Protein AF-0000000079821034 (afdb_homodimer)

Sequence (720 aa):
MTSPITYSHHLVALTARAQAANARLAGADPDRRAARVAVARPRAAALSVWLDGSPLEESTAADVDAGRIPLLEQPPTPVTGGWARALQLDAMETQEVAAVEYANLRRVEDVEHELAAAALAHPLDTLGRLHGIISQGLVLPEVIGRYRVTEQAVHDGTQGMMIYSAAAPDAVPAAMEALGTWISRRAITVPPVILAGVVHERLLELQPFEAGNGRVARAFTRILLVASGIDTHGAAVLEQPLADDAGAYYAEVAATLRRQGDLTRWLERHTAAVALALETAADAVDPEPRPAPPERGRPTVEELPARGELTVRDYATRVGVDLRTAMADLHAFVRAGELVDLPGGGGLRFARPAEQPDRGMTSPITYSHHLVALTARAQAANARLAGADPDRRAARVAVARPRAAALSVWLDGSPLEESTAADVDAGRIPLLEQPPTPVTGGWARALQLDAMETQEVAAVEYANLRRVEDVEHELAAAALAHPLDTLGRLHGIISQGLVLPEVIGRYRVTEQAVHDGTQGMMIYSAAAPDAVPAAMEALGTWISRRAITVPPVILAGVVHERLLELQPFEAGNGRVARAFTRILLVASGIDTHGAAVLEQPLADDAGAYYAEVAATLRRQGDLTRWLERHTAAVALALETAADAVDPEPRPAPPERGRPTVEELPARGELTVRDYATRVGVDLRTAMADLHAFVRAGELVDLPGGGGLRFARPAEQPDRG

Structure (mmCIF, N/CA/C/O backbone):
data_AF-0000000079821034-model_v1
#
loop_
_entity.id
_entity.type
_entity.pdbx_description
1 polymer 'Filamentation induced by cAMP protein Fic'
#
loop_
_atom_site.group_PDB
_atom_site.id
_atom_site.type_symbol
_atom_site.label_atom_id
_atom_site.label_alt_id
_atom_site.label_comp_id
_atom_site.label_asym_id
_atom_site.label_entity_id
_atom_site.label_seq_id
_atom_site.pdbx_PDB_ins_code
_atom_site.Cartn_x
_atom_site.Cartn_y
_atom_site.Cartn_z
_atom_site.occupancy
_atom_site.B_iso_or_equiv
_atom_site.auth_seq_id
_atom_site.auth_comp_id
_atom_site.auth_asym_id
_atom_site.auth_atom_id
_atom_site.pdbx_PDB_model_num
ATOM 1 N N . MET A 1 1 ? -19.047 -9.586 -16.516 1 45.69 1 MET A N 1
ATOM 2 C CA . MET A 1 1 ? -17.75 -9.695 -15.859 1 45.69 1 MET A CA 1
ATOM 3 C C . MET A 1 1 ? -17.859 -9.414 -14.367 1 45.69 1 MET A C 1
ATOM 5 O O . MET A 1 1 ? -18.906 -8.969 -13.891 1 45.69 1 MET A O 1
ATOM 9 N N . THR A 1 2 ? -16.656 -9.148 -13.797 1 56.28 2 THR A N 1
ATOM 10 C CA . THR A 1 2 ? -16.172 -9.289 -12.422 1 56.28 2 THR A CA 1
ATOM 11 C C . THR A 1 2 ? -16.922 -8.336 -11.492 1 56.28 2 THR A C 1
ATOM 13 O O . THR A 1 2 ? -17.281 -7.227 -11.891 1 56.28 2 THR A O 1
ATOM 16 N N . SER A 1 3 ? -17.75 -8.93 -10.648 1 66.69 3 SER A N 1
ATOM 17 C CA . SER A 1 3 ? -18.172 -8.18 -9.477 1 66.69 3 SER A CA 1
ATOM 18 C C . SER A 1 3 ? -17.156 -7.121 -9.086 1 66.69 3 SER A C 1
ATOM 20 O O . SER A 1 3 ? -15.945 -7.316 -9.273 1 66.69 3 SER A O 1
ATOM 22 N N . PRO A 1 4 ? -17.672 -6 -8.852 1 84.12 4 PRO A N 1
ATOM 23 C CA . PRO A 1 4 ? -16.75 -4.922 -8.461 1 84.12 4 PRO A CA 1
ATOM 24 C C . PRO A 1 4 ? -15.797 -5.336 -7.348 1 84.12 4 PRO A C 1
ATOM 26 O O . PRO A 1 4 ? -16.156 -6.137 -6.48 1 84.12 4 PRO A O 1
ATOM 29 N N . ILE A 1 5 ? -14.609 -5.098 -7.5 1 92.12 5 ILE A N 1
ATOM 30 C CA . ILE A 1 5 ? -13.594 -5.348 -6.48 1 92.12 5 ILE A CA 1
ATOM 31 C C . ILE A 1 5 ? -13.883 -4.508 -5.242 1 92.12 5 ILE A C 1
ATOM 33 O O . ILE A 1 5 ? -13.977 -3.279 -5.32 1 92.12 5 ILE A O 1
ATOM 37 N N . THR A 1 6 ? -14.125 -5.125 -4.172 1 93.75 6 THR A N 1
ATOM 38 C CA . THR A 1 6 ? -14.328 -4.461 -2.887 1 93.75 6 THR A CA 1
ATOM 39 C C . THR A 1 6 ? -13.086 -4.59 -2.012 1 93.75 6 THR A C 1
ATOM 41 O O . THR A 1 6 ? -12.5 -5.672 -1.911 1 93.75 6 THR A O 1
ATOM 44 N N . TYR A 1 7 ? -12.734 -3.496 -1.394 1 96.19 7 TYR A N 1
ATOM 45 C CA . TYR A 1 7 ? -11.531 -3.49 -0.566 1 96.19 7 TYR A CA 1
ATOM 46 C C . TYR A 1 7 ? -11.891 -3.459 0.915 1 96.19 7 TYR A C 1
ATOM 48 O O . TYR A 1 7 ? -12.664 -2.602 1.354 1 96.19 7 TYR A O 1
ATOM 56 N N . SER A 1 8 ? -11.383 -4.418 1.654 1 96.19 8 SER A N 1
ATOM 57 C CA . SER A 1 8 ? -11.359 -4.301 3.107 1 96.19 8 SER A CA 1
ATOM 58 C C . SER A 1 8 ? -10.133 -3.521 3.578 1 96.19 8 SER A C 1
ATOM 60 O O . SER A 1 8 ? -9.172 -3.344 2.822 1 96.19 8 SER A O 1
ATOM 62 N N . HIS A 1 9 ? -10.133 -3.053 4.836 1 96.31 9 HIS A N 1
ATOM 63 C CA . HIS A 1 9 ? -8.938 -2.439 5.418 1 96.31 9 HIS A CA 1
ATOM 64 C C . HIS A 1 9 ? -7.742 -3.383 5.348 1 96.31 9 HIS A C 1
ATOM 66 O O . HIS A 1 9 ? -6.625 -2.951 5.055 1 96.31 9 HIS A O 1
ATOM 72 N N . HIS A 1 10 ? -8.016 -4.617 5.605 1 96.12 10 HIS A N 1
ATOM 73 C CA . HIS A 1 10 ? -6.957 -5.621 5.625 1 96.12 10 HIS A CA 1
ATOM 74 C C . HIS A 1 10 ? -6.348 -5.809 4.242 1 96.12 10 HIS A C 1
ATOM 76 O O . HIS A 1 10 ? -5.125 -5.891 4.102 1 96.12 10 HIS A O 1
ATOM 82 N N . LEU A 1 11 ? -7.207 -5.891 3.221 1 97.81 11 LEU A N 1
ATOM 83 C CA . LEU A 1 11 ? -6.719 -6.047 1.856 1 97.81 11 LEU A CA 1
ATOM 84 C C . LEU A 1 11 ? -5.859 -4.855 1.446 1 97.81 11 LEU A C 1
ATOM 86 O O . LEU A 1 11 ? -4.84 -5.02 0.777 1 97.81 11 LEU A O 1
ATOM 90 N N . VAL A 1 12 ? -6.258 -3.662 1.845 1 98.06 12 VAL A N 1
ATOM 91 C CA . VAL A 1 12 ? -5.484 -2.457 1.555 1 98.06 12 VAL A CA 1
ATOM 92 C C . VAL A 1 12 ? -4.129 -2.529 2.258 1 98.06 12 VAL A C 1
ATOM 94 O O . VAL A 1 12 ? -3.096 -2.225 1.659 1 98.06 12 VAL A O 1
ATOM 97 N N . ALA A 1 13 ? -4.133 -2.953 3.492 1 96.56 13 ALA A N 1
ATOM 98 C CA . ALA A 1 13 ? -2.889 -3.098 4.246 1 96.56 13 ALA A CA 1
ATOM 99 C C . ALA A 1 13 ? -1.967 -4.121 3.59 1 96.56 13 ALA A C 1
ATOM 101 O O . ALA A 1 13 ? -0.752 -3.922 3.525 1 96.56 13 ALA A O 1
ATOM 102 N N . LEU A 1 14 ? -2.525 -5.219 3.156 1 97.44 14 LEU A N 1
ATOM 103 C CA . LEU A 1 14 ? -1.744 -6.254 2.488 1 97.44 14 LEU A CA 1
ATOM 104 C C . LEU A 1 14 ? -1.126 -5.723 1.199 1 97.44 14 LEU A C 1
ATOM 106 O O . LEU A 1 14 ? 0.029 -6.023 0.89 1 97.44 14 LEU A O 1
ATOM 110 N N . THR A 1 15 ? -1.913 -4.969 0.406 1 98.38 15 THR A N 1
ATOM 111 C CA . THR A 1 15 ? -1.419 -4.367 -0.827 1 98.38 15 THR A CA 1
ATOM 112 C C . THR A 1 15 ? -0.241 -3.441 -0.542 1 98.38 15 THR A C 1
ATOM 114 O O . THR A 1 15 ? 0.76 -3.461 -1.26 1 98.38 15 THR A O 1
ATOM 117 N N . ALA A 1 16 ? -0.369 -2.705 0.526 1 97.69 16 ALA A N 1
ATOM 118 C CA . ALA A 1 16 ? 0.695 -1.795 0.938 1 97.69 16 ALA A CA 1
ATOM 119 C C . ALA A 1 16 ? 1.942 -2.564 1.363 1 97.69 16 ALA A C 1
ATOM 121 O O . ALA A 1 16 ? 3.064 -2.166 1.041 1 97.69 16 ALA A O 1
ATOM 122 N N . ARG A 1 17 ? 1.779 -3.646 2.086 1 96.5 17 ARG A N 1
ATOM 123 C CA . ARG A 1 17 ? 2.889 -4.488 2.518 1 96.5 17 ARG A CA 1
ATOM 124 C C . ARG A 1 17 ? 3.643 -5.059 1.318 1 96.5 17 ARG A C 1
ATOM 126 O O . ARG A 1 17 ? 4.875 -5.094 1.314 1 96.5 17 ARG A O 1
ATOM 133 N N . ALA A 1 18 ? 2.889 -5.504 0.344 1 98.25 18 ALA A N 1
ATOM 134 C CA . ALA A 1 18 ? 3.506 -6.047 -0.862 1 98.25 18 ALA A CA 1
ATOM 135 C C . ALA A 1 18 ? 4.371 -5 -1.556 1 98.25 18 ALA A C 1
ATOM 137 O O . ALA A 1 18 ? 5.508 -5.277 -1.94 1 98.25 18 ALA A O 1
ATOM 138 N N . GLN A 1 19 ? 3.852 -3.814 -1.673 1 97.56 19 GLN A N 1
ATOM 139 C CA . GLN A 1 19 ? 4.582 -2.75 -2.355 1 97.56 19 GLN A CA 1
ATOM 140 C C . GLN A 1 19 ? 5.809 -2.326 -1.558 1 97.56 19 GLN A C 1
ATOM 142 O O . GLN A 1 19 ? 6.844 -1.99 -2.137 1 97.56 19 GLN A O 1
ATOM 147 N N . ALA A 1 20 ? 5.68 -2.303 -0.225 1 96.88 20 ALA A N 1
ATOM 148 C CA . ALA A 1 20 ? 6.82 -1.984 0.629 1 96.88 20 ALA A CA 1
ATOM 149 C C . ALA A 1 20 ? 7.934 -3.012 0.462 1 96.88 20 ALA A C 1
ATOM 151 O O . ALA A 1 20 ? 9.109 -2.652 0.352 1 96.88 20 ALA A O 1
ATOM 152 N N . ALA A 1 21 ? 7.574 -4.254 0.465 1 97.06 21 ALA A N 1
ATOM 153 C CA . ALA A 1 21 ? 8.555 -5.316 0.284 1 97.06 21 ALA A CA 1
ATOM 154 C C . ALA A 1 21 ? 9.219 -5.227 -1.088 1 97.06 21 ALA A C 1
ATOM 156 O O . ALA A 1 21 ? 10.422 -5.441 -1.217 1 97.06 21 ALA A O 1
ATOM 157 N N . ASN A 1 22 ? 8.43 -4.906 -2.109 1 97.62 22 ASN A N 1
ATOM 158 C CA . ASN A 1 22 ? 8.969 -4.73 -3.455 1 97.62 22 ASN A CA 1
ATOM 159 C C . ASN A 1 22 ? 9.992 -3.602 -3.508 1 97.62 22 ASN A C 1
ATOM 161 O O . ASN A 1 22 ? 11.008 -3.709 -4.199 1 97.62 22 ASN A O 1
ATOM 165 N N . ALA A 1 23 ? 9.695 -2.525 -2.814 1 94.94 23 ALA A N 1
ATOM 166 C CA . ALA A 1 23 ? 10.617 -1.396 -2.775 1 94.94 23 ALA A CA 1
ATOM 167 C C . ALA A 1 23 ? 11.945 -1.795 -2.135 1 94.94 23 ALA A C 1
ATOM 169 O O . ALA A 1 23 ? 13.016 -1.399 -2.607 1 94.94 23 ALA A O 1
ATOM 170 N N . ARG A 1 24 ? 11.867 -2.58 -1.071 1 94.12 24 ARG A N 1
ATOM 171 C CA . ARG A 1 24 ? 13.078 -3.074 -0.427 1 94.12 24 ARG A CA 1
ATOM 172 C C . ARG A 1 24 ? 13.883 -3.957 -1.376 1 94.12 24 ARG A C 1
ATOM 174 O O . ARG A 1 24 ? 15.109 -3.834 -1.458 1 94.12 24 ARG A O 1
ATOM 181 N N . LEU A 1 25 ? 13.219 -4.785 -2.121 1 95.12 25 LEU A N 1
ATOM 182 C CA . LEU A 1 25 ? 13.883 -5.68 -3.066 1 95.12 25 LEU A CA 1
ATOM 183 C C . LEU A 1 25 ? 14.539 -4.895 -4.191 1 95.12 25 LEU A C 1
ATOM 185 O O . LEU A 1 25 ? 15.656 -5.215 -4.609 1 95.12 25 LEU A O 1
ATOM 189 N N . ALA A 1 26 ? 13.82 -3.91 -4.68 1 91.81 26 ALA A N 1
ATOM 190 C CA . ALA A 1 26 ? 14.328 -3.098 -5.785 1 91.81 26 ALA A CA 1
ATOM 191 C C . ALA A 1 26 ? 15.578 -2.33 -5.375 1 91.81 26 ALA A C 1
ATOM 193 O O . ALA A 1 26 ? 16.469 -2.098 -6.195 1 91.81 26 ALA A O 1
ATOM 194 N N . GLY A 1 27 ? 15.695 -1.993 -4.082 1 89.5 27 GLY A N 1
ATOM 195 C CA . GLY A 1 27 ? 16.828 -1.214 -3.598 1 89.5 27 GLY A CA 1
ATOM 196 C C . GLY A 1 27 ? 17.953 -2.07 -3.043 1 89.5 27 GLY A C 1
ATOM 197 O O . GLY A 1 27 ? 18.984 -1.549 -2.619 1 89.5 27 GLY A O 1
ATOM 198 N N . ALA A 1 28 ? 17.781 -3.357 -3.072 1 92.69 28 ALA A N 1
ATOM 199 C CA . ALA A 1 28 ? 18.75 -4.266 -2.475 1 92.69 28 ALA A CA 1
ATOM 200 C C . ALA A 1 28 ? 20.031 -4.324 -3.303 1 92.69 28 ALA A C 1
ATOM 202 O O . ALA A 1 28 ? 20.031 -3.986 -4.488 1 92.69 28 ALA A O 1
ATOM 203 N N . ASP A 1 29 ? 21.156 -4.762 -2.648 1 93.12 29 ASP A N 1
ATOM 204 C CA . ASP A 1 29 ? 22.406 -5.02 -3.34 1 93.12 29 ASP A CA 1
ATOM 205 C C . ASP A 1 29 ? 22.219 -5.984 -4.504 1 93.12 29 ASP A C 1
ATOM 207 O O . ASP A 1 29 ? 21.672 -7.074 -4.328 1 93.12 29 ASP A O 1
ATOM 211 N N . PRO A 1 30 ? 22.641 -5.57 -5.691 1 94.5 30 PRO A N 1
ATOM 212 C CA . PRO A 1 30 ? 22.375 -6.383 -6.879 1 94.5 30 PRO A CA 1
ATOM 213 C C . PRO A 1 30 ? 22.984 -7.781 -6.785 1 94.5 30 PRO A C 1
ATOM 215 O O . PRO A 1 30 ? 22.406 -8.742 -7.293 1 94.5 30 PRO A O 1
ATOM 218 N N . ASP A 1 31 ? 24.109 -7.918 -6.121 1 96.75 31 ASP A N 1
ATOM 219 C CA . ASP A 1 31 ? 24.75 -9.227 -5.996 1 96.75 31 ASP A CA 1
ATOM 220 C C . ASP A 1 31 ? 23.953 -10.141 -5.066 1 96.75 31 ASP A C 1
ATOM 222 O O . ASP A 1 31 ? 23.781 -11.328 -5.348 1 96.75 31 ASP A O 1
ATOM 226 N N . ARG A 1 32 ? 23.484 -9.539 -4.008 1 96.19 32 ARG A N 1
ATOM 227 C CA . ARG A 1 32 ? 22.656 -10.312 -3.08 1 96.19 32 ARG A CA 1
ATOM 228 C C . ARG A 1 32 ? 21.344 -10.711 -3.723 1 96.19 32 ARG A C 1
ATOM 230 O O . ARG A 1 32 ? 20.859 -11.836 -3.529 1 96.19 32 ARG A O 1
ATOM 237 N N . ARG A 1 33 ? 20.781 -9.828 -4.445 1 96.81 33 ARG A N 1
ATOM 238 C CA . ARG A 1 33 ? 19.547 -10.117 -5.152 1 96.81 33 ARG A CA 1
ATOM 239 C C . ARG A 1 33 ? 19.75 -11.234 -6.172 1 96.81 33 ARG A C 1
ATOM 241 O O . ARG A 1 33 ? 18.906 -12.141 -6.277 1 96.81 33 ARG A O 1
ATOM 248 N N . ALA A 1 34 ? 20.891 -11.156 -6.922 1 97.31 34 ALA A N 1
ATOM 249 C CA . ALA A 1 34 ? 21.172 -12.18 -7.918 1 97.31 34 ALA A CA 1
ATOM 250 C C . ALA A 1 34 ? 21.344 -13.547 -7.266 1 97.31 34 ALA A C 1
ATOM 252 O O . ALA A 1 34 ? 20.891 -14.562 -7.812 1 97.31 34 ALA A O 1
ATOM 253 N N . ALA A 1 35 ? 21.984 -13.539 -6.105 1 97.5 35 ALA A N 1
ATOM 254 C CA . ALA A 1 35 ? 22.141 -14.789 -5.367 1 97.5 35 ALA A CA 1
ATOM 255 C C . ALA A 1 35 ? 20.797 -15.344 -4.93 1 97.5 35 ALA A C 1
ATOM 257 O O . ALA A 1 35 ? 20.562 -16.562 -4.992 1 97.5 35 ALA A O 1
ATOM 258 N N . ARG A 1 36 ? 19.938 -14.469 -4.477 1 97.69 36 ARG A N 1
ATOM 259 C CA . ARG A 1 36 ? 18.594 -14.867 -4.078 1 97.69 36 ARG A CA 1
ATOM 260 C C . ARG A 1 36 ? 17.812 -15.422 -5.266 1 97.69 36 ARG A C 1
ATOM 262 O O . ARG A 1 36 ? 17.109 -16.422 -5.141 1 97.69 36 ARG A O 1
ATOM 269 N N . VAL A 1 37 ? 17.922 -14.797 -6.395 1 98 37 VAL A N 1
ATOM 270 C CA . VAL A 1 37 ? 17.219 -15.195 -7.605 1 98 37 VAL A CA 1
ATOM 271 C C . VAL A 1 37 ? 17.656 -16.594 -8.031 1 98 37 VAL A C 1
ATOM 273 O O . VAL A 1 37 ? 16.828 -17.422 -8.422 1 98 37 VAL A O 1
ATOM 276 N N . ALA A 1 38 ? 18.922 -16.906 -7.875 1 97.44 38 ALA A N 1
ATOM 277 C CA . ALA A 1 38 ? 19.484 -18.188 -8.289 1 97.44 38 ALA A CA 1
ATOM 278 C C . ALA A 1 38 ? 18.875 -19.344 -7.512 1 97.44 38 ALA A C 1
ATOM 280 O O . ALA A 1 38 ? 18.719 -20.453 -8.047 1 97.44 38 ALA A O 1
ATOM 281 N N . VAL A 1 39 ? 18.438 -19.016 -6.324 1 97.06 39 VAL A N 1
ATOM 282 C CA . VAL A 1 39 ? 17.875 -20.078 -5.5 1 97.06 39 VAL A CA 1
ATOM 283 C C . VAL A 1 39 ? 16.344 -20.062 -5.609 1 97.06 39 VAL A C 1
ATOM 285 O O . VAL A 1 39 ? 15.703 -21.109 -5.578 1 97.06 39 VAL A O 1
ATOM 288 N N . ALA A 1 40 ? 15.797 -18.906 -5.785 1 98.25 40 ALA A N 1
ATOM 289 C CA . ALA A 1 40 ? 14.352 -18.719 -5.754 1 98.25 40 ALA A CA 1
ATOM 290 C C . ALA A 1 40 ? 13.695 -19.297 -7.004 1 98.25 40 ALA A C 1
ATOM 292 O O . ALA A 1 40 ? 12.617 -19.891 -6.934 1 98.25 40 ALA A O 1
ATOM 293 N N . ARG A 1 41 ? 14.336 -19.172 -8.156 1 97.44 41 ARG A N 1
ATOM 294 C CA . ARG A 1 41 ? 13.719 -19.516 -9.43 1 97.44 41 ARG A CA 1
ATOM 295 C C . ARG A 1 41 ? 13.477 -21.016 -9.547 1 97.44 41 ARG A C 1
ATOM 297 O O . ARG A 1 41 ? 12.359 -21.453 -9.82 1 97.44 41 ARG A O 1
ATOM 304 N N . PRO A 1 42 ? 14.547 -21.828 -9.266 1 97.69 42 PRO A N 1
ATOM 305 C CA . PRO A 1 42 ? 14.289 -23.281 -9.312 1 97.69 42 PRO A CA 1
ATOM 306 C C . PRO A 1 42 ? 13.258 -23.719 -8.281 1 97.69 42 PRO A C 1
ATOM 308 O O . PRO A 1 42 ? 12.43 -24.594 -8.562 1 97.69 42 PRO A O 1
ATOM 311 N N . ARG A 1 43 ? 13.266 -23.125 -7.16 1 97.81 43 ARG A N 1
ATOM 312 C CA . ARG A 1 43 ? 12.312 -23.469 -6.109 1 97.81 43 ARG A CA 1
ATOM 313 C C . ARG A 1 43 ? 10.883 -23.141 -6.531 1 97.81 43 ARG A C 1
ATOM 315 O O . ARG A 1 43 ? 9.969 -23.938 -6.316 1 97.81 43 ARG A O 1
ATOM 322 N N . ALA A 1 44 ? 10.719 -21.953 -7.094 1 98.31 44 ALA A N 1
ATOM 323 C CA . ALA A 1 44 ? 9.398 -21.531 -7.566 1 98.31 44 ALA A CA 1
ATOM 324 C C . ALA A 1 44 ? 8.844 -22.516 -8.594 1 98.31 44 ALA A C 1
ATOM 326 O O . ALA A 1 44 ? 7.688 -22.938 -8.5 1 98.31 44 ALA A O 1
ATOM 327 N N . ALA A 1 45 ? 9.664 -22.891 -9.547 1 98.25 45 ALA A N 1
ATOM 328 C CA . ALA A 1 45 ? 9.25 -23.828 -10.586 1 98.25 45 ALA A CA 1
ATOM 329 C C . ALA A 1 45 ? 8.867 -25.188 -9.977 1 98.25 45 ALA A C 1
ATOM 331 O O . ALA A 1 45 ? 7.824 -25.75 -10.328 1 98.25 45 ALA A O 1
ATOM 332 N N . ALA A 1 46 ? 9.695 -25.656 -9.07 1 97.5 46 ALA A N 1
ATOM 333 C CA . ALA A 1 46 ? 9.445 -26.938 -8.438 1 97.5 46 ALA A CA 1
ATOM 334 C C . ALA A 1 46 ? 8.133 -26.922 -7.652 1 97.5 46 ALA A C 1
ATOM 336 O O . ALA A 1 46 ? 7.328 -27.859 -7.75 1 97.5 46 ALA A O 1
ATOM 337 N N . LEU A 1 47 ? 7.949 -25.906 -6.902 1 96.62 47 LEU A N 1
ATOM 338 C CA . LEU A 1 47 ? 6.75 -25.797 -6.078 1 96.62 47 LEU A CA 1
ATOM 339 C C . LEU A 1 47 ? 5.5 -25.688 -6.949 1 96.62 47 LEU A C 1
ATOM 341 O O . LEU A 1 47 ? 4.438 -26.203 -6.586 1 96.62 47 LEU A O 1
ATOM 345 N N . SER A 1 48 ? 5.629 -24.969 -8.062 1 96.94 48 SER A N 1
ATOM 346 C CA . SER A 1 48 ? 4.492 -24.875 -8.969 1 96.94 48 SER A CA 1
ATOM 347 C C . SER A 1 48 ? 4.094 -26.234 -9.508 1 96.94 48 SER A C 1
ATOM 349 O O . SER A 1 48 ? 2.904 -26.547 -9.633 1 96.94 48 SER A O 1
ATOM 351 N N . VAL A 1 49 ? 5.055 -27.047 -9.828 1 94.06 49 VAL A N 1
ATOM 352 C CA . VAL A 1 49 ? 4.816 -28.406 -10.289 1 94.06 49 VAL A CA 1
ATOM 353 C C . VAL A 1 49 ? 4.152 -29.219 -9.18 1 94.06 49 VAL A C 1
ATOM 355 O O . VAL A 1 49 ? 3.17 -29.922 -9.414 1 94.06 49 VAL A O 1
ATOM 358 N N . TRP A 1 50 ? 4.645 -29.047 -8 1 92 50 TRP A N 1
ATOM 359 C CA . TRP A 1 50 ? 4.129 -29.766 -6.84 1 92 50 TRP A CA 1
ATOM 360 C C . TRP A 1 50 ? 2.682 -29.375 -6.555 1 92 50 TRP A C 1
ATOM 362 O O . TRP A 1 50 ? 1.869 -30.219 -6.172 1 92 50 TRP A O 1
ATOM 372 N N . LEU A 1 51 ? 2.371 -28.141 -6.691 1 91.19 51 LEU A N 1
ATOM 373 C CA . LEU A 1 51 ? 1.035 -27.625 -6.402 1 91.19 51 LEU A CA 1
ATOM 374 C C . LEU A 1 51 ? 0.001 -28.25 -7.332 1 91.19 51 LEU A C 1
ATOM 376 O O . LEU A 1 51 ? -1.185 -28.312 -7 1 91.19 51 LEU A O 1
ATOM 380 N N . ASP A 1 52 ? 0.444 -28.75 -8.484 1 88.12 52 ASP A N 1
ATOM 381 C CA . ASP A 1 52 ? -0.464 -29.422 -9.406 1 88.12 52 ASP A CA 1
ATOM 382 C C . ASP A 1 52 ? -0.54 -30.922 -9.109 1 88.12 52 ASP A C 1
ATOM 384 O O . ASP A 1 52 ? -1.161 -31.672 -9.859 1 88.12 52 ASP A O 1
ATOM 388 N N . GLY A 1 53 ? 0.189 -31.344 -8.086 1 83.56 53 GLY A N 1
ATOM 389 C CA . GLY A 1 53 ? 0.108 -32.719 -7.668 1 83.56 53 GLY A CA 1
ATOM 390 C C . GLY A 1 53 ? 1.2 -33.594 -8.266 1 83.56 53 GLY A C 1
ATOM 391 O O . GLY A 1 53 ? 1.214 -34.812 -8.07 1 83.56 53 GLY A O 1
ATOM 392 N N . SER A 1 54 ? 2.113 -33.062 -8.992 1 84.94 54 SER A N 1
ATOM 393 C CA . SER A 1 54 ? 3.219 -33.781 -9.586 1 84.94 54 SER A CA 1
ATOM 394 C C . SER A 1 54 ? 4.293 -34.125 -8.555 1 84.94 54 SER A C 1
ATOM 396 O O . SER A 1 54 ? 4.77 -33.219 -7.848 1 84.94 54 SER A O 1
ATOM 398 N N . PRO A 1 55 ? 4.664 -35.344 -8.453 1 87.56 55 PRO A N 1
ATOM 399 C CA . PRO A 1 55 ? 5.633 -35.75 -7.438 1 87.56 55 PRO A CA 1
ATOM 400 C C . PRO A 1 55 ? 7.078 -35.531 -7.871 1 87.56 55 PRO A C 1
ATOM 402 O O . PRO A 1 55 ? 7.906 -36.438 -7.797 1 87.56 55 PRO A O 1
ATOM 405 N N . LEU A 1 56 ? 7.426 -34.406 -8.273 1 91.69 56 LEU A N 1
ATOM 406 C CA . LEU A 1 56 ? 8.766 -34.031 -8.711 1 91.69 56 LEU A CA 1
ATOM 407 C C . LEU A 1 56 ? 9.773 -34.219 -7.582 1 91.69 56 LEU A C 1
ATOM 409 O O . LEU A 1 56 ? 9.602 -33.656 -6.492 1 91.69 56 LEU A O 1
ATOM 413 N N . GLU A 1 57 ? 10.766 -34.969 -7.812 1 92.94 57 GLU A N 1
ATOM 414 C CA . GLU A 1 57 ? 11.867 -35.125 -6.867 1 92.94 57 GLU A CA 1
ATOM 415 C C . GLU A 1 57 ? 12.914 -34.031 -7.039 1 92.94 57 GLU A C 1
ATOM 417 O O . GLU A 1 57 ? 13.172 -33.594 -8.156 1 92.94 57 GLU A O 1
ATOM 422 N N . GLU A 1 58 ? 13.477 -33.688 -5.957 1 93.56 58 GLU A N 1
ATOM 423 C CA . GLU A 1 58 ? 14.516 -32.688 -5.984 1 93.56 58 GLU A CA 1
ATOM 424 C C . GLU A 1 58 ? 15.672 -33.094 -6.895 1 93.56 58 GLU A C 1
ATOM 426 O O . GLU A 1 58 ? 16.266 -32.25 -7.578 1 93.56 58 GLU A O 1
ATOM 431 N N . SER A 1 59 ? 16.016 -34.344 -6.859 1 93 59 SER A N 1
ATOM 432 C CA . SER A 1 59 ? 17.094 -34.844 -7.695 1 93 59 SER A CA 1
ATOM 433 C C . SER A 1 59 ? 16.766 -34.688 -9.18 1 93 59 SER A C 1
ATOM 435 O O . SER A 1 59 ? 17.641 -34.375 -9.984 1 93 59 SER A O 1
ATOM 437 N N . THR A 1 60 ? 15.508 -34.969 -9.492 1 93.19 60 THR A N 1
ATOM 438 C CA . THR A 1 60 ? 15.07 -34.812 -10.875 1 93.19 60 THR A CA 1
ATOM 439 C C . THR A 1 60 ? 15.188 -33.344 -11.328 1 93.19 60 THR A C 1
ATOM 441 O O . THR A 1 60 ? 15.68 -33.062 -12.422 1 93.19 60 THR A O 1
ATOM 444 N N . ALA A 1 61 ? 14.781 -32.406 -10.539 1 95.81 61 ALA A N 1
ATOM 445 C CA . ALA A 1 61 ? 14.898 -30.969 -10.852 1 95.81 61 ALA A CA 1
ATOM 446 C C . ALA A 1 61 ? 16.359 -30.578 -11.055 1 95.81 61 ALA A C 1
ATOM 448 O O . ALA A 1 61 ? 16.688 -29.859 -12 1 95.81 61 ALA A O 1
ATOM 449 N N . ALA A 1 62 ? 17.203 -31.062 -10.156 1 95.06 62 ALA A N 1
ATOM 450 C CA . ALA A 1 62 ? 18.625 -30.766 -10.258 1 95.06 62 ALA A CA 1
ATOM 451 C C . ALA A 1 62 ? 19.203 -31.297 -11.562 1 95.06 62 ALA A C 1
ATOM 453 O O . ALA A 1 62 ? 20.047 -30.641 -12.195 1 95.06 62 ALA A O 1
ATOM 454 N N . ASP A 1 63 ? 18.781 -32.469 -11.898 1 94.62 63 ASP A N 1
ATOM 455 C CA . ASP A 1 63 ? 19.281 -33.094 -13.125 1 94.62 63 ASP A CA 1
ATOM 456 C C . ASP A 1 63 ? 18.797 -32.344 -14.359 1 94.62 63 ASP A C 1
ATOM 458 O O . ASP A 1 63 ? 19.547 -32.219 -15.336 1 94.62 63 ASP A O 1
ATOM 462 N N . VAL A 1 64 ? 17.609 -31.875 -14.336 1 95.12 64 VAL A N 1
ATOM 463 C CA . VAL A 1 64 ? 17.094 -31.047 -15.43 1 95.12 64 VAL A CA 1
ATOM 464 C C . VAL A 1 64 ? 17.938 -29.781 -15.555 1 95.12 64 VAL A C 1
ATOM 466 O O . VAL A 1 64 ? 18.391 -29.422 -16.656 1 95.12 64 VAL A O 1
ATOM 469 N N . ASP A 1 65 ? 18.203 -29.109 -14.477 1 95.38 65 ASP A N 1
ATOM 470 C CA . ASP A 1 65 ? 18.953 -27.859 -14.477 1 95.38 65 ASP A CA 1
ATOM 471 C C . ASP A 1 65 ? 20.391 -28.062 -14.961 1 95.38 65 ASP A C 1
ATOM 473 O O . ASP A 1 65 ? 20.969 -27.188 -15.594 1 95.38 65 ASP A O 1
ATOM 477 N N . ALA A 1 66 ? 20.906 -29.297 -14.688 1 94.62 66 ALA A N 1
ATOM 478 C CA . ALA A 1 66 ? 22.266 -29.625 -15.078 1 94.62 66 ALA A CA 1
ATOM 479 C C . ALA A 1 66 ? 22.328 -30.172 -16.5 1 94.62 66 ALA A C 1
ATOM 481 O O . ALA A 1 66 ? 23.406 -30.406 -17.047 1 94.62 66 ALA A O 1
ATOM 482 N N . GLY A 1 67 ? 21.172 -30.391 -17.156 1 91.56 67 GLY A N 1
ATOM 483 C CA . GLY A 1 67 ? 21.109 -30.922 -18.5 1 91.56 67 GLY A CA 1
ATOM 484 C C . GLY A 1 67 ? 21.422 -32.406 -18.562 1 91.56 67 GLY A C 1
ATOM 485 O O . GLY A 1 67 ? 21.891 -32.906 -19.594 1 91.56 67 GLY A O 1
ATOM 486 N N . ARG A 1 68 ? 21.125 -33.125 -17.547 1 87.88 68 ARG A N 1
ATOM 487 C CA . ARG A 1 68 ? 21.531 -34.5 -17.438 1 87.88 68 ARG A CA 1
ATOM 488 C C . ARG A 1 68 ? 20.391 -35.438 -17.828 1 87.88 68 ARG A C 1
ATOM 490 O O . ARG A 1 68 ? 20.578 -36.656 -17.969 1 87.88 68 ARG A O 1
ATOM 497 N N . ILE A 1 69 ? 19.156 -34.938 -17.906 1 82.69 69 ILE A N 1
ATOM 498 C CA . ILE A 1 69 ? 18.016 -35.781 -18.219 1 82.69 69 ILE A CA 1
ATOM 499 C C . ILE A 1 69 ? 17.422 -35.375 -19.578 1 82.69 69 ILE A C 1
ATOM 501 O O . ILE A 1 69 ? 17.172 -34.188 -19.828 1 82.69 69 ILE A O 1
ATOM 505 N N . PRO A 1 70 ? 17.359 -36.406 -20.438 1 79.38 70 PRO A N 1
ATOM 506 C CA . PRO A 1 70 ? 16.625 -36.125 -21.672 1 79.38 70 PRO A CA 1
ATOM 507 C C . PRO A 1 70 ? 15.141 -35.844 -21.422 1 79.38 70 PRO A C 1
ATOM 509 O O . PRO A 1 70 ? 14.531 -36.469 -20.562 1 79.38 70 PRO A O 1
ATOM 512 N N . LEU A 1 71 ? 14.633 -34.844 -21.984 1 84.81 71 LEU A N 1
ATOM 513 C CA . LEU A 1 71 ? 13.234 -34.469 -21.797 1 84.81 71 LEU A CA 1
ATOM 514 C C . LEU A 1 71 ? 12.359 -35.062 -22.906 1 84.81 71 LEU A C 1
ATOM 516 O O . LEU A 1 71 ? 12.781 -35.156 -24.062 1 84.81 71 LEU A O 1
ATOM 520 N N . LEU A 1 72 ? 11.211 -35.5 -22.469 1 78.44 72 LEU A N 1
ATOM 521 C CA . LEU A 1 72 ? 10.25 -36.062 -23.422 1 78.44 72 LEU A CA 1
ATOM 522 C C . LEU A 1 72 ? 9.844 -35 -24.438 1 78.44 72 LEU A C 1
ATOM 524 O O . LEU A 1 72 ? 9.68 -33.812 -24.094 1 78.44 72 LEU A O 1
ATOM 528 N N . GLU A 1 73 ? 9.766 -35.438 -25.672 1 77.69 73 GLU A N 1
ATOM 529 C CA . GLU A 1 73 ? 9.328 -34.531 -26.734 1 77.69 73 GLU A CA 1
ATOM 530 C C . GLU A 1 73 ? 7.832 -34.688 -27 1 77.69 73 GLU A C 1
ATOM 532 O O . GLU A 1 73 ? 7.207 -33.781 -27.578 1 77.69 73 GLU A O 1
ATOM 537 N N . GLN A 1 74 ? 7.371 -35.906 -26.609 1 76.88 74 GLN A N 1
ATOM 538 C CA . GLN A 1 74 ? 5.957 -36.219 -26.766 1 76.88 74 GLN A CA 1
ATOM 539 C C . GLN A 1 74 ? 5.383 -36.812 -25.484 1 76.88 74 GLN A C 1
ATOM 541 O O . GLN A 1 74 ? 6.105 -37.438 -24.719 1 76.88 74 GLN A O 1
ATOM 546 N N . PRO A 1 75 ? 4.102 -36.562 -25.297 1 74.62 75 PRO A N 1
ATOM 547 C CA . PRO A 1 75 ? 3.514 -37.125 -24.094 1 74.62 75 PRO A CA 1
ATOM 548 C C . PRO A 1 75 ? 3.494 -38.656 -24.125 1 74.62 75 PRO A C 1
ATOM 550 O O . PRO A 1 75 ? 3.352 -39.25 -25.203 1 74.62 75 PRO A O 1
ATOM 553 N N . PRO A 1 76 ? 3.92 -39.281 -23.094 1 65.56 76 PRO A N 1
ATOM 554 C CA . PRO A 1 76 ? 3.93 -40.75 -23.109 1 65.56 76 PRO A CA 1
ATOM 555 C C . PRO A 1 76 ? 2.582 -41.344 -23.516 1 65.56 76 PRO A C 1
ATOM 557 O O . PRO A 1 76 ? 2.537 -42.375 -24.203 1 65.56 76 PRO A O 1
ATOM 560 N N . THR A 1 77 ? 1.518 -41.094 -22.828 1 59 77 THR A N 1
ATOM 561 C CA . THR A 1 77 ? 0.194 -41.562 -23.219 1 59 77 THR A CA 1
ATOM 562 C C . THR A 1 77 ? -0.708 -40.375 -23.578 1 59 77 THR A C 1
ATOM 564 O O . THR A 1 77 ? -0.682 -39.344 -22.906 1 59 77 THR A O 1
ATOM 567 N N . PRO A 1 78 ? -1.161 -40.5 -24.859 1 49.47 78 PRO A N 1
ATOM 568 C CA . PRO A 1 78 ? -2.086 -39.406 -25.172 1 49.47 78 PRO A CA 1
ATOM 569 C C . PRO A 1 78 ? -3.09 -39.156 -24.047 1 49.47 78 PRO A C 1
ATOM 571 O O . PRO A 1 78 ? -4.086 -39.875 -23.938 1 49.47 78 PRO A O 1
ATOM 574 N N . VAL A 1 79 ? -2.598 -39.25 -22.891 1 47.28 79 VAL A N 1
ATOM 575 C CA . VAL A 1 79 ? -3.615 -39.312 -21.844 1 47.28 79 VAL A CA 1
ATOM 576 C C . VAL A 1 79 ? -4.289 -37.938 -21.703 1 47.28 79 VAL A C 1
ATOM 578 O O . VAL A 1 79 ? -3.67 -36.906 -21.953 1 47.28 79 VAL A O 1
ATOM 581 N N . THR A 1 80 ? -5.582 -38.031 -21.812 1 46 80 THR A N 1
ATOM 582 C CA . THR A 1 80 ? -6.516 -36.969 -21.469 1 46 80 THR A CA 1
ATOM 583 C C . THR A 1 80 ? -6.113 -36.281 -20.156 1 46 80 THR A C 1
ATOM 585 O O . THR A 1 80 ? -5.422 -36.906 -19.328 1 46 80 THR A O 1
ATOM 588 N N . GLY A 1 81 ? -6.168 -35.188 -20.016 1 46.19 81 GLY A N 1
ATOM 589 C CA . GLY A 1 81 ? -5.918 -34.188 -19 1 46.19 81 GLY A CA 1
ATOM 590 C C . GLY A 1 81 ? -6.32 -34.625 -17.609 1 46.19 81 GLY A C 1
ATOM 591 O O . GLY A 1 81 ? -7.059 -35.594 -17.453 1 46.19 81 GLY A O 1
ATOM 592 N N . GLY A 1 82 ? -5.805 -34.375 -16.547 1 46.94 82 GLY A N 1
ATOM 593 C CA . GLY A 1 82 ? -6.254 -34.438 -15.164 1 46.94 82 GLY A CA 1
ATOM 594 C C . GLY A 1 82 ? -5.559 -35.5 -14.352 1 46.94 82 GLY A C 1
ATOM 595 O O . GLY A 1 82 ? -4.48 -35.969 -14.719 1 46.94 82 GLY A O 1
ATOM 596 N N . TRP A 1 83 ? -6.113 -35.75 -13.141 1 46.69 83 TRP A N 1
ATOM 597 C CA . TRP A 1 83 ? -5.75 -36.688 -12.086 1 46.69 83 TRP A CA 1
ATOM 598 C C . TRP A 1 83 ? -5.645 -38.094 -12.625 1 46.69 83 TRP A C 1
ATOM 600 O O . TRP A 1 83 ? -4.82 -38.875 -12.164 1 46.69 83 TRP A O 1
ATOM 610 N N . ALA A 1 84 ? -6.34 -38.406 -13.688 1 46.78 84 ALA A N 1
ATOM 611 C CA . ALA A 1 84 ? -6.414 -39.75 -14.195 1 46.78 84 ALA A CA 1
ATOM 612 C C . ALA A 1 84 ? -5.098 -40.188 -14.836 1 46.78 84 ALA A C 1
ATOM 614 O O . ALA A 1 84 ? -4.699 -41.344 -14.742 1 46.78 84 ALA A O 1
ATOM 615 N N . ARG A 1 85 ? -4.395 -39.25 -15.398 1 53.31 85 ARG A N 1
ATOM 616 C CA . ARG A 1 85 ? -3.094 -39.562 -15.992 1 53.31 85 ARG A CA 1
ATOM 617 C C . ARG A 1 85 ? -2.121 -40.062 -14.938 1 53.31 85 ARG A C 1
ATOM 619 O O . ARG A 1 85 ? -1.392 -41.031 -15.188 1 53.31 85 ARG A O 1
ATOM 626 N N . ALA A 1 86 ? -2.127 -39.375 -13.82 1 53.78 86 ALA A N 1
ATOM 627 C CA . ALA A 1 86 ? -1.17 -39.719 -12.766 1 53.78 86 ALA A CA 1
ATOM 628 C C . ALA A 1 86 ? -1.343 -41.156 -12.289 1 53.78 86 ALA A C 1
ATOM 630 O O . ALA A 1 86 ? -0.365 -41.812 -11.945 1 53.78 86 ALA A O 1
ATOM 631 N N . LEU A 1 87 ? -2.57 -41.562 -12.484 1 50.16 87 LEU A N 1
ATOM 632 C CA . LEU A 1 87 ? -2.865 -42.906 -11.977 1 50.16 87 LEU A CA 1
ATOM 633 C C . LEU A 1 87 ? -2.361 -43.969 -12.945 1 50.16 87 LEU A C 1
ATOM 635 O O . LEU A 1 87 ? -2.188 -45.125 -12.555 1 50.16 87 LEU A O 1
ATOM 639 N N . GLN A 1 88 ? -2.035 -43.5 -14.07 1 56.59 88 GLN A N 1
ATOM 640 C CA . GLN A 1 88 ? -1.713 -44.531 -15.047 1 56.59 88 GLN A CA 1
ATOM 641 C C . GLN A 1 88 ? -0.208 -44.625 -15.289 1 56.59 88 GLN A C 1
ATOM 643 O O . GLN A 1 88 ? 0.286 -45.594 -15.859 1 56.59 88 GLN A O 1
ATOM 648 N N . LEU A 1 89 ? 0.401 -43.688 -14.742 1 66.06 89 LEU A N 1
ATOM 649 C CA . LEU A 1 89 ? 1.836 -43.625 -15.008 1 66.06 89 LEU A CA 1
ATOM 650 C C . LEU A 1 89 ? 2.611 -44.375 -13.922 1 66.06 89 LEU A C 1
ATOM 652 O O . LEU A 1 89 ? 2.236 -44.344 -12.75 1 66.06 89 LEU A O 1
ATOM 656 N N . ASP A 1 90 ? 3.531 -45.156 -14.398 1 70.25 90 ASP A N 1
ATOM 657 C CA . ASP A 1 90 ? 4.438 -45.719 -13.391 1 70.25 90 ASP A CA 1
ATOM 658 C C . ASP A 1 90 ? 5.367 -44.625 -12.844 1 70.25 90 ASP A C 1
ATOM 660 O O . ASP A 1 90 ? 5.281 -43.469 -13.242 1 70.25 90 ASP A O 1
ATOM 664 N N . ALA A 1 91 ? 6.152 -45.062 -11.859 1 71.38 91 ALA A N 1
ATOM 665 C CA . ALA A 1 91 ? 6.98 -44.094 -11.125 1 71.38 91 ALA A CA 1
ATOM 666 C C . ALA A 1 91 ? 7.973 -43.406 -12.055 1 71.38 91 ALA A C 1
ATOM 668 O O . ALA A 1 91 ? 8.203 -42.188 -11.938 1 71.38 91 ALA A O 1
ATOM 669 N N . MET A 1 92 ? 8.602 -44.125 -12.891 1 70 92 MET A N 1
ATOM 670 C CA . MET A 1 92 ? 9.594 -43.562 -13.812 1 70 92 MET A CA 1
ATOM 671 C C . MET A 1 92 ? 8.938 -42.594 -14.781 1 70 92 MET A C 1
ATOM 673 O O . MET A 1 92 ? 9.453 -41.5 -15 1 70 92 MET A O 1
ATOM 677 N N . GLU A 1 93 ? 7.836 -43.031 -15.281 1 76.94 93 GLU A N 1
ATOM 678 C CA . GLU A 1 93 ? 7.105 -42.156 -16.203 1 76.94 93 GLU A CA 1
ATOM 679 C C . GLU A 1 93 ? 6.625 -40.875 -15.523 1 76.94 93 GLU A C 1
ATOM 681 O O . GLU A 1 93 ? 6.645 -39.812 -16.125 1 76.94 93 GLU A O 1
ATOM 686 N N . THR A 1 94 ? 6.301 -41.125 -14.32 1 82.38 94 THR A N 1
ATOM 687 C CA . THR A 1 94 ? 5.828 -39.969 -13.539 1 82.38 94 THR A CA 1
ATOM 688 C C . THR A 1 94 ? 6.934 -38.938 -13.375 1 82.38 94 THR A C 1
ATOM 690 O O . THR A 1 94 ? 6.691 -37.75 -13.516 1 82.38 94 THR A O 1
ATOM 693 N N . GLN A 1 95 ? 8.148 -39.375 -13.188 1 87.81 95 GLN A N 1
ATOM 694 C CA . GLN A 1 95 ? 9.258 -38.438 -13.023 1 87.81 95 GLN A CA 1
ATOM 695 C C . GLN A 1 95 ? 9.656 -37.812 -14.359 1 87.81 95 GLN A C 1
ATOM 697 O O . GLN A 1 95 ? 10.07 -36.656 -14.414 1 87.81 95 GLN A O 1
ATOM 702 N N . GLU A 1 96 ? 9.469 -38.594 -15.398 1 87.25 96 GLU A N 1
A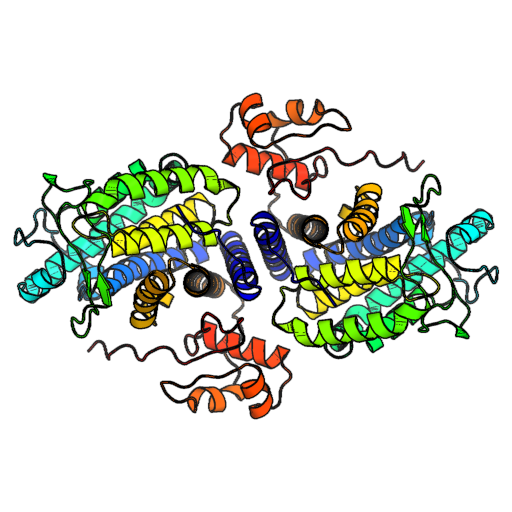TOM 703 C CA . GLU A 1 96 ? 9.75 -38.031 -16.719 1 87.25 96 GLU A CA 1
ATOM 704 C C . GLU A 1 96 ? 8.812 -36.906 -17.062 1 87.25 96 GLU A C 1
ATOM 706 O O . GLU A 1 96 ? 9.242 -35.875 -17.594 1 87.25 96 GLU A O 1
ATOM 711 N N . VAL A 1 97 ? 7.574 -37.094 -16.734 1 89.12 97 VAL A N 1
ATOM 712 C CA . VAL A 1 97 ? 6.582 -36.062 -16.969 1 89.12 97 VAL A CA 1
ATOM 713 C C . VAL A 1 97 ? 6.871 -34.844 -16.078 1 89.12 97 VAL A C 1
ATOM 715 O O . VAL A 1 97 ? 6.859 -33.719 -16.531 1 89.12 97 VAL A O 1
ATOM 718 N N . ALA A 1 98 ? 7.164 -35.125 -14.82 1 92.38 98 ALA A N 1
ATOM 719 C CA . ALA A 1 98 ? 7.477 -34.094 -13.859 1 92.38 98 ALA A CA 1
ATOM 720 C C . ALA A 1 98 ? 8.688 -33.281 -14.312 1 92.38 98 ALA A C 1
ATOM 722 O O . ALA A 1 98 ? 8.734 -32.062 -14.141 1 92.38 98 ALA A O 1
ATOM 723 N N . ALA A 1 99 ? 9.648 -33.969 -14.898 1 94.12 99 ALA A N 1
ATOM 724 C CA . ALA A 1 99 ? 10.852 -33.312 -15.406 1 94.12 99 ALA A CA 1
ATOM 725 C C . ALA A 1 99 ? 10.508 -32.344 -16.516 1 94.12 99 ALA A C 1
ATOM 727 O O . ALA A 1 99 ? 11.062 -31.234 -16.562 1 94.12 99 ALA A O 1
ATOM 728 N N . VAL A 1 100 ? 9.609 -32.75 -17.391 1 94.12 100 VAL A N 1
ATOM 729 C CA . VAL A 1 100 ? 9.203 -31.891 -18.5 1 94.12 100 VAL A CA 1
ATOM 730 C C . VAL A 1 100 ? 8.438 -30.688 -17.969 1 94.12 100 VAL A C 1
ATOM 732 O O . VAL A 1 100 ? 8.656 -29.547 -18.406 1 94.12 100 VAL A O 1
ATOM 735 N N . GLU A 1 101 ? 7.516 -30.906 -17 1 94.88 101 GLU A N 1
ATOM 736 C CA . GLU A 1 101 ? 6.77 -29.812 -16.391 1 94.88 101 GLU A CA 1
ATOM 737 C C . GLU A 1 101 ? 7.707 -28.781 -15.781 1 94.88 101 GLU A C 1
ATOM 739 O O . GLU A 1 101 ? 7.527 -27.578 -15.984 1 94.88 101 GLU A O 1
ATOM 744 N N . TYR A 1 102 ? 8.688 -29.266 -15.047 1 97.19 102 TYR A N 1
ATOM 745 C CA . TYR A 1 102 ? 9.672 -28.406 -14.398 1 97.19 102 TYR A CA 1
ATOM 746 C C . TYR A 1 102 ? 10.484 -27.641 -15.438 1 97.19 102 TYR A C 1
ATOM 748 O O . TYR A 1 102 ? 10.641 -26.422 -15.336 1 97.19 102 TYR A O 1
ATOM 756 N N . ALA A 1 103 ? 11 -28.312 -16.453 1 96.88 103 ALA A N 1
ATOM 757 C CA . ALA A 1 103 ? 11.82 -27.703 -17.5 1 96.88 103 ALA A CA 1
ATOM 758 C C . ALA A 1 103 ? 11.047 -26.609 -18.219 1 96.88 103 ALA A C 1
ATOM 760 O O . ALA A 1 103 ? 11.609 -25.562 -18.578 1 96.88 103 ALA A O 1
ATOM 761 N N . ASN A 1 104 ? 9.773 -26.906 -18.516 1 96.94 104 ASN A N 1
ATOM 762 C CA . ASN A 1 104 ? 8.945 -25.922 -19.219 1 96.94 104 ASN A CA 1
ATOM 763 C C . ASN A 1 104 ? 8.781 -24.641 -18.391 1 96.94 104 ASN A C 1
ATOM 765 O O . ASN A 1 104 ? 8.797 -23.547 -18.953 1 96.94 104 ASN A O 1
ATOM 769 N N . LEU A 1 105 ? 8.594 -24.766 -17.062 1 98.19 105 LEU A N 1
ATOM 770 C CA . LEU A 1 105 ? 8.469 -23.594 -16.203 1 98.19 105 LEU A CA 1
ATOM 771 C C . LEU A 1 105 ? 9.781 -22.812 -16.172 1 98.19 105 LEU A C 1
ATOM 773 O O . LEU A 1 105 ? 9.781 -21.578 -16.125 1 98.19 105 LEU A O 1
ATOM 777 N N . ARG A 1 106 ? 10.922 -23.5 -16.203 1 97.75 106 ARG A N 1
ATOM 778 C CA . ARG A 1 106 ? 12.227 -22.844 -16.281 1 97.75 106 ARG A CA 1
ATOM 779 C C . ARG A 1 106 ? 12.367 -22.078 -17.594 1 97.75 106 ARG A C 1
ATOM 781 O O . ARG A 1 106 ? 12.922 -20.984 -17.609 1 97.75 106 ARG A O 1
ATOM 788 N N . ARG A 1 107 ? 11.875 -22.656 -18.672 1 97.25 107 ARG A N 1
ATOM 789 C CA . ARG A 1 107 ? 11.914 -22 -19.969 1 97.25 107 ARG A CA 1
ATOM 790 C C . ARG A 1 107 ? 11.078 -20.719 -19.938 1 97.25 107 ARG A C 1
ATOM 792 O O . ARG A 1 107 ? 11.438 -19.734 -20.594 1 97.25 107 ARG A O 1
ATOM 799 N N . VAL A 1 108 ? 9.922 -20.75 -19.25 1 98.44 108 VAL A N 1
ATOM 800 C CA . VAL A 1 108 ? 9.109 -19.547 -19.109 1 98.44 108 VAL A CA 1
ATOM 801 C C . VAL A 1 108 ? 9.938 -18.422 -18.484 1 98.44 108 VAL A C 1
ATOM 803 O O . VAL A 1 108 ? 9.859 -17.266 -18.891 1 98.44 108 VAL A O 1
ATOM 806 N N . GLU A 1 109 ? 10.734 -18.797 -17.453 1 97.19 109 GLU A N 1
ATOM 807 C CA . GLU A 1 109 ? 11.586 -17.812 -16.766 1 97.19 109 GLU A CA 1
ATOM 808 C C . GLU A 1 109 ? 12.539 -17.141 -17.75 1 97.19 109 GLU A C 1
ATOM 810 O O . GLU A 1 109 ? 12.797 -15.938 -17.625 1 97.19 109 GLU A O 1
ATOM 815 N N . ASP A 1 110 ? 13.008 -17.844 -18.734 1 96.25 110 ASP A N 1
ATOM 816 C CA . ASP A 1 110 ? 13.984 -17.344 -19.703 1 96.25 110 ASP A CA 1
ATOM 817 C C . ASP A 1 110 ? 13.367 -16.25 -20.578 1 96.25 110 ASP A C 1
ATOM 819 O O . ASP A 1 110 ? 14.078 -15.391 -21.094 1 96.25 110 ASP A O 1
ATOM 823 N N . VAL A 1 111 ? 12.078 -16.312 -20.781 1 97.81 111 VAL A N 1
ATOM 824 C CA . VAL A 1 111 ? 11.438 -15.375 -21.688 1 97.81 111 VAL A CA 1
ATOM 825 C C . VAL A 1 111 ? 10.453 -14.5 -20.906 1 97.81 111 VAL A C 1
ATOM 827 O O . VAL A 1 111 ? 9.547 -13.906 -21.5 1 97.81 111 VAL A O 1
ATOM 830 N N . GLU A 1 112 ? 10.523 -14.477 -19.625 1 97.62 112 GLU A N 1
ATOM 831 C CA . GLU A 1 112 ? 9.57 -13.836 -18.719 1 97.62 112 GLU A CA 1
ATOM 832 C C . GLU A 1 112 ? 9.43 -12.352 -19.047 1 97.62 112 GLU A C 1
ATOM 834 O O . GLU A 1 112 ? 8.32 -11.812 -19.047 1 97.62 112 GLU A O 1
ATOM 839 N N . HIS A 1 113 ? 10.531 -11.625 -19.328 1 96.31 113 HIS A N 1
ATOM 840 C CA . HIS A 1 113 ? 10.484 -10.195 -19.609 1 96.31 113 HIS A CA 1
ATOM 841 C C . HIS A 1 113 ? 9.789 -9.906 -20.922 1 96.31 113 HIS A C 1
ATOM 843 O O . HIS A 1 113 ? 9.078 -8.906 -21.062 1 96.31 113 HIS A O 1
ATOM 849 N N . GLU A 1 114 ? 10.062 -10.773 -21.875 1 96.88 114 GLU A N 1
ATOM 850 C CA . GLU A 1 114 ? 9.375 -10.641 -23.156 1 96.88 114 GLU A CA 1
ATOM 851 C C . GLU A 1 114 ? 7.867 -10.836 -23 1 96.88 114 GLU A C 1
ATOM 853 O O . GLU A 1 114 ? 7.078 -10.055 -23.531 1 96.88 114 GLU A O 1
ATOM 858 N N . LEU A 1 115 ? 7.48 -11.859 -22.266 1 97.81 115 LEU A N 1
ATOM 859 C CA . LEU A 1 115 ? 6.066 -12.117 -22 1 97.81 115 LEU A CA 1
ATOM 860 C C . LEU A 1 115 ? 5.445 -10.969 -21.203 1 97.81 115 LEU A C 1
ATOM 862 O O . LEU A 1 115 ? 4.332 -10.531 -21.5 1 97.81 115 LEU A O 1
ATOM 866 N N . ALA A 1 116 ? 6.16 -10.453 -20.219 1 96.81 116 ALA A N 1
ATOM 867 C CA . ALA A 1 116 ? 5.68 -9.359 -19.391 1 96.81 116 ALA A CA 1
ATOM 868 C C . ALA A 1 116 ? 5.441 -8.102 -20.219 1 96.81 116 ALA A C 1
ATOM 870 O O . ALA A 1 116 ? 4.461 -7.383 -20.016 1 96.81 116 ALA A O 1
ATOM 871 N N . ALA A 1 117 ? 6.277 -7.84 -21.203 1 93.19 117 ALA A N 1
ATOM 872 C CA . ALA A 1 117 ? 6.18 -6.648 -22.031 1 93.19 117 ALA A CA 1
ATOM 873 C C . ALA A 1 117 ? 4.875 -6.645 -22.828 1 93.19 117 ALA A C 1
ATOM 875 O O . ALA A 1 117 ? 4.328 -5.578 -23.125 1 93.19 117 ALA A O 1
ATOM 876 N N . ALA A 1 118 ? 4.316 -7.805 -23.031 1 94.94 118 ALA A N 1
ATOM 877 C CA . ALA A 1 118 ? 3.137 -7.914 -23.891 1 94.94 118 ALA A CA 1
ATOM 878 C C . ALA A 1 118 ? 1.886 -8.188 -23.062 1 94.94 118 ALA A C 1
ATOM 880 O O . ALA A 1 118 ? 0.764 -7.992 -23.531 1 94.94 118 ALA A O 1
ATOM 881 N N . ALA A 1 119 ? 2.014 -8.578 -21.859 1 96.12 119 ALA A N 1
ATOM 882 C CA . ALA A 1 119 ? 0.964 -9.219 -21.078 1 96.12 119 ALA A CA 1
ATOM 883 C C . ALA A 1 119 ? -0.199 -8.266 -20.828 1 96.12 119 ALA A C 1
ATOM 885 O O . ALA A 1 119 ? -1.361 -8.68 -20.828 1 96.12 119 ALA A O 1
ATOM 886 N N . LEU A 1 120 ? 0.102 -7.008 -20.641 1 92.81 120 LEU A N 1
ATOM 887 C CA . LEU A 1 120 ? -0.957 -6.062 -20.297 1 92.81 120 LEU A CA 1
ATOM 888 C C . LEU A 1 120 ? -1.681 -5.582 -21.547 1 92.81 120 LEU A C 1
ATOM 890 O O . LEU A 1 120 ? -2.893 -5.359 -21.531 1 92.81 120 LEU A O 1
ATOM 894 N N . ALA A 1 121 ? -1.055 -5.449 -22.641 1 91.81 121 ALA A N 1
ATOM 895 C CA . ALA A 1 121 ? -1.642 -4.965 -23.891 1 91.81 121 ALA A CA 1
ATOM 896 C C . ALA A 1 121 ? -2.279 -6.105 -24.672 1 91.81 121 ALA A C 1
ATOM 898 O O . ALA A 1 121 ? -3.307 -5.918 -25.328 1 91.81 121 ALA A O 1
ATOM 899 N N . HIS A 1 122 ? -1.636 -7.258 -24.594 1 95.5 122 HIS A N 1
ATOM 900 C CA . HIS A 1 122 ? -2.092 -8.43 -25.344 1 95.5 122 HIS A CA 1
ATOM 901 C C . HIS A 1 122 ? -2.188 -9.648 -24.438 1 95.5 122 HIS A C 1
ATOM 903 O O . HIS A 1 122 ? -1.521 -10.664 -24.672 1 95.5 122 HIS A O 1
ATOM 909 N N . PRO A 1 123 ? -3.098 -9.562 -23.516 1 97.38 123 PRO A N 1
ATOM 910 C CA . PRO A 1 123 ? -3.131 -10.609 -22.484 1 97.38 123 PRO A CA 1
ATOM 911 C C . PRO A 1 123 ? -3.467 -11.984 -23.062 1 97.38 123 PRO A C 1
ATOM 913 O O . PRO A 1 123 ? -2.875 -12.992 -22.656 1 97.38 123 PRO A O 1
ATOM 916 N N . LEU A 1 124 ? -4.41 -12.117 -24.047 1 97.12 124 LEU A N 1
ATOM 917 C CA . LEU A 1 124 ? -4.824 -13.422 -24.547 1 97.12 124 LEU A CA 1
ATOM 918 C C . LEU A 1 124 ? -3.73 -14.047 -25.406 1 97.12 124 LEU A C 1
ATOM 920 O O . LEU A 1 124 ? -3.5 -15.258 -25.344 1 97.12 124 LEU A O 1
ATOM 924 N N . ASP A 1 125 ? -3.047 -13.172 -26.172 1 96.5 125 ASP A N 1
ATOM 925 C CA . ASP A 1 125 ? -1.906 -13.656 -26.938 1 96.5 125 ASP A CA 1
ATOM 926 C C . ASP A 1 125 ? -0.798 -14.156 -26.016 1 96.5 125 ASP A C 1
ATOM 928 O O . ASP A 1 125 ? -0.194 -15.203 -26.266 1 96.5 125 ASP A O 1
ATOM 932 N N . THR A 1 126 ? -0.52 -13.414 -25 1 97.5 126 THR A N 1
ATOM 933 C CA . THR A 1 126 ? 0.506 -13.781 -24.031 1 97.5 126 THR A CA 1
ATOM 934 C C . THR A 1 126 ? 0.141 -15.094 -23.344 1 97.5 126 THR A C 1
ATOM 936 O O . THR A 1 126 ? 0.996 -15.961 -23.141 1 97.5 126 THR A O 1
ATOM 939 N N . LEU A 1 127 ? -1.147 -15.25 -22.984 1 97.44 127 LEU A N 1
ATOM 940 C CA . LEU A 1 127 ? -1.619 -16.469 -22.328 1 97.44 127 LEU A CA 1
ATOM 941 C C . LEU A 1 127 ? -1.47 -17.672 -23.266 1 97.44 127 LEU A C 1
ATOM 943 O O . LEU A 1 127 ? -1.094 -18.766 -22.812 1 97.44 127 LEU A O 1
ATOM 947 N N . GLY A 1 128 ? -1.825 -17.469 -24.516 1 95.88 128 GLY A N 1
ATOM 948 C CA . GLY A 1 128 ? -1.639 -18.547 -25.484 1 95.88 128 GLY A CA 1
ATOM 949 C C . GLY A 1 128 ? -0.19 -18.969 -25.625 1 95.88 128 GLY A C 1
ATOM 950 O O . GLY A 1 128 ? 0.111 -20.172 -25.641 1 95.88 128 GLY A O 1
ATOM 951 N N . ARG A 1 129 ? 0.691 -18.016 -25.734 1 96.31 129 ARG A N 1
ATOM 952 C CA . ARG A 1 129 ? 2.119 -18.297 -25.828 1 96.31 129 ARG A CA 1
ATOM 953 C C . ARG A 1 129 ? 2.621 -19 -24.562 1 96.31 129 ARG A C 1
ATOM 955 O O . ARG A 1 129 ? 3.387 -19.969 -24.641 1 96.31 129 ARG A O 1
ATOM 962 N N . LEU A 1 130 ? 2.221 -18.484 -23.469 1 97.88 130 LEU A N 1
ATOM 963 C CA . LEU A 1 130 ? 2.596 -19.062 -22.172 1 97.88 130 LEU A CA 1
ATOM 964 C C . LEU A 1 130 ? 2.158 -20.516 -22.078 1 97.88 130 LEU A C 1
ATOM 966 O O . LEU A 1 130 ? 2.945 -21.375 -21.688 1 97.88 130 LEU A O 1
ATOM 970 N N . HIS A 1 131 ? 0.899 -20.812 -22.391 1 97.19 131 HIS A N 1
ATOM 971 C CA . HIS A 1 131 ? 0.415 -22.188 -22.375 1 97.19 131 HIS A CA 1
ATOM 972 C C . HIS A 1 131 ? 1.227 -23.062 -23.328 1 97.19 131 HIS A C 1
ATOM 974 O O . HIS A 1 131 ? 1.519 -24.219 -23.016 1 97.19 131 HIS A O 1
ATOM 980 N N . GLY A 1 132 ? 1.57 -22.5 -24.469 1 95.62 132 GLY A N 1
ATOM 981 C CA . GLY A 1 132 ? 2.396 -23.234 -25.406 1 95.62 132 GLY A CA 1
ATOM 982 C C . GLY A 1 132 ? 3.721 -23.688 -24.812 1 95.62 132 GLY A C 1
ATOM 983 O O . GLY A 1 132 ? 4.148 -24.812 -25.031 1 95.62 132 GLY A O 1
ATOM 984 N N . ILE A 1 133 ? 4.363 -22.844 -24.078 1 96.88 133 ILE A N 1
ATOM 985 C CA . ILE A 1 133 ? 5.645 -23.172 -23.453 1 96.88 133 ILE A CA 1
ATOM 986 C C . ILE A 1 133 ? 5.43 -24.188 -22.344 1 96.88 133 ILE A C 1
ATOM 988 O O . ILE A 1 133 ? 6.113 -25.203 -22.281 1 96.88 133 ILE A O 1
ATOM 992 N N . ILE A 1 134 ? 4.402 -24 -21.516 1 96.69 134 ILE A N 1
ATOM 993 C CA . ILE A 1 134 ? 4.168 -24.781 -20.312 1 96.69 134 ILE A CA 1
ATOM 994 C C . ILE A 1 134 ? 3.703 -26.188 -20.688 1 96.69 134 ILE A C 1
ATOM 996 O O . ILE A 1 134 ? 3.967 -27.156 -19.953 1 96.69 134 ILE A O 1
ATOM 1000 N N . SER A 1 135 ? 3.092 -26.344 -21.859 1 92.94 135 SER A N 1
ATOM 1001 C CA . SER A 1 135 ? 2.469 -27.609 -22.219 1 92.94 135 SER A CA 1
ATOM 1002 C C . SER A 1 135 ? 3.307 -28.375 -23.25 1 92.94 135 SER A C 1
ATOM 1004 O O . SER A 1 135 ? 2.941 -29.469 -23.672 1 92.94 135 SER A O 1
ATOM 1006 N N . GLN A 1 136 ? 4.391 -27.781 -23.641 1 90.88 136 GLN A N 1
ATOM 1007 C CA . GLN A 1 136 ? 5.23 -28.422 -24.641 1 90.88 136 GLN A CA 1
ATOM 1008 C C . GLN A 1 136 ? 5.633 -29.828 -24.203 1 90.88 136 GLN A C 1
ATOM 1010 O O . GLN A 1 136 ? 6.129 -30.016 -23.094 1 90.88 136 GLN A O 1
ATOM 1015 N N . GLY A 1 137 ? 5.375 -30.797 -25.062 1 88.25 137 GLY A N 1
ATOM 1016 C CA . GLY A 1 137 ? 5.75 -32.156 -24.781 1 88.25 137 GLY A CA 1
ATOM 1017 C C . GLY A 1 137 ? 4.781 -32.875 -23.844 1 88.25 137 GLY A C 1
ATOM 1018 O O . GLY A 1 137 ? 4.922 -34.062 -23.562 1 88.25 137 GLY A O 1
ATOM 1019 N N . LEU A 1 138 ? 3.797 -32.188 -23.359 1 89.19 138 LEU A N 1
ATOM 1020 C CA . LEU A 1 138 ? 2.887 -32.75 -22.359 1 89.19 138 LEU A CA 1
ATOM 1021 C C . LEU A 1 138 ? 1.505 -32.969 -22.953 1 89.19 138 LEU A C 1
ATOM 1023 O O . LEU A 1 138 ? 0.718 -33.75 -22.406 1 89.19 138 LEU A O 1
ATOM 1027 N N . VAL A 1 139 ? 1.191 -32.281 -23.984 1 86.38 139 VAL A N 1
ATOM 1028 C CA . VAL A 1 139 ? -0.068 -32.438 -24.703 1 86.38 139 VAL A CA 1
ATOM 1029 C C . VAL A 1 139 ? 0.203 -32.531 -26.203 1 86.38 139 VAL A C 1
ATOM 1031 O O . VAL A 1 139 ? 1.318 -32.281 -26.656 1 86.38 139 VAL A O 1
ATOM 1034 N N . LEU A 1 140 ? -0.837 -32.906 -26.891 1 85.19 140 LEU A N 1
ATOM 1035 C CA . LEU A 1 140 ? -0.714 -32.969 -28.344 1 85.19 140 LEU A CA 1
ATOM 1036 C C . LEU A 1 140 ? -0.558 -31.562 -28.906 1 85.19 140 LEU A C 1
ATOM 1038 O O . LEU A 1 140 ? -1.179 -30.609 -28.422 1 85.19 140 LEU A O 1
ATOM 1042 N N . PRO A 1 141 ? 0.265 -31.406 -29.906 1 83.94 141 PRO A N 1
ATOM 1043 C CA . PRO A 1 141 ? 0.535 -30.094 -30.484 1 83.94 141 PRO A CA 1
ATOM 1044 C C . PRO A 1 141 ? -0.736 -29.375 -30.938 1 83.94 141 PRO A C 1
ATOM 1046 O O . PRO A 1 141 ? -0.808 -28.141 -30.875 1 83.94 141 PRO A O 1
ATOM 1049 N N . GLU A 1 142 ? -1.747 -30.109 -31.312 1 84.69 142 GLU A N 1
ATOM 1050 C CA . GLU A 1 142 ? -2.965 -29.531 -31.875 1 84.69 142 GLU A CA 1
ATOM 1051 C C . GLU A 1 142 ? -3.785 -28.812 -30.797 1 84.69 142 GLU A C 1
ATOM 1053 O O . GLU A 1 142 ? -4.641 -27.984 -31.109 1 84.69 142 GLU A O 1
ATOM 1058 N N . VAL A 1 143 ? -3.533 -29.125 -29.578 1 85.19 143 VAL A N 1
ATOM 1059 C CA . VAL A 1 143 ? -4.375 -28.562 -28.531 1 85.19 143 VAL A CA 1
ATOM 1060 C C . VAL A 1 143 ? -3.648 -27.406 -27.859 1 85.19 143 VAL A C 1
ATOM 1062 O O . VAL A 1 143 ? -4.254 -26.641 -27.109 1 85.19 143 VAL A O 1
ATOM 1065 N N . ILE A 1 144 ? -2.383 -27.203 -28.172 1 85.25 144 ILE A N 1
ATOM 1066 C CA . ILE A 1 144 ? -1.594 -26.141 -27.562 1 85.25 144 ILE A CA 1
ATOM 1067 C C . ILE A 1 144 ? -2.219 -24.781 -27.891 1 85.25 144 ILE A C 1
ATOM 1069 O O . ILE A 1 144 ? -2.508 -24.5 -29.062 1 85.25 144 ILE A O 1
ATOM 1073 N N . GLY A 1 145 ? -2.461 -23.969 -26.922 1 84.44 145 GLY A N 1
ATOM 1074 C CA . GLY A 1 145 ? -2.971 -22.625 -27.078 1 84.44 145 GLY A CA 1
ATOM 1075 C C . GLY A 1 145 ? -4.457 -22.578 -27.375 1 84.44 145 GLY A C 1
ATOM 1076 O O . GLY A 1 145 ? -5.031 -21.5 -27.547 1 84.44 145 GLY A O 1
ATOM 1077 N N . ARG A 1 146 ? -5.082 -23.734 -27.406 1 90 146 ARG A N 1
ATOM 1078 C CA . ARG A 1 146 ? -6.512 -23.797 -27.688 1 90 146 ARG A CA 1
ATOM 1079 C C . ARG A 1 146 ? -7.32 -24.016 -26.422 1 90 146 ARG A C 1
ATOM 1081 O O . ARG A 1 146 ? -6.867 -24.703 -25.5 1 90 146 ARG A O 1
ATOM 1088 N N . TYR A 1 147 ? -8.492 -23.406 -26.453 1 95.44 147 TYR A N 1
ATOM 1089 C CA . TYR A 1 147 ? -9.383 -23.609 -25.312 1 95.44 147 TYR A CA 1
ATOM 1090 C C . TYR A 1 147 ? -9.938 -25.031 -25.297 1 95.44 147 TYR A C 1
ATOM 1092 O O . TYR A 1 147 ? -10.219 -25.609 -26.344 1 95.44 147 TYR A O 1
ATOM 1100 N N . ARG A 1 148 ? -10.078 -25.531 -24.156 1 93.5 148 ARG A N 1
ATOM 1101 C CA . ARG A 1 148 ? -10.555 -26.906 -23.969 1 93.5 148 ARG A CA 1
ATOM 1102 C C . ARG A 1 148 ? -11.992 -27.047 -24.453 1 93.5 148 ARG A C 1
ATOM 1104 O O . ARG A 1 148 ? -12.773 -26.094 -24.375 1 93.5 148 ARG A O 1
ATOM 1111 N N . VAL A 1 149 ? -12.328 -28.266 -24.797 1 91.88 149 VAL A N 1
ATOM 1112 C CA . VAL A 1 149 ? -13.695 -28.594 -25.203 1 91.88 149 VAL A CA 1
ATOM 1113 C C . VAL A 1 149 ? -14.273 -29.656 -24.266 1 91.88 149 VAL A C 1
ATOM 1115 O O . VAL A 1 149 ? -15.375 -30.156 -24.484 1 91.88 149 VAL A O 1
ATOM 1118 N N . THR A 1 150 ? -13.531 -30.031 -23.234 1 90.81 150 THR A N 1
ATOM 1119 C CA . THR A 1 150 ? -13.961 -31.047 -22.281 1 90.81 150 THR A CA 1
ATOM 1120 C C . THR A 1 150 ? -14.219 -30.422 -20.922 1 90.81 150 THR A C 1
ATOM 1122 O O . THR A 1 150 ? -13.711 -29.344 -20.609 1 90.81 150 THR A O 1
ATOM 1125 N N . GLU A 1 151 ? -15.07 -31.188 -20.141 1 92.69 151 GLU A N 1
ATOM 1126 C CA . GLU A 1 151 ? -15.266 -30.781 -18.75 1 92.69 151 GLU A CA 1
ATOM 1127 C C . GLU A 1 151 ? -14.008 -31.031 -17.922 1 92.69 151 GLU A C 1
ATOM 1129 O O . GLU A 1 151 ? -13.258 -31.969 -18.188 1 92.69 151 GLU A O 1
ATOM 1134 N N . GLN A 1 152 ? -13.766 -30.141 -17.016 1 89.06 152 GLN A N 1
ATOM 1135 C CA . GLN A 1 152 ? -12.625 -30.281 -16.125 1 89.06 152 GLN A CA 1
ATOM 1136 C C . GLN A 1 152 ? -13.023 -30.031 -14.672 1 89.06 152 GLN A C 1
ATOM 1138 O O . GLN A 1 152 ? -14.016 -29.328 -14.406 1 89.06 152 GLN A O 1
ATOM 1143 N N . ALA A 1 153 ? -12.305 -30.672 -13.766 1 87.81 153 ALA A N 1
ATOM 1144 C CA . ALA A 1 153 ? -12.492 -30.5 -12.328 1 87.81 153 ALA A CA 1
ATOM 1145 C C . ALA A 1 153 ? -11.148 -30.438 -11.609 1 87.81 153 ALA A C 1
ATOM 1147 O O . ALA A 1 153 ? -10.156 -31 -12.078 1 87.81 153 ALA A O 1
ATOM 1148 N N . VAL A 1 154 ? -11.148 -29.688 -10.578 1 84.88 154 VAL A N 1
ATOM 1149 C CA . VAL A 1 154 ? -9.969 -29.609 -9.727 1 84.88 154 VAL A CA 1
ATOM 1150 C C . VAL A 1 154 ? -10.125 -30.562 -8.539 1 84.88 154 VAL A C 1
ATOM 1152 O O . VAL A 1 154 ? -11.172 -30.578 -7.891 1 84.88 154 VAL A O 1
ATOM 1155 N N . HIS A 1 155 ? -9.109 -31.344 -8.336 1 77.94 155 HIS A N 1
ATOM 1156 C CA . HIS A 1 155 ? -9.141 -32.344 -7.281 1 77.94 155 HIS A CA 1
ATOM 1157 C C . HIS A 1 155 ? -8.031 -32.094 -6.258 1 77.94 155 HIS A C 1
ATOM 1159 O O . HIS A 1 155 ? -7.039 -31.438 -6.559 1 77.94 155 HIS A O 1
ATOM 1165 N N . ASP A 1 156 ? -8.336 -32.531 -5.043 1 66.56 156 ASP A N 1
ATOM 1166 C CA . ASP A 1 156 ? -7.32 -32.469 -3.994 1 66.56 156 ASP A CA 1
ATOM 1167 C C . ASP A 1 156 ? -6.219 -33.5 -4.223 1 66.56 156 ASP A C 1
ATOM 1169 O O . ASP A 1 156 ? -6.484 -34.594 -4.711 1 66.56 156 ASP A O 1
ATOM 1173 N N . GLY A 1 157 ? -4.949 -33.094 -4.465 1 56.69 157 GLY A N 1
ATOM 1174 C CA . GLY A 1 157 ? -3.818 -33.969 -4.758 1 56.69 157 GLY A CA 1
ATOM 1175 C C . GLY A 1 157 ? -3.715 -35.156 -3.814 1 56.69 157 GLY A C 1
ATOM 1176 O O . GLY A 1 157 ? -3.09 -36.156 -4.145 1 56.69 157 GLY A O 1
ATOM 1177 N N . THR A 1 158 ? -4.289 -35 -2.592 1 53.22 158 THR A N 1
ATOM 1178 C CA . THR A 1 158 ? -4.012 -36.031 -1.589 1 53.22 158 THR A CA 1
ATOM 1179 C C . THR A 1 158 ? -5.027 -37.156 -1.678 1 53.22 158 THR A C 1
ATOM 1181 O O . THR A 1 158 ? -4.66 -38.344 -1.649 1 53.22 158 THR A O 1
ATOM 1184 N N . GLN A 1 159 ? -6.246 -36.781 -1.839 1 55.69 159 GLN A N 1
ATOM 1185 C CA . GLN A 1 159 ? -7.27 -37.812 -1.719 1 55.69 159 GLN A CA 1
ATOM 1186 C C . GLN A 1 159 ? -8.102 -37.906 -2.996 1 55.69 159 GLN A C 1
ATOM 1188 O O . GLN A 1 159 ? -9.008 -38.75 -3.088 1 55.69 159 GLN A O 1
ATOM 1193 N N . GLY A 1 160 ? -7.703 -37.125 -3.9 1 62.28 160 GLY A N 1
ATOM 1194 C CA . GLY A 1 160 ? -8.406 -37.219 -5.172 1 62.28 160 GLY A CA 1
ATOM 1195 C C . GLY A 1 160 ? -9.812 -36.656 -5.113 1 62.28 160 GLY A C 1
ATOM 1196 O O . GLY A 1 160 ? -10.609 -36.875 -6.031 1 62.28 160 GLY A O 1
ATOM 1197 N N . MET A 1 161 ? -10.125 -36.094 -4.008 1 71.62 161 MET A N 1
ATOM 1198 C CA . MET A 1 161 ? -11.461 -35.531 -3.875 1 71.62 161 MET A CA 1
ATOM 1199 C C . MET A 1 161 ? -11.594 -34.25 -4.707 1 71.62 161 MET A C 1
ATOM 1201 O O . MET A 1 161 ? -10.68 -33.438 -4.754 1 71.62 161 MET A O 1
ATOM 1205 N N . MET A 1 162 ? -12.773 -34.312 -5.383 1 81.62 162 MET A N 1
ATOM 1206 C CA . MET A 1 162 ? -13.055 -33.125 -6.199 1 81.62 162 MET A CA 1
ATOM 1207 C C . MET A 1 162 ? -13.281 -31.891 -5.328 1 81.62 162 MET A C 1
ATOM 1209 O O . MET A 1 162 ? -14.078 -31.938 -4.387 1 81.62 162 MET A O 1
ATOM 1213 N N . ILE A 1 163 ? -12.648 -30.875 -5.586 1 85 163 ILE A N 1
ATOM 1214 C CA . ILE A 1 163 ? -12.789 -29.625 -4.852 1 85 163 ILE A CA 1
ATOM 1215 C C . ILE A 1 163 ? -13.844 -28.75 -5.52 1 85 163 ILE A C 1
ATOM 1217 O O . ILE A 1 163 ? -14.797 -28.312 -4.867 1 85 163 ILE A O 1
ATOM 1221 N N . TYR A 1 164 ? -13.75 -28.562 -6.812 1 89.06 164 TYR A N 1
ATOM 1222 C CA . TYR A 1 164 ? -14.75 -27.828 -7.574 1 89.06 164 TYR A CA 1
ATOM 1223 C C . TYR A 1 164 ? -14.68 -28.188 -9.055 1 89.06 164 TYR A C 1
ATOM 1225 O O . TYR A 1 164 ? -13.672 -28.719 -9.523 1 89.06 164 TYR A O 1
ATOM 1233 N N . SER A 1 165 ? -15.773 -27.906 -9.766 1 91.12 165 SER A N 1
ATOM 1234 C CA . SER A 1 165 ? -15.805 -28.031 -11.219 1 91.12 165 SER A CA 1
ATOM 1235 C C . SER A 1 165 ? -15.477 -26.719 -11.898 1 91.12 165 SER A C 1
ATOM 1237 O O . SER A 1 165 ? -15.93 -25.656 -11.469 1 91.12 165 SER A O 1
ATOM 1239 N N . ALA A 1 166 ? -14.68 -26.859 -12.984 1 92.62 166 ALA A N 1
ATOM 1240 C CA . ALA A 1 166 ? -14.375 -25.656 -13.766 1 92.62 166 ALA A CA 1
ATOM 1241 C C . ALA A 1 166 ? -15.594 -25.188 -14.555 1 92.62 166 ALA A C 1
ATOM 1243 O O . ALA A 1 166 ? -16.609 -25.875 -14.586 1 92.62 166 ALA A O 1
ATOM 1244 N N . ALA A 1 167 ? -15.539 -24.047 -15.133 1 93.88 167 ALA A N 1
ATOM 1245 C CA . ALA A 1 167 ? -16.609 -23.5 -15.969 1 93.88 167 ALA A CA 1
ATOM 1246 C C . ALA A 1 167 ? -16.906 -24.438 -17.141 1 93.88 167 ALA A C 1
ATOM 1248 O O . ALA A 1 167 ? -16.031 -25.156 -17.625 1 93.88 167 ALA A O 1
ATOM 1249 N N . ALA A 1 168 ? -18.125 -24.391 -17.609 1 95.88 168 ALA A N 1
ATOM 1250 C CA . ALA A 1 168 ? -18.5 -25.156 -18.781 1 95.88 168 ALA A CA 1
ATOM 1251 C C . ALA A 1 168 ? -17.641 -24.766 -19.984 1 95.88 168 ALA A C 1
ATOM 1253 O O . ALA A 1 168 ? -17.375 -23.594 -20.203 1 95.88 168 ALA A O 1
ATOM 1254 N N . PRO A 1 169 ? -17.203 -25.781 -20.766 1 96.06 169 PRO A N 1
ATOM 1255 C CA . PRO A 1 169 ? -16.297 -25.516 -21.875 1 96.06 169 PRO A CA 1
ATOM 1256 C C . PRO A 1 169 ? -16.875 -24.5 -22.859 1 96.06 169 PRO A C 1
ATOM 1258 O O . PRO A 1 169 ? -16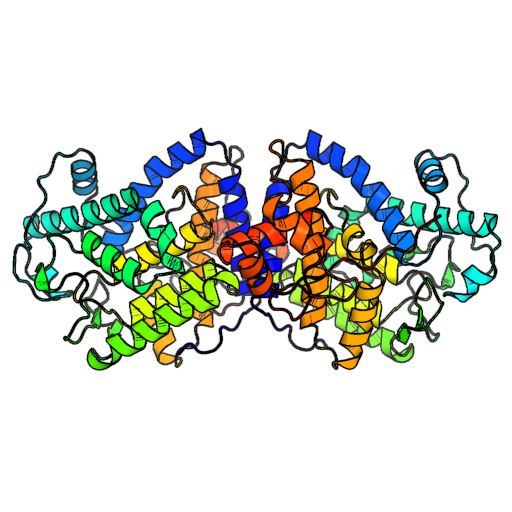.125 -23.672 -23.391 1 96.06 169 PRO A O 1
ATOM 1261 N N . ASP A 1 170 ? -18.141 -24.453 -23.078 1 96.44 170 ASP A N 1
ATOM 1262 C CA . ASP A 1 170 ? -18.75 -23.562 -24.062 1 96.44 170 ASP A CA 1
ATOM 1263 C C . ASP A 1 170 ? -18.688 -22.109 -23.594 1 96.44 170 ASP A C 1
ATOM 1265 O O . ASP A 1 170 ? -18.812 -21.188 -24.406 1 96.44 170 ASP A O 1
ATOM 1269 N N . ALA A 1 171 ? -18.547 -21.922 -22.328 1 96.56 171 ALA A N 1
ATOM 1270 C CA . ALA A 1 171 ? -18.516 -20.562 -21.766 1 96.56 171 ALA A CA 1
ATOM 1271 C C . ALA A 1 171 ? -17.109 -20 -21.781 1 96.56 171 ALA A C 1
ATOM 1273 O O . ALA A 1 171 ? -16.906 -18.797 -21.625 1 96.56 171 ALA A O 1
ATOM 1274 N N . VAL A 1 172 ? -16.109 -20.797 -22 1 97.38 172 VAL A N 1
ATOM 1275 C CA . VAL A 1 172 ? -14.711 -20.469 -21.781 1 97.38 172 VAL A CA 1
ATOM 1276 C C . VAL A 1 172 ? -14.273 -19.375 -22.781 1 97.38 172 VAL A C 1
ATOM 1278 O O . VAL A 1 172 ? -13.711 -18.359 -22.375 1 97.38 172 VAL A O 1
ATOM 1281 N N . PRO A 1 173 ? -14.648 -19.484 -24.109 1 97.12 173 PRO A N 1
ATOM 1282 C CA . PRO A 1 173 ? -14.156 -18.469 -25.047 1 97.12 173 PRO A CA 1
ATOM 1283 C C . PRO A 1 173 ? -14.648 -17.062 -24.719 1 97.12 173 PRO A C 1
ATOM 1285 O O . PRO A 1 173 ? -13.852 -16.125 -24.656 1 97.12 173 PRO A O 1
ATOM 1288 N N . ALA A 1 174 ? -15.883 -16.938 -24.438 1 97.44 174 ALA A N 1
ATOM 1289 C CA . ALA A 1 174 ? -16.453 -15.633 -24.125 1 97.44 174 ALA A CA 1
ATOM 1290 C C . ALA A 1 174 ? -15.883 -15.086 -22.812 1 97.44 174 ALA A C 1
ATOM 1292 O O . ALA A 1 174 ? -15.617 -13.883 -22.703 1 97.44 174 ALA A O 1
ATOM 1293 N N . ALA A 1 175 ? -15.727 -15.906 -21.844 1 97.25 175 ALA A N 1
ATOM 1294 C CA . ALA A 1 175 ? -15.188 -15.5 -20.547 1 97.25 175 ALA A CA 1
ATOM 1295 C C . ALA A 1 175 ? -13.734 -15.039 -20.672 1 97.25 175 ALA A C 1
ATOM 1297 O O . ALA A 1 175 ? -13.328 -14.07 -20.031 1 97.25 175 ALA A O 1
ATOM 1298 N N . MET A 1 176 ? -13 -15.75 -21.5 1 97.75 176 MET A N 1
ATOM 1299 C CA . MET A 1 176 ? -11.602 -15.383 -21.719 1 97.75 176 MET A CA 1
ATOM 1300 C C . MET A 1 176 ? -11.492 -14.055 -22.453 1 97.75 176 MET A C 1
ATOM 1302 O O . MET A 1 176 ? -10.633 -13.234 -22.141 1 97.75 176 MET A O 1
ATOM 1306 N N . GLU A 1 177 ? -12.32 -13.836 -23.406 1 97.44 177 GLU A N 1
ATOM 1307 C CA . GLU A 1 177 ? -12.344 -12.547 -24.094 1 97.44 177 GLU A CA 1
ATOM 1308 C C . GLU A 1 177 ? -12.648 -11.406 -23.141 1 97.44 177 GLU A C 1
ATOM 1310 O O . GLU A 1 177 ? -12.016 -10.352 -23.188 1 97.44 177 GLU A O 1
ATOM 1315 N N . ALA A 1 178 ? -13.625 -11.648 -22.297 1 97.19 178 ALA A N 1
ATOM 1316 C CA . ALA A 1 178 ? -13.969 -10.656 -21.281 1 97.19 178 ALA A CA 1
ATOM 1317 C C . ALA A 1 178 ? -12.805 -10.406 -20.344 1 97.19 178 ALA A C 1
ATOM 1319 O O . ALA A 1 178 ? -12.547 -9.258 -19.953 1 97.19 178 ALA A O 1
ATOM 1320 N N . LEU A 1 179 ? -12.117 -11.461 -19.969 1 97.25 179 LEU A N 1
ATOM 1321 C CA . LEU A 1 179 ? -10.961 -11.336 -19.078 1 97.25 179 LEU A CA 1
ATOM 1322 C C . LEU A 1 179 ? -9.852 -10.531 -19.734 1 97.25 179 LEU A C 1
ATOM 1324 O O . LEU A 1 179 ? -9.266 -9.648 -19.109 1 97.25 179 LEU A O 1
ATOM 1328 N N . GLY A 1 180 ? -9.531 -10.867 -20.984 1 97.19 180 GLY A N 1
ATOM 1329 C CA . GLY A 1 180 ? -8.516 -10.117 -21.719 1 97.19 180 GLY A CA 1
ATOM 1330 C C . GLY A 1 180 ? -8.82 -8.633 -21.797 1 97.19 180 GLY A C 1
ATOM 1331 O O . GLY A 1 180 ? -7.941 -7.805 -21.547 1 97.19 180 GLY A O 1
ATOM 1332 N N . THR A 1 181 ? -10.047 -8.312 -22.109 1 96.06 181 THR A N 1
ATOM 1333 C CA . THR A 1 181 ? -10.484 -6.922 -22.188 1 96.06 181 THR A CA 1
ATOM 1334 C C . THR A 1 181 ? -10.352 -6.238 -20.828 1 96.06 181 THR A C 1
ATOM 1336 O O . THR A 1 181 ? -9.891 -5.098 -20.75 1 96.06 181 THR A O 1
ATOM 1339 N N . TRP A 1 182 ? -10.734 -6.922 -19.844 1 95.69 182 TRP A N 1
ATOM 1340 C CA . TRP A 1 182 ? -10.656 -6.383 -18.484 1 95.69 182 TRP A CA 1
ATOM 1341 C C . TRP A 1 182 ? -9.211 -6.078 -18.109 1 95.69 182 TRP A C 1
ATOM 1343 O O . TRP A 1 182 ? -8.914 -5.016 -17.547 1 95.69 182 TRP A O 1
ATOM 1353 N N . ILE A 1 183 ? -8.297 -6.996 -18.391 1 96.5 183 ILE A N 1
ATOM 1354 C CA . ILE A 1 183 ? -6.887 -6.809 -18.062 1 96.5 183 ILE A CA 1
ATOM 1355 C C . ILE A 1 183 ? -6.363 -5.551 -18.75 1 96.5 183 ILE A C 1
ATOM 1357 O O . ILE A 1 183 ? -5.762 -4.688 -18.109 1 96.5 183 ILE A O 1
ATOM 1361 N N . SER A 1 184 ? -6.633 -5.418 -20 1 92.31 184 SER A N 1
ATOM 1362 C CA . SER A 1 184 ? -6.121 -4.297 -20.781 1 92.31 184 SER A CA 1
ATOM 1363 C C . SER A 1 184 ? -6.695 -2.973 -20.281 1 92.31 184 SER A C 1
ATOM 1365 O O . SER A 1 184 ? -5.992 -1.963 -20.234 1 92.31 184 SER A O 1
ATOM 1367 N N . ARG A 1 185 ? -7.941 -3.008 -19.891 1 89.12 185 ARG A N 1
ATOM 1368 C CA . ARG A 1 185 ? -8.625 -1.787 -19.484 1 89.12 185 ARG A CA 1
ATOM 1369 C C . ARG A 1 185 ? -8.234 -1.391 -18.062 1 89.12 185 ARG A C 1
ATOM 1371 O O . ARG A 1 185 ? -8.211 -0.205 -17.734 1 89.12 185 ARG A O 1
ATOM 1378 N N . ARG A 1 186 ? -7.891 -2.342 -17.234 1 91.5 186 ARG A N 1
ATOM 1379 C CA . ARG A 1 186 ? -7.754 -2.082 -15.812 1 91.5 186 ARG A CA 1
ATOM 1380 C C . ARG A 1 186 ? -6.285 -2.072 -15.398 1 91.5 186 ARG A C 1
ATOM 1382 O O . ARG A 1 186 ? -5.961 -1.755 -14.25 1 91.5 186 ARG A O 1
ATOM 1389 N N . ALA A 1 187 ? -5.422 -2.277 -16.312 1 88.88 187 ALA A N 1
ATOM 1390 C CA . ALA A 1 187 ? -3.994 -2.447 -16.047 1 88.88 187 ALA A CA 1
ATOM 1391 C C . ALA A 1 187 ? -3.406 -1.196 -15.398 1 88.88 187 ALA A C 1
ATOM 1393 O O . ALA A 1 187 ? -2.465 -1.283 -14.602 1 88.88 187 ALA A O 1
ATOM 1394 N N . ILE A 1 188 ? -3.969 -0.044 -15.656 1 87.75 188 ILE A N 1
ATOM 1395 C CA . ILE A 1 188 ? -3.318 1.165 -15.164 1 87.75 188 ILE A CA 1
ATOM 1396 C C . ILE A 1 188 ? -4.086 1.711 -13.961 1 87.75 188 ILE A C 1
ATOM 1398 O O . ILE A 1 188 ? -3.611 2.619 -13.273 1 87.75 188 ILE A O 1
ATOM 1402 N N . THR A 1 189 ? -5.258 1.133 -13.656 1 91.5 189 THR A N 1
ATOM 1403 C CA . THR A 1 189 ? -6.066 1.713 -12.594 1 91.5 189 THR A CA 1
ATOM 1404 C C . THR A 1 189 ? -6.109 0.787 -11.375 1 91.5 189 THR A C 1
ATOM 1406 O O . THR A 1 189 ? -6.285 1.244 -10.25 1 91.5 189 THR A O 1
ATOM 1409 N N . VAL A 1 190 ? -6.078 -0.488 -11.648 1 95.69 190 VAL A N 1
ATOM 1410 C CA . VAL A 1 190 ? -6.141 -1.461 -10.562 1 95.69 190 VAL A CA 1
ATOM 1411 C C . VAL A 1 190 ? -4.73 -1.772 -10.062 1 95.69 190 VAL A C 1
ATOM 1413 O O . VAL A 1 190 ? -3.826 -2.027 -10.867 1 95.69 190 VAL A O 1
ATOM 1416 N N . PRO A 1 191 ? -4.5 -1.688 -8.688 1 97.06 191 PRO A N 1
ATOM 1417 C CA . PRO A 1 191 ? -3.176 -2.055 -8.18 1 97.06 191 PRO A CA 1
ATOM 1418 C C . PRO A 1 191 ? -2.707 -3.416 -8.688 1 97.06 191 PRO A C 1
ATOM 1420 O O . PRO A 1 191 ? -3.504 -4.352 -8.781 1 97.06 191 PRO A O 1
ATOM 1423 N N . PRO A 1 192 ? -1.455 -3.547 -9 1 96.75 192 PRO A N 1
ATOM 1424 C CA . PRO A 1 192 ? -0.927 -4.727 -9.688 1 96.75 192 PRO A CA 1
ATOM 1425 C C . PRO A 1 192 ? -1.227 -6.027 -8.938 1 96.75 192 PRO A C 1
ATOM 1427 O O . PRO A 1 192 ? -1.62 -7.02 -9.555 1 96.75 192 PRO A O 1
ATOM 1430 N N . VAL A 1 193 ? -1.052 -6.043 -7.613 1 98.44 193 VAL A N 1
ATOM 1431 C CA . VAL A 1 193 ? -1.232 -7.285 -6.863 1 98.44 193 VAL A CA 1
ATOM 1432 C C . VAL A 1 193 ? -2.707 -7.684 -6.879 1 98.44 193 VAL A C 1
ATOM 1434 O O . VAL A 1 193 ? -3.033 -8.875 -6.875 1 98.44 193 VAL A O 1
ATOM 1437 N N . ILE A 1 194 ? -3.568 -6.695 -6.902 1 98.44 194 ILE A N 1
ATOM 1438 C CA . ILE A 1 194 ? -5.004 -6.957 -6.973 1 98.44 194 ILE A CA 1
ATOM 1439 C C . ILE A 1 194 ? -5.367 -7.48 -8.359 1 98.44 194 ILE A C 1
ATOM 1441 O O . ILE A 1 194 ? -6.098 -8.469 -8.484 1 98.44 194 ILE A O 1
ATOM 1445 N N . LEU A 1 195 ? -4.832 -6.805 -9.391 1 97.81 195 LEU A N 1
ATOM 1446 C CA . LEU A 1 195 ? -5.07 -7.246 -10.758 1 97.81 195 LEU A CA 1
ATOM 1447 C C . LEU A 1 195 ? -4.621 -8.695 -10.953 1 97.81 195 LEU A C 1
ATOM 1449 O O . LEU A 1 195 ? -5.367 -9.516 -11.484 1 97.81 195 LEU A O 1
ATOM 1453 N N . ALA A 1 196 ? -3.436 -8.984 -10.492 1 98.38 196 ALA A N 1
ATOM 1454 C CA . ALA A 1 196 ? -2.887 -10.336 -10.617 1 98.38 196 ALA A CA 1
ATOM 1455 C C . ALA A 1 196 ? -3.748 -11.352 -9.867 1 98.38 196 ALA A C 1
ATOM 1457 O O . ALA A 1 196 ? -3.953 -12.469 -10.344 1 98.38 196 ALA A O 1
ATOM 1458 N N . GLY A 1 197 ? -4.234 -10.938 -8.703 1 98.38 197 GLY A N 1
ATOM 1459 C CA . GLY A 1 197 ? -5.082 -11.82 -7.918 1 98.38 197 GLY A CA 1
ATOM 1460 C C . GLY A 1 197 ? -6.402 -12.141 -8.602 1 98.38 197 GLY A C 1
ATOM 1461 O O . GLY A 1 197 ? -6.859 -13.281 -8.578 1 98.38 197 GLY A O 1
ATOM 1462 N N . VAL A 1 198 ? -7.016 -11.141 -9.18 1 97.88 198 VAL A N 1
ATOM 1463 C CA . VAL A 1 198 ? -8.273 -11.336 -9.898 1 97.88 198 VAL A CA 1
ATOM 1464 C C . VAL A 1 198 ? -8.047 -12.297 -11.07 1 97.88 198 VAL A C 1
ATOM 1466 O O . VAL A 1 198 ? -8.82 -13.242 -11.258 1 97.88 198 VAL A O 1
ATOM 1469 N N . VAL A 1 199 ? -6.992 -12.062 -11.781 1 98.25 199 VAL A N 1
ATOM 1470 C CA . VAL A 1 199 ? -6.703 -12.859 -12.969 1 98.25 199 VAL A CA 1
ATOM 1471 C C . VAL A 1 199 ? -6.395 -14.297 -12.555 1 98.25 199 VAL A C 1
ATOM 1473 O O . VAL A 1 199 ? -6.855 -15.25 -13.195 1 98.25 199 VAL A O 1
ATOM 1476 N N . HIS A 1 200 ? -5.633 -14.438 -11.516 1 98.5 200 HIS A N 1
ATOM 1477 C CA . HIS A 1 200 ? -5.305 -15.758 -10.984 1 98.5 200 HIS A CA 1
ATOM 1478 C C . HIS A 1 200 ? -6.566 -16.547 -10.664 1 98.5 200 HIS A C 1
ATOM 1480 O O . HIS A 1 200 ? -6.691 -17.703 -11.07 1 98.5 200 HIS A O 1
ATOM 1486 N N . GLU A 1 201 ? -7.469 -15.969 -9.945 1 97.12 201 GLU A N 1
ATOM 1487 C CA . GLU A 1 201 ? -8.719 -16.625 -9.586 1 97.12 201 GLU A CA 1
ATOM 1488 C C . GLU A 1 201 ? -9.523 -17 -10.828 1 97.12 201 GLU A C 1
ATOM 1490 O O . GLU A 1 201 ? -10.047 -18.109 -10.93 1 97.12 201 GLU A O 1
ATOM 1495 N N . ARG A 1 202 ? -9.602 -16.109 -11.781 1 96.88 202 ARG A N 1
ATOM 1496 C CA . ARG A 1 202 ? -10.391 -16.344 -12.984 1 96.88 202 ARG A CA 1
ATOM 1497 C C . ARG A 1 202 ? -9.828 -17.5 -13.797 1 96.88 202 ARG A C 1
ATOM 1499 O O . ARG A 1 202 ? -10.578 -18.312 -14.344 1 96.88 202 ARG A O 1
ATOM 1506 N N . LEU A 1 203 ? -8.539 -17.547 -13.914 1 97.81 203 LEU A N 1
ATOM 1507 C CA . LEU A 1 203 ? -7.918 -18.625 -14.656 1 97.81 203 LEU A CA 1
ATOM 1508 C C . LEU A 1 203 ? -8.148 -19.969 -13.969 1 97.81 203 LEU A C 1
ATOM 1510 O O . LEU A 1 203 ? -8.352 -20.984 -14.633 1 97.81 203 LEU A O 1
ATOM 1514 N N . LEU A 1 204 ? -8.094 -19.953 -12.648 1 96.38 204 LEU A N 1
ATOM 1515 C CA . LEU A 1 204 ? -8.359 -21.188 -11.914 1 96.38 204 LEU A CA 1
ATOM 1516 C C . LEU A 1 204 ? -9.82 -21.594 -12.047 1 96.38 204 LEU A C 1
ATOM 1518 O O . LEU A 1 204 ? -10.125 -22.781 -12.117 1 96.38 204 LEU A O 1
ATOM 1522 N N . GLU A 1 205 ? -10.695 -20.656 -12.055 1 95.31 205 GLU A N 1
ATOM 1523 C CA . GLU A 1 205 ? -12.125 -20.922 -12.219 1 95.31 205 GLU A CA 1
ATOM 1524 C C . GLU A 1 205 ? -12.43 -21.453 -13.617 1 95.31 205 GLU A C 1
ATOM 1526 O O . GLU A 1 205 ? -13.18 -22.422 -13.773 1 95.31 205 GLU A O 1
ATOM 1531 N N . LEU A 1 206 ? -11.859 -20.844 -14.594 1 96.38 206 LEU A N 1
ATOM 1532 C CA . LEU A 1 206 ? -12.203 -21.125 -15.984 1 96.38 206 LEU A CA 1
ATOM 1533 C C . LEU A 1 206 ? -11.477 -22.375 -16.484 1 96.38 206 LEU A C 1
ATOM 1535 O O . LEU A 1 206 ? -12.016 -23.141 -17.281 1 96.38 206 LEU A O 1
ATOM 1539 N N . GLN A 1 207 ? -10.211 -22.484 -16.062 1 95.88 207 GLN A N 1
ATOM 1540 C CA . GLN A 1 207 ? -9.359 -23.547 -16.594 1 95.88 207 GLN A CA 1
ATOM 1541 C C . GLN A 1 207 ? -9.484 -23.641 -18.109 1 95.88 207 GLN A C 1
ATOM 1543 O O . GLN A 1 207 ? -9.953 -24.656 -18.641 1 95.88 207 GLN A O 1
ATOM 1548 N N . PRO A 1 208 ? -9.008 -22.703 -18.766 1 97.25 208 PRO A N 1
ATOM 1549 C CA . PRO A 1 208 ? -9.359 -22.531 -20.172 1 97.25 208 PRO A CA 1
ATOM 1550 C C . PRO A 1 208 ? -8.688 -23.578 -21.078 1 97.25 208 PRO A C 1
ATOM 1552 O O . PRO A 1 208 ? -9.109 -23.781 -22.219 1 97.25 208 PRO A O 1
ATOM 1555 N N . PHE A 1 209 ? -7.637 -24.25 -20.609 1 95.38 209 PHE A N 1
ATOM 1556 C CA . PHE A 1 209 ? -6.875 -25.141 -21.484 1 95.38 209 PHE A CA 1
ATOM 1557 C C . PHE A 1 209 ? -7.074 -26.594 -21.062 1 95.38 209 PHE A C 1
ATOM 1559 O O . PHE A 1 209 ? -7.637 -26.875 -20 1 95.38 209 PHE A O 1
ATOM 1566 N N . GLU A 1 210 ? -6.621 -27.516 -21.891 1 90.31 210 GLU A N 1
ATOM 1567 C CA . GLU A 1 210 ? -6.797 -28.938 -21.641 1 90.31 210 GLU A CA 1
ATOM 1568 C C . GLU A 1 210 ? -5.914 -29.406 -20.484 1 90.31 210 GLU A C 1
ATOM 1570 O O . GLU A 1 210 ? -6.266 -30.344 -19.766 1 90.31 210 GLU A O 1
ATOM 1575 N N . ALA A 1 211 ? -4.816 -28.781 -20.359 1 88.69 211 ALA A N 1
ATOM 1576 C CA . ALA A 1 211 ? -3.887 -29.156 -19.297 1 88.69 211 ALA A CA 1
ATOM 1577 C C . ALA A 1 211 ? -3.029 -27.953 -18.875 1 88.69 211 ALA A C 1
ATOM 1579 O O . ALA A 1 211 ? -2.885 -27 -19.625 1 88.69 211 ALA A O 1
ATOM 1580 N N . GLY A 1 212 ? -2.551 -28.016 -17.641 1 92.81 212 GLY A N 1
ATOM 1581 C CA . GLY A 1 212 ? -1.538 -27.078 -17.188 1 92.81 212 GLY A CA 1
ATOM 1582 C C . GLY A 1 212 ? -2.121 -25.781 -16.672 1 92.81 212 GLY A C 1
ATOM 1583 O O . GLY A 1 212 ? -1.397 -24.797 -16.5 1 92.81 212 GLY A O 1
ATOM 1584 N N . ASN A 1 213 ? -3.432 -25.719 -16.375 1 95.25 213 ASN A N 1
ATOM 1585 C CA . ASN A 1 213 ? -4.109 -24.484 -16.031 1 95.25 213 ASN A CA 1
ATOM 1586 C C . ASN A 1 213 ? -3.564 -23.891 -14.727 1 95.25 213 ASN A C 1
ATOM 1588 O O . ASN A 1 213 ? -3.432 -22.672 -14.609 1 95.25 213 ASN A O 1
ATOM 1592 N N . GLY A 1 214 ? -3.264 -24.734 -13.711 1 95.38 214 GLY A N 1
ATOM 1593 C CA . GLY A 1 214 ? -2.664 -24.234 -12.492 1 95.38 214 GLY A CA 1
ATOM 1594 C C . GLY A 1 214 ? -1.324 -23.562 -12.711 1 95.38 214 GLY A C 1
ATOM 1595 O O . GLY A 1 214 ? -1.104 -22.438 -12.25 1 95.38 214 GLY A O 1
ATOM 1596 N N . ARG A 1 215 ? -0.433 -24.219 -13.477 1 96.94 215 ARG A N 1
ATOM 1597 C CA . ARG A 1 215 ? 0.884 -23.688 -13.797 1 96.94 215 ARG A CA 1
ATOM 1598 C C . ARG A 1 215 ? 0.766 -22.422 -14.633 1 96.94 215 ARG A C 1
ATOM 1600 O O . ARG A 1 215 ? 1.518 -21.453 -14.43 1 96.94 215 ARG A O 1
ATOM 1607 N N . VAL A 1 216 ? -0.185 -22.391 -15.523 1 97.94 216 VAL A N 1
ATOM 1608 C CA . VAL A 1 216 ? -0.413 -21.203 -16.344 1 97.94 216 VAL A CA 1
ATOM 1609 C C . VAL A 1 216 ? -0.868 -20.047 -15.461 1 97.94 216 VAL A C 1
ATOM 1611 O O . VAL A 1 216 ? -0.37 -18.922 -15.594 1 97.94 216 VAL A O 1
ATOM 1614 N N . ALA A 1 217 ? -1.812 -20.312 -14.562 1 98.38 217 ALA A N 1
ATOM 1615 C CA . ALA A 1 217 ? -2.332 -19.266 -13.688 1 98.38 217 ALA A CA 1
ATOM 1616 C C . ALA A 1 217 ? -1.219 -18.656 -12.836 1 98.38 217 ALA A C 1
ATOM 1618 O O . ALA A 1 217 ? -1.098 -17.438 -12.734 1 98.38 217 ALA A O 1
ATOM 1619 N N . ARG A 1 218 ? -0.392 -19.5 -12.25 1 98.44 218 ARG A N 1
ATOM 1620 C CA . ARG A 1 218 ? 0.681 -19.047 -11.383 1 98.44 218 ARG A CA 1
ATOM 1621 C C . ARG A 1 218 ? 1.769 -18.328 -12.18 1 98.44 218 ARG A C 1
ATOM 1623 O O . ARG A 1 218 ? 2.262 -17.281 -11.766 1 98.44 218 ARG A O 1
ATOM 1630 N N . ALA A 1 219 ? 2.139 -18.828 -13.336 1 98.75 219 ALA A N 1
ATOM 1631 C CA . ALA A 1 219 ? 3.145 -18.188 -14.18 1 98.75 219 ALA A CA 1
ATOM 1632 C C . ALA A 1 219 ? 2.652 -16.828 -14.688 1 98.75 219 ALA A C 1
ATOM 1634 O O . ALA A 1 219 ? 3.414 -15.859 -14.734 1 98.75 219 ALA A O 1
ATOM 1635 N N . PHE A 1 220 ? 1.418 -16.781 -15.133 1 98.81 220 PHE A N 1
ATOM 1636 C CA . PHE A 1 220 ? 0.877 -15.531 -15.656 1 98.81 220 PHE A CA 1
ATOM 1637 C C . PHE A 1 220 ? 0.778 -14.484 -14.547 1 98.81 220 PHE A C 1
ATOM 1639 O O . PHE A 1 220 ? 0.975 -13.297 -14.797 1 98.81 220 PHE A O 1
ATOM 1646 N N . THR A 1 221 ? 0.435 -14.938 -13.328 1 98.5 221 THR A N 1
ATOM 1647 C CA . THR A 1 221 ? 0.472 -14.047 -12.172 1 98.5 221 THR A CA 1
ATOM 1648 C C . THR A 1 221 ? 1.833 -13.367 -12.062 1 98.5 221 THR A C 1
ATOM 1650 O O . THR A 1 221 ? 1.912 -12.141 -11.938 1 98.5 221 THR A O 1
ATOM 1653 N N . ARG A 1 222 ? 2.865 -14.133 -12.109 1 98.44 222 ARG A N 1
ATOM 1654 C CA . ARG A 1 222 ? 4.215 -13.586 -12.039 1 98.44 222 ARG A CA 1
ATOM 1655 C C . ARG A 1 222 ? 4.48 -12.625 -13.188 1 98.44 222 ARG A C 1
ATOM 1657 O O . ARG A 1 222 ? 5.043 -11.547 -12.984 1 98.44 222 ARG A O 1
ATOM 1664 N N . ILE A 1 223 ? 4.094 -13.016 -14.352 1 98.44 223 ILE A N 1
ATOM 1665 C CA . ILE A 1 223 ? 4.32 -12.203 -15.547 1 98.44 223 ILE A CA 1
ATOM 1666 C C . ILE A 1 223 ? 3.621 -10.859 -15.391 1 98.44 223 ILE A C 1
ATOM 1668 O O . ILE A 1 223 ? 4.191 -9.812 -15.727 1 98.44 223 ILE A O 1
ATOM 1672 N N . LEU A 1 224 ? 2.389 -10.859 -14.883 1 98.06 224 LEU A N 1
ATOM 1673 C CA . LEU A 1 224 ? 1.646 -9.625 -14.664 1 98.06 224 LEU A CA 1
ATOM 1674 C C . LEU A 1 224 ? 2.342 -8.742 -13.633 1 98.06 224 LEU A C 1
ATOM 1676 O O . LEU A 1 224 ? 2.408 -7.523 -13.789 1 98.06 224 LEU A O 1
ATOM 1680 N N . LEU A 1 225 ? 2.797 -9.336 -12.555 1 98.19 225 LEU A N 1
ATOM 1681 C CA . LEU A 1 225 ? 3.512 -8.586 -11.523 1 98.19 225 LEU A CA 1
ATOM 1682 C C . LEU A 1 225 ? 4.785 -7.969 -12.094 1 98.19 225 LEU A C 1
ATOM 1684 O O . LEU A 1 225 ? 5.043 -6.781 -11.891 1 98.19 225 LEU A O 1
ATOM 1688 N N . VAL A 1 226 ? 5.539 -8.734 -12.859 1 97.44 226 VAL A N 1
ATOM 1689 C CA . VAL A 1 226 ? 6.762 -8.242 -13.484 1 97.44 226 VAL A CA 1
ATOM 1690 C C . VAL A 1 226 ? 6.43 -7.102 -14.445 1 97.44 226 VAL A C 1
ATOM 1692 O O . VAL A 1 226 ? 7.109 -6.07 -14.461 1 97.44 226 VAL A O 1
ATOM 1695 N N . ALA A 1 227 ? 5.383 -7.301 -15.234 1 95.5 227 ALA A N 1
ATOM 1696 C CA . ALA A 1 227 ? 4.953 -6.277 -16.188 1 95.5 227 ALA A CA 1
ATOM 1697 C C . ALA A 1 227 ? 4.637 -4.965 -15.477 1 95.5 227 ALA A C 1
ATOM 1699 O O . ALA A 1 227 ? 4.754 -3.887 -16.062 1 95.5 227 ALA A O 1
ATOM 1700 N N . SER A 1 228 ? 4.316 -5.094 -14.203 1 94.44 228 SER A N 1
ATOM 1701 C CA . SER A 1 228 ? 3.912 -3.926 -13.422 1 94.44 228 SER A CA 1
ATOM 1702 C C . SER A 1 228 ? 5.031 -3.463 -12.492 1 94.44 228 SER A C 1
ATOM 1704 O O . SER A 1 228 ? 4.805 -2.652 -11.594 1 94.44 228 SER A O 1
ATOM 1706 N N . GLY A 1 229 ? 6.195 -4.047 -12.594 1 93.62 229 GLY A N 1
ATOM 1707 C CA . GLY A 1 229 ? 7.371 -3.586 -11.867 1 93.62 229 GLY A CA 1
ATOM 1708 C C . GLY A 1 229 ? 7.543 -4.258 -10.523 1 93.62 229 GLY A C 1
ATOM 1709 O O . GLY A 1 229 ? 8.344 -3.807 -9.695 1 93.62 229 GLY A O 1
ATOM 1710 N N . ILE A 1 230 ? 6.793 -5.266 -10.234 1 97.25 230 ILE A N 1
ATOM 1711 C CA . ILE A 1 230 ? 6.902 -5.984 -8.969 1 97.25 230 ILE A CA 1
ATOM 1712 C C . ILE A 1 230 ? 7.801 -7.207 -9.148 1 97.25 230 ILE A C 1
ATOM 1714 O O . ILE A 1 230 ? 7.551 -8.047 -10.016 1 97.25 230 ILE A O 1
ATOM 1718 N N . ASP A 1 231 ? 8.836 -7.336 -8.359 1 97.56 231 ASP A N 1
ATOM 1719 C CA . ASP A 1 231 ? 9.789 -8.445 -8.344 1 97.56 231 ASP A CA 1
ATOM 1720 C C . ASP A 1 231 ? 10.32 -8.727 -9.742 1 97.56 231 ASP A C 1
ATOM 1722 O O . ASP A 1 231 ? 10.266 -9.859 -10.219 1 97.56 231 ASP A O 1
ATOM 1726 N N . THR A 1 232 ? 10.797 -7.734 -10.398 1 95.81 232 THR A N 1
ATOM 1727 C CA . THR A 1 232 ? 11.18 -7.789 -11.805 1 95.81 232 THR A CA 1
ATOM 1728 C C . THR A 1 232 ? 12.328 -8.773 -12.016 1 95.81 232 THR A C 1
ATOM 1730 O O . THR A 1 232 ? 12.516 -9.281 -13.125 1 95.81 232 THR A O 1
ATOM 1733 N N . HIS A 1 233 ? 13.039 -9.141 -10.938 1 95.06 233 HIS A N 1
ATOM 1734 C CA . HIS A 1 233 ? 14.195 -10.023 -11.102 1 95.06 233 HIS A CA 1
ATOM 1735 C C . HIS A 1 233 ? 13.859 -11.453 -10.695 1 95.06 233 HIS A C 1
ATOM 1737 O O . HIS A 1 233 ? 14.633 -12.375 -10.961 1 95.06 233 HIS A O 1
ATOM 1743 N N . GLY A 1 234 ? 12.703 -11.594 -10.031 1 97.12 234 GLY A N 1
ATOM 1744 C CA . GLY A 1 234 ? 12.25 -12.938 -9.703 1 97.12 234 GLY A CA 1
ATOM 1745 C C . GLY A 1 234 ? 12.859 -13.469 -8.414 1 97.12 234 GLY A C 1
ATOM 1746 O O . GLY A 1 234 ? 13.211 -14.648 -8.336 1 97.12 234 GLY A O 1
ATOM 1747 N N . ALA A 1 235 ? 13.008 -12.594 -7.445 1 98.12 235 ALA A N 1
ATOM 1748 C CA . ALA A 1 235 ? 13.641 -12.984 -6.184 1 98.12 235 ALA A CA 1
ATOM 1749 C C . ALA A 1 235 ? 12.633 -13.641 -5.246 1 98.12 235 ALA A C 1
ATOM 1751 O O . ALA A 1 235 ? 13.016 -14.328 -4.297 1 98.12 235 ALA A O 1
ATOM 1752 N N . ALA A 1 236 ? 11.398 -13.445 -5.418 1 98.5 236 ALA A N 1
ATOM 1753 C CA . ALA A 1 236 ? 10.359 -13.992 -4.547 1 98.5 236 ALA A CA 1
ATOM 1754 C C . ALA A 1 236 ? 9.875 -15.352 -5.051 1 98.5 236 ALA A C 1
ATOM 1756 O O . ALA A 1 236 ? 9.766 -15.562 -6.258 1 98.5 236 ALA A O 1
ATOM 1757 N N . VAL A 1 237 ? 9.656 -16.25 -4.113 1 98.44 237 VAL A N 1
ATOM 1758 C CA . VAL A 1 237 ? 9.023 -17.516 -4.426 1 98.44 237 VAL A CA 1
ATOM 1759 C C . VAL A 1 237 ? 7.523 -17.438 -4.137 1 98.44 237 VAL A C 1
ATOM 1761 O O . VAL A 1 237 ? 7.07 -17.875 -3.072 1 98.44 237 VAL A O 1
ATOM 1764 N N . LEU A 1 238 ? 6.809 -16.953 -5.113 1 98.31 238 LEU A N 1
ATOM 1765 C CA . LEU A 1 238 ? 5.387 -16.688 -4.941 1 98.31 238 LEU A CA 1
ATOM 1766 C C . LEU A 1 238 ? 4.625 -17.969 -4.629 1 98.31 238 LEU A C 1
ATOM 1768 O O . LEU A 1 238 ? 3.586 -17.938 -3.965 1 98.31 238 LEU A O 1
ATOM 1772 N N . GLU A 1 239 ? 5.152 -19.125 -5.016 1 97.25 239 GLU A N 1
ATOM 1773 C CA . GLU A 1 239 ? 4.508 -20.422 -4.859 1 97.25 239 GLU A CA 1
ATOM 1774 C C . GLU A 1 239 ? 4.641 -20.938 -3.43 1 97.25 239 GLU A C 1
ATOM 1776 O O . GLU A 1 239 ? 3.873 -21.797 -2.998 1 97.25 239 GLU A O 1
ATOM 1781 N N . GLN A 1 240 ? 5.594 -20.406 -2.697 1 95.5 240 GLN A N 1
ATOM 1782 C CA . GLN A 1 240 ? 5.918 -20.969 -1.392 1 95.5 240 GLN A CA 1
ATOM 1783 C C . GLN A 1 240 ? 4.754 -20.812 -0.42 1 95.5 240 GLN A C 1
ATOM 1785 O O . GLN A 1 240 ? 4.289 -21.797 0.167 1 95.5 240 GLN A O 1
ATOM 1790 N N . PRO A 1 241 ? 4.195 -19.578 -0.241 1 93.94 241 PRO A N 1
ATOM 1791 C CA . PRO A 1 241 ? 3.064 -19.469 0.684 1 93.94 241 PRO A CA 1
ATOM 1792 C C . PRO A 1 241 ? 1.853 -20.281 0.231 1 93.94 241 PRO A C 1
ATOM 1794 O O . PRO A 1 241 ? 1.09 -20.781 1.064 1 93.94 241 PRO A O 1
ATOM 1797 N N . LEU A 1 242 ? 1.648 -20.422 -1.071 1 93.5 242 LEU A N 1
ATOM 1798 C CA . LEU A 1 242 ? 0.556 -21.25 -1.588 1 93.5 242 LEU A CA 1
ATOM 1799 C C . LEU A 1 242 ? 0.765 -22.719 -1.243 1 93.5 242 LEU A C 1
ATOM 1801 O O . LEU A 1 242 ? -0.179 -23.406 -0.85 1 93.5 242 LEU A O 1
ATOM 1805 N N . ALA A 1 243 ? 1.998 -23.141 -1.431 1 91.12 243 ALA A N 1
ATOM 1806 C CA . ALA A 1 243 ? 2.346 -24.531 -1.166 1 91.12 243 ALA A CA 1
ATOM 1807 C C . ALA A 1 243 ? 2.248 -24.844 0.324 1 91.12 243 ALA A C 1
ATOM 1809 O O . ALA A 1 243 ? 1.881 -25.969 0.706 1 91.12 243 ALA A O 1
ATOM 1810 N N . ASP A 1 244 ? 2.574 -23.859 1.177 1 87.81 244 ASP A N 1
ATOM 1811 C CA . ASP A 1 244 ? 2.529 -24.031 2.625 1 87.81 244 ASP A CA 1
ATOM 1812 C C . ASP A 1 244 ? 1.106 -24.328 3.098 1 87.81 244 ASP A C 1
ATOM 1814 O O . ASP A 1 244 ? 0.909 -24.953 4.137 1 87.81 244 ASP A O 1
ATOM 1818 N N . ASP A 1 245 ? 0.154 -23.922 2.303 1 84.12 245 ASP A N 1
ATOM 1819 C CA . ASP A 1 245 ? -1.247 -24.219 2.594 1 84.12 245 ASP A CA 1
ATOM 1820 C C . ASP A 1 245 ? -2.041 -24.438 1.31 1 84.12 245 ASP A C 1
ATOM 1822 O O . ASP A 1 245 ? -3.041 -23.75 1.066 1 84.12 245 ASP A O 1
ATOM 1826 N N . ALA A 1 246 ? -1.671 -25.469 0.58 1 87.19 246 ALA A N 1
ATOM 1827 C CA . ALA A 1 246 ? -2.229 -25.75 -0.739 1 87.19 246 ALA A CA 1
ATOM 1828 C C . ALA A 1 246 ? -3.723 -26.047 -0.651 1 87.19 246 ALA A C 1
ATOM 1830 O O . ALA A 1 246 ? -4.5 -25.609 -1.506 1 87.19 246 ALA A O 1
ATOM 1831 N N . GLY A 1 247 ? -4.105 -26.797 0.387 1 84.75 247 GLY A N 1
ATOM 1832 C CA . GLY A 1 247 ? -5.516 -27.109 0.58 1 84.75 247 GLY A CA 1
ATOM 1833 C C . GLY A 1 247 ? -6.379 -25.859 0.688 1 84.75 247 GLY A C 1
ATOM 1834 O O . GLY A 1 247 ? -7.422 -25.766 0.035 1 84.75 247 GLY A O 1
ATOM 1835 N N . ALA A 1 248 ? -5.977 -24.953 1.515 1 87.62 248 ALA A N 1
ATOM 1836 C CA . ALA A 1 248 ? -6.73 -23.703 1.715 1 87.62 248 ALA A CA 1
ATOM 1837 C C . ALA A 1 248 ? -6.73 -22.859 0.448 1 87.62 248 ALA A C 1
ATOM 1839 O O . ALA A 1 248 ? -7.715 -22.172 0.155 1 87.62 248 ALA A O 1
ATOM 1840 N N . TYR A 1 249 ? -5.664 -22.906 -0.233 1 90.06 249 TYR A N 1
ATOM 1841 C CA . TYR A 1 249 ? -5.52 -22.188 -1.491 1 90.06 249 TYR A CA 1
ATOM 1842 C C . TYR A 1 249 ? -6.594 -22.594 -2.486 1 90.06 249 TYR A C 1
ATOM 1844 O O . TYR A 1 249 ? -7.359 -21.766 -2.967 1 90.06 249 TYR A O 1
ATOM 1852 N N . TYR A 1 250 ? -6.789 -23.812 -2.758 1 88.75 250 TYR A N 1
ATOM 1853 C CA . TYR A 1 250 ? -7.777 -24.297 -3.715 1 88.75 250 TYR A CA 1
ATOM 1854 C C . TYR A 1 250 ? -9.18 -24.234 -3.123 1 88.75 250 TYR A C 1
ATOM 1856 O O . TYR A 1 250 ? -10.156 -24 -3.842 1 88.75 250 TYR A O 1
ATOM 1864 N N . ALA A 1 251 ? -9.234 -24.5 -1.844 1 89.88 251 ALA A N 1
ATOM 1865 C CA . ALA A 1 251 ? -10.539 -24.422 -1.186 1 89.88 251 ALA A CA 1
ATOM 1866 C C . ALA A 1 251 ? -11.125 -23.016 -1.313 1 89.88 251 ALA A C 1
ATOM 1868 O O . ALA A 1 251 ? -12.344 -22.844 -1.426 1 89.88 251 ALA A O 1
ATOM 1869 N N . GLU A 1 252 ? -10.266 -22.031 -1.29 1 92.38 252 GLU A N 1
ATOM 1870 C CA . GLU A 1 252 ? -10.75 -20.672 -1.382 1 92.38 252 GLU A CA 1
ATOM 1871 C C . GLU A 1 252 ? -11.312 -20.375 -2.77 1 92.38 252 GLU A C 1
ATOM 1873 O O . GLU A 1 252 ? -12.227 -19.562 -2.914 1 92.38 252 GLU A O 1
ATOM 1878 N N . VAL A 1 253 ? -10.797 -20.969 -3.799 1 91.19 253 VAL A N 1
ATOM 1879 C CA . VAL A 1 253 ? -11.367 -20.812 -5.133 1 91.19 253 VAL A CA 1
ATOM 1880 C C . VAL A 1 253 ? -12.805 -21.328 -5.137 1 91.19 253 VAL A C 1
ATOM 1882 O O . VAL A 1 253 ? -13.719 -20.656 -5.609 1 91.19 253 VAL A O 1
ATOM 1885 N N . ALA A 1 254 ? -12.953 -22.547 -4.602 1 92.31 254 ALA A N 1
ATOM 1886 C CA . ALA A 1 254 ? -14.281 -23.156 -4.508 1 92.31 254 ALA A CA 1
ATOM 1887 C C . ALA A 1 254 ? -15.227 -22.266 -3.713 1 92.31 254 ALA A C 1
ATOM 1889 O O . ALA A 1 254 ? -16.391 -22.062 -4.102 1 92.31 254 ALA A O 1
ATOM 1890 N N . ALA A 1 255 ? -14.727 -21.781 -2.629 1 93.12 255 ALA A N 1
ATOM 1891 C CA . ALA A 1 255 ? -15.539 -20.922 -1.773 1 93.12 255 ALA A CA 1
ATOM 1892 C C . ALA A 1 255 ? -15.945 -19.641 -2.506 1 93.12 255 ALA A C 1
ATOM 1894 O O . ALA A 1 255 ? -17.062 -19.156 -2.338 1 93.12 255 ALA A O 1
ATOM 1895 N N . THR A 1 256 ? -15.094 -19.078 -3.258 1 93.5 256 THR A N 1
ATOM 1896 C CA . THR A 1 256 ? -15.367 -17.875 -4.039 1 93.5 256 THR A CA 1
ATOM 1897 C C . THR A 1 256 ? -16.484 -18.125 -5.051 1 93.5 256 THR A C 1
ATOM 1899 O O . THR A 1 256 ? -17.375 -17.297 -5.227 1 93.5 256 THR A O 1
ATOM 1902 N N . LEU A 1 257 ? -16.438 -19.281 -5.688 1 90.12 257 LEU A N 1
ATOM 1903 C CA . LEU A 1 257 ? -17.484 -19.656 -6.625 1 90.12 257 LEU A CA 1
ATOM 1904 C C . LEU A 1 257 ? -18.844 -19.719 -5.926 1 90.12 257 LEU A C 1
ATOM 1906 O O . LEU A 1 257 ? -19.844 -19.266 -6.465 1 90.12 257 LEU A O 1
ATOM 1910 N N . ARG A 1 258 ? -18.797 -20.266 -4.77 1 90.62 258 ARG A N 1
ATOM 1911 C CA . ARG A 1 258 ? -20.031 -20.406 -4 1 90.62 258 ARG A CA 1
ATOM 1912 C C . ARG A 1 258 ? -20.562 -19.047 -3.561 1 90.62 258 ARG A C 1
ATOM 1914 O O . ARG A 1 258 ? -21.766 -18.875 -3.4 1 90.62 258 ARG A O 1
ATOM 1921 N N . ARG A 1 259 ? -19.688 -18.109 -3.367 1 90.38 259 ARG A N 1
ATOM 1922 C CA . ARG A 1 259 ? -20.078 -16.766 -2.953 1 90.38 259 ARG A CA 1
ATOM 1923 C C . ARG A 1 259 ? -20.406 -15.891 -4.16 1 90.38 259 ARG A C 1
ATOM 1925 O O . ARG A 1 259 ? -20.219 -14.672 -4.121 1 90.38 259 ARG A O 1
ATOM 1932 N N . GLN A 1 260 ? -20.719 -16.484 -5.199 1 87.81 260 GLN A N 1
ATOM 1933 C CA . GLN A 1 260 ? -21.156 -15.82 -6.422 1 87.81 260 GLN A CA 1
ATOM 1934 C C . GLN A 1 260 ? -20.125 -14.828 -6.918 1 87.81 260 GLN A C 1
ATOM 1936 O O . GLN A 1 260 ? -20.469 -13.711 -7.328 1 87.81 260 GLN A O 1
ATOM 1941 N N . GLY A 1 261 ? -18.922 -15.094 -6.605 1 87.62 261 GLY A N 1
ATOM 1942 C CA . GLY A 1 261 ? -17.844 -14.352 -7.242 1 87.62 261 GLY A CA 1
ATOM 1943 C C . GLY A 1 261 ? -17.328 -13.203 -6.391 1 87.62 261 GLY A C 1
ATOM 1944 O O . GLY A 1 261 ? -16.578 -12.359 -6.875 1 87.62 261 GLY A O 1
ATOM 1945 N N . ASP A 1 262 ? -17.797 -13.07 -5.148 1 92.88 262 ASP A N 1
ATOM 1946 C CA . ASP A 1 262 ? -17.172 -12.109 -4.246 1 92.88 262 ASP A CA 1
ATOM 1947 C C . ASP A 1 262 ? -15.703 -12.438 -4.008 1 92.88 262 ASP A C 1
ATOM 1949 O O . ASP A 1 262 ? -15.383 -13.398 -3.303 1 92.88 262 ASP A O 1
ATOM 1953 N N . LEU A 1 263 ? -14.836 -11.633 -4.492 1 96.12 263 LEU A N 1
ATOM 1954 C CA . LEU A 1 263 ? -13.414 -11.945 -4.559 1 96.12 263 LEU A CA 1
ATOM 1955 C C . LEU A 1 263 ? -12.695 -11.5 -3.293 1 96.12 263 LEU A C 1
ATOM 1957 O O . LEU A 1 263 ? -11.492 -11.727 -3.141 1 96.12 263 LEU A O 1
ATOM 1961 N N . THR A 1 264 ? -13.359 -10.906 -2.35 1 94.88 264 THR A N 1
ATOM 1962 C CA . THR A 1 264 ? -12.711 -10.219 -1.243 1 94.88 264 THR A CA 1
ATOM 1963 C C . THR A 1 264 ? -11.82 -11.18 -0.456 1 94.88 264 THR A C 1
ATOM 1965 O O . THR A 1 264 ? -10.633 -10.922 -0.263 1 94.88 264 THR A O 1
ATOM 1968 N N . ARG A 1 265 ? -12.344 -12.32 -0.057 1 95.5 265 ARG A N 1
ATOM 1969 C CA . ARG A 1 265 ? -11.57 -13.266 0.744 1 95.5 265 ARG A CA 1
ATOM 1970 C C . ARG A 1 265 ? -10.453 -13.891 -0.075 1 95.5 265 ARG A C 1
ATOM 1972 O O . ARG A 1 265 ? -9.344 -14.109 0.435 1 95.5 265 ARG A O 1
ATOM 1979 N N . TRP A 1 266 ? -10.727 -14.203 -1.342 1 96.75 266 TRP A N 1
ATOM 1980 C CA . TRP A 1 266 ? -9.68 -14.703 -2.229 1 96.75 266 TRP A CA 1
ATOM 1981 C C . TRP A 1 266 ? -8.539 -13.695 -2.35 1 96.75 266 TRP A C 1
ATOM 1983 O O . TRP A 1 266 ? -7.367 -14.055 -2.24 1 96.75 266 TRP A O 1
ATOM 1993 N N . LEU A 1 267 ? -8.93 -12.453 -2.568 1 97.88 267 LEU A N 1
ATOM 1994 C CA . LEU A 1 267 ? -7.91 -11.422 -2.758 1 97.88 267 LEU A CA 1
ATOM 1995 C C . LEU A 1 267 ? -7.105 -11.211 -1.479 1 97.88 267 LEU A C 1
ATOM 1997 O O . LEU A 1 267 ? -5.906 -10.938 -1.534 1 97.88 267 LEU A O 1
ATOM 2001 N N . GLU A 1 268 ? -7.727 -11.328 -0.346 1 97.38 268 GLU A N 1
ATOM 2002 C CA . GLU A 1 268 ? -6.977 -11.258 0.905 1 97.38 268 GLU A CA 1
ATOM 2003 C C . GLU A 1 268 ? -5.969 -12.398 1.009 1 97.38 268 GLU A C 1
ATOM 2005 O O . GLU A 1 268 ? -4.805 -12.172 1.347 1 97.38 268 GLU A O 1
ATOM 2010 N N . ARG A 1 269 ? -6.391 -13.586 0.675 1 95.94 269 ARG A N 1
ATOM 2011 C CA . ARG A 1 269 ? -5.496 -14.742 0.742 1 95.94 269 ARG A CA 1
ATOM 2012 C C . ARG A 1 269 ? -4.355 -14.602 -0.26 1 95.94 269 ARG A C 1
ATOM 2014 O O . ARG A 1 269 ? -3.186 -14.781 0.095 1 95.94 269 ARG A O 1
ATOM 2021 N N . HIS A 1 270 ? -4.711 -14.32 -1.487 1 97.56 270 HIS A N 1
ATOM 2022 C CA . HIS A 1 270 ? -3.727 -14.242 -2.559 1 97.56 270 HIS A CA 1
ATOM 2023 C C . HIS A 1 270 ? -2.736 -13.109 -2.316 1 97.56 270 HIS A C 1
ATOM 2025 O O . HIS A 1 270 ? -1.527 -13.289 -2.467 1 97.56 270 HIS A O 1
ATOM 2031 N N . THR A 1 271 ? -3.242 -11.93 -1.931 1 98.12 271 THR A N 1
ATOM 2032 C CA . THR A 1 271 ? -2.379 -10.781 -1.691 1 98.12 271 THR A CA 1
ATOM 2033 C C . THR A 1 271 ? -1.482 -11.016 -0.48 1 98.12 271 THR A C 1
ATOM 2035 O O . THR A 1 271 ? -0.323 -10.594 -0.467 1 98.12 271 THR A O 1
ATOM 2038 N N . ALA A 1 272 ? -2.021 -11.688 0.532 1 96.62 272 ALA A N 1
ATOM 2039 C CA . ALA A 1 272 ? -1.2 -12.055 1.682 1 96.62 272 ALA A CA 1
ATOM 2040 C C . ALA A 1 272 ? -0.051 -12.969 1.263 1 96.62 272 ALA A C 1
ATOM 2042 O O . ALA A 1 272 ? 1.078 -12.812 1.736 1 96.62 272 ALA A O 1
ATOM 2043 N N . ALA A 1 273 ? -0.334 -13.898 0.425 1 96.62 273 ALA A N 1
ATOM 2044 C CA . ALA A 1 273 ? 0.688 -14.82 -0.065 1 96.62 273 ALA A CA 1
ATOM 2045 C C . ALA A 1 273 ? 1.77 -14.078 -0.843 1 96.62 273 ALA A C 1
ATOM 2047 O O . ALA A 1 273 ? 2.963 -14.312 -0.64 1 96.62 273 ALA A O 1
ATOM 2048 N N . VAL A 1 274 ? 1.359 -13.18 -1.73 1 98.31 274 VAL A N 1
ATOM 2049 C CA . VAL A 1 274 ? 2.307 -12.406 -2.52 1 98.31 274 VAL A CA 1
ATOM 2050 C C . VAL A 1 274 ? 3.156 -11.531 -1.595 1 98.31 274 VAL A C 1
ATOM 2052 O O . VAL A 1 274 ? 4.383 -11.484 -1.728 1 98.31 274 VAL A O 1
ATOM 2055 N N . ALA A 1 275 ? 2.492 -10.852 -0.652 1 97.5 275 ALA A N 1
ATOM 2056 C CA . ALA A 1 275 ? 3.207 -9.992 0.286 1 97.5 275 ALA A CA 1
ATOM 2057 C C . ALA A 1 275 ? 4.242 -10.781 1.077 1 97.5 275 ALA A C 1
ATOM 2059 O O . ALA A 1 275 ? 5.395 -10.352 1.211 1 97.5 275 ALA A O 1
ATOM 2060 N N . LEU A 1 276 ? 3.859 -11.898 1.573 1 96.38 276 LEU A N 1
ATOM 2061 C CA . LEU A 1 276 ? 4.762 -12.727 2.367 1 96.38 276 LEU A CA 1
ATOM 2062 C C . LEU A 1 276 ? 5.953 -13.188 1.536 1 96.38 276 LEU A C 1
ATOM 2064 O O . LEU A 1 276 ? 7.09 -13.18 2.018 1 96.38 276 LEU A O 1
ATOM 2068 N N . ALA A 1 277 ? 5.711 -13.617 0.304 1 97.75 277 ALA A N 1
ATOM 2069 C CA . ALA A 1 277 ? 6.793 -14.047 -0.577 1 97.75 277 ALA A CA 1
ATOM 2070 C C . ALA A 1 277 ? 7.781 -12.914 -0.83 1 97.75 277 ALA A C 1
ATOM 2072 O O . ALA A 1 277 ? 8.992 -13.117 -0.779 1 97.75 277 ALA A O 1
ATOM 2073 N N . LEU A 1 278 ? 7.262 -11.75 -1.106 1 97.94 278 LEU A N 1
ATOM 2074 C CA . LEU A 1 278 ? 8.109 -10.586 -1.348 1 97.94 278 LEU A CA 1
ATOM 2075 C C . LEU A 1 278 ? 8.883 -10.203 -0.09 1 97.94 278 LEU A C 1
ATOM 2077 O O . LEU A 1 278 ? 10.07 -9.883 -0.161 1 97.94 278 LEU A O 1
ATOM 2081 N N . GLU A 1 279 ? 8.203 -10.211 1.048 1 95.88 279 GLU A N 1
ATOM 2082 C CA . GLU A 1 279 ? 8.852 -9.891 2.316 1 95.88 279 GLU A CA 1
ATOM 2083 C C . GLU A 1 279 ? 9.977 -10.883 2.625 1 95.88 279 GLU A C 1
ATOM 2085 O O . GLU A 1 279 ? 11.062 -10.484 3.053 1 95.88 279 GLU A O 1
ATOM 2090 N N . THR A 1 280 ? 9.719 -12.164 2.41 1 95.06 280 THR A N 1
ATOM 2091 C CA . THR A 1 280 ? 10.727 -13.195 2.633 1 95.06 280 THR A CA 1
ATOM 2092 C C . THR A 1 280 ? 11.945 -12.961 1.75 1 95.06 280 THR A C 1
ATOM 2094 O O . THR A 1 280 ? 13.086 -13.07 2.211 1 95.06 280 THR A O 1
ATOM 2097 N N . ALA A 1 281 ? 11.711 -12.641 0.496 1 97.31 281 ALA A N 1
ATOM 2098 C CA . ALA A 1 281 ? 12.805 -12.352 -0.426 1 97.31 281 ALA A CA 1
ATOM 2099 C C . ALA A 1 281 ? 13.586 -11.117 0.018 1 97.31 281 ALA A C 1
ATOM 2101 O O . ALA A 1 281 ? 14.812 -11.117 0.008 1 97.31 281 ALA A O 1
ATOM 2102 N N . ALA A 1 282 ? 12.859 -10.094 0.397 1 96.12 282 ALA A N 1
ATOM 2103 C CA . ALA A 1 282 ? 13.492 -8.852 0.847 1 96.12 282 ALA A CA 1
ATOM 2104 C C . ALA A 1 282 ? 14.336 -9.094 2.094 1 96.12 282 ALA A C 1
ATOM 2106 O O . ALA A 1 282 ? 15.445 -8.57 2.207 1 96.12 282 ALA A O 1
ATOM 2107 N N . ASP A 1 283 ? 13.82 -9.875 3.02 1 94.25 283 ASP A N 1
ATOM 2108 C CA . ASP A 1 283 ? 14.547 -10.203 4.242 1 94.25 283 ASP A CA 1
ATOM 2109 C C . ASP A 1 283 ? 15.828 -10.961 3.93 1 94.25 283 ASP A C 1
ATOM 2111 O O . ASP A 1 283 ? 16.859 -10.75 4.574 1 94.25 283 ASP A O 1
ATOM 2115 N N . ALA A 1 284 ? 15.781 -11.797 2.967 1 94.69 284 ALA A N 1
ATOM 2116 C CA . ALA A 1 284 ? 16.906 -12.648 2.619 1 94.69 284 ALA A CA 1
ATOM 2117 C C . ALA A 1 284 ? 18.047 -11.828 2.027 1 94.69 284 ALA A C 1
ATOM 2119 O O . ALA A 1 284 ? 19.219 -12.203 2.135 1 94.69 284 ALA A O 1
ATOM 2120 N N . VAL A 1 285 ? 17.734 -10.703 1.396 1 95.25 285 VAL A N 1
ATOM 2121 C CA . VAL A 1 285 ? 18.781 -9.93 0.731 1 95.25 285 VAL A CA 1
ATOM 2122 C C . VAL A 1 285 ? 19.188 -8.75 1.606 1 95.25 285 VAL A C 1
ATOM 2124 O O . VAL A 1 285 ? 20.094 -7.992 1.256 1 95.25 285 VAL A O 1
ATOM 2127 N N . ASP A 1 286 ? 18.453 -8.586 2.666 1 89.5 286 ASP A N 1
ATOM 2128 C CA . ASP A 1 286 ? 18.75 -7.504 3.602 1 89.5 286 ASP A CA 1
ATOM 2129 C C . ASP A 1 286 ? 19.938 -7.871 4.5 1 89.5 286 ASP A C 1
ATOM 2131 O O . ASP A 1 286 ? 19.938 -8.938 5.113 1 89.5 286 ASP A O 1
ATOM 2135 N N . PRO A 1 287 ? 20.875 -7.023 4.578 1 80.25 287 PRO A N 1
ATOM 2136 C CA . PRO A 1 287 ? 22.016 -7.328 5.438 1 80.25 287 PRO 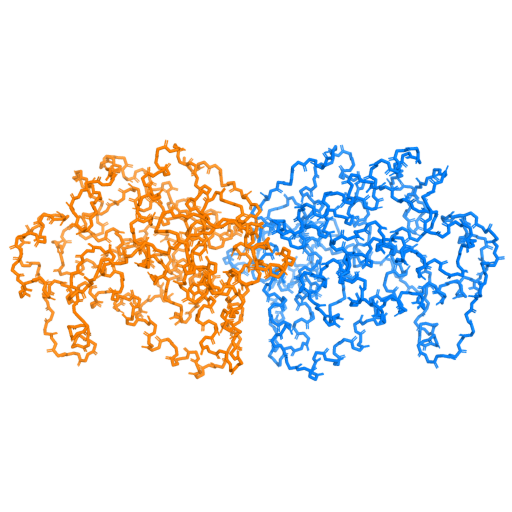A CA 1
ATOM 2137 C C . PRO A 1 287 ? 21.656 -7.359 6.922 1 80.25 287 PRO A C 1
ATOM 2139 O O . PRO A 1 287 ? 22.328 -8.016 7.71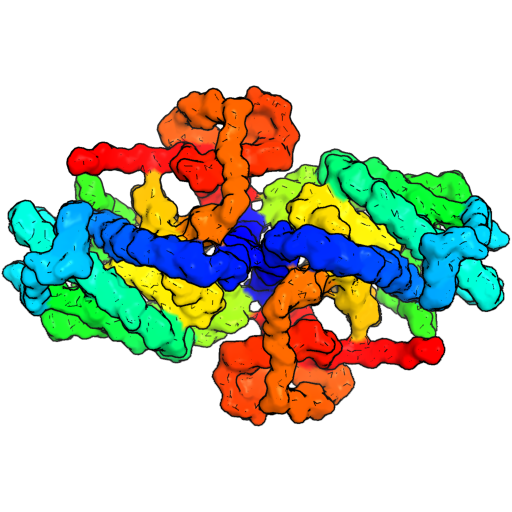5 1 80.25 287 PRO A O 1
ATOM 2142 N N . GLU A 1 288 ? 20.625 -6.633 7.316 1 79.62 288 GLU A N 1
ATOM 2143 C CA . GLU A 1 288 ? 20.156 -6.609 8.703 1 79.62 288 GLU A CA 1
ATOM 2144 C C . GLU A 1 288 ? 18.984 -7.559 8.914 1 79.62 288 GLU A C 1
ATOM 2146 O O . GLU A 1 288 ? 17.891 -7.316 8.414 1 79.62 288 GLU A O 1
ATOM 2151 N N . PRO A 1 289 ? 19.25 -8.523 9.664 1 75.5 289 PRO A N 1
ATOM 2152 C CA . PRO A 1 289 ? 18.172 -9.516 9.852 1 75.5 289 PRO A CA 1
ATOM 2153 C C . PRO A 1 289 ? 16.969 -8.945 10.578 1 75.5 289 PRO A C 1
ATOM 2155 O O . PRO A 1 289 ? 17.109 -8.055 11.43 1 75.5 289 PRO A O 1
ATOM 2158 N N . ARG A 1 290 ? 15.828 -9.391 10.18 1 78 290 ARG A N 1
ATOM 2159 C CA . ARG A 1 290 ? 14.602 -9.039 10.883 1 78 290 ARG A CA 1
ATOM 2160 C C . ARG A 1 290 ? 14.477 -9.812 12.188 1 78 290 ARG A C 1
ATOM 2162 O O . ARG A 1 290 ? 15.039 -10.898 12.328 1 78 290 ARG A O 1
ATOM 2169 N N . PRO A 1 291 ? 13.719 -9.219 13.016 1 77.62 291 PRO A N 1
ATOM 2170 C CA . PRO A 1 291 ? 13.578 -9.906 14.305 1 77.62 291 PRO A CA 1
ATOM 2171 C C . PRO A 1 291 ? 12.844 -11.234 14.188 1 77.62 291 PRO A C 1
ATOM 2173 O O . PRO A 1 291 ? 11.867 -11.344 13.438 1 77.62 291 PRO A O 1
ATOM 2176 N N . ALA A 1 292 ? 13.383 -12.195 14.836 1 87.06 292 ALA A N 1
ATOM 2177 C CA . ALA A 1 292 ? 12.719 -13.492 14.977 1 87.06 292 ALA A CA 1
ATOM 2178 C C . ALA A 1 292 ? 11.469 -13.383 15.836 1 87.06 292 ALA A C 1
ATOM 2180 O O . ALA A 1 292 ? 11.297 -12.406 16.578 1 87.06 292 ALA A O 1
ATOM 2181 N N . PRO A 1 293 ? 10.555 -14.383 15.656 1 92.81 293 PRO A N 1
ATOM 2182 C CA . PRO A 1 293 ? 9.414 -14.367 16.578 1 92.81 293 PRO A CA 1
ATOM 2183 C C . PRO A 1 293 ? 9.836 -14.32 18.047 1 92.81 293 PRO A C 1
ATOM 2185 O O . PRO A 1 293 ? 10.766 -15.016 18.438 1 92.81 293 PRO A O 1
ATOM 2188 N N . PRO A 1 294 ? 9.188 -13.5 18.734 1 94.12 294 PRO A N 1
ATOM 2189 C CA . PRO A 1 294 ? 9.594 -13.352 20.141 1 94.12 294 PRO A CA 1
ATOM 2190 C C . PRO A 1 294 ? 9.297 -14.594 20.969 1 94.12 294 PRO A C 1
ATOM 2192 O O . PRO A 1 294 ? 8.25 -15.227 20.797 1 94.12 294 PRO A O 1
ATOM 2195 N N . GLU A 1 295 ? 10.172 -14.844 21.922 1 95.5 295 GLU A N 1
ATOM 2196 C CA . GLU A 1 295 ? 10.039 -16 22.797 1 95.5 295 GLU A CA 1
ATOM 2197 C C . GLU A 1 295 ? 8.789 -15.906 23.656 1 95.5 295 GLU A C 1
ATOM 2199 O O . GLU A 1 295 ? 8.172 -16.922 23.984 1 95.5 295 GLU A O 1
ATOM 2204 N N . ARG A 1 296 ? 8.391 -14.75 24 1 95.62 296 ARG A N 1
ATOM 2205 C CA . ARG A 1 296 ? 7.258 -14.523 24.891 1 95.62 296 ARG A CA 1
ATOM 2206 C C . ARG A 1 296 ? 5.977 -15.117 24.312 1 95.62 296 ARG A C 1
ATOM 2208 O O . ARG A 1 296 ? 5.074 -15.508 25.062 1 95.62 296 ARG A O 1
ATOM 2215 N N . GLY A 1 297 ? 5.918 -15.125 23.031 1 96.25 297 GLY A N 1
ATOM 2216 C CA . GLY A 1 297 ? 4.695 -15.57 22.391 1 96.25 297 GLY A CA 1
ATOM 2217 C C . GLY A 1 297 ? 4.719 -17.031 22 1 96.25 297 GLY A C 1
ATOM 2218 O O . GLY A 1 297 ? 3.689 -17.609 21.641 1 96.25 297 GLY A O 1
ATOM 2219 N N . ARG A 1 298 ? 5.805 -17.734 22.109 1 96 298 ARG A N 1
ATOM 2220 C CA . ARG A 1 298 ? 6.027 -19.094 21.594 1 96 298 ARG A CA 1
ATOM 2221 C C . ARG A 1 298 ? 5.07 -20.078 22.234 1 96 298 ARG A C 1
ATOM 2223 O O . ARG A 1 298 ? 4.441 -20.891 21.547 1 96 298 ARG A O 1
ATOM 2230 N N . PRO A 1 299 ? 4.879 -20.062 23.578 1 96.19 299 PRO A N 1
ATOM 2231 C CA . PRO A 1 299 ? 3.947 -21 24.188 1 96.19 299 PRO A CA 1
ATOM 2232 C C . PRO A 1 299 ? 2.525 -20.859 23.656 1 96.19 299 PRO A C 1
ATOM 2234 O O . PRO A 1 299 ? 1.851 -21.875 23.422 1 96.19 299 PRO A O 1
ATOM 2237 N N . THR A 1 300 ? 2.078 -19.625 23.469 1 96.19 300 THR A N 1
ATOM 2238 C CA . THR A 1 300 ? 0.728 -19.359 22.984 1 96.19 300 THR A CA 1
ATOM 2239 C C . THR A 1 300 ? 0.531 -19.938 21.594 1 96.19 300 THR A C 1
ATOM 2241 O O . THR A 1 300 ? -0.519 -20.516 21.297 1 96.19 300 THR A O 1
ATOM 2244 N N . VAL A 1 301 ? 1.529 -19.797 20.766 1 95.31 301 VAL A N 1
ATOM 2245 C CA . VAL A 1 301 ? 1.459 -20.25 19.375 1 95.31 301 VAL A CA 1
ATOM 2246 C C . VAL A 1 301 ? 1.569 -21.766 19.328 1 95.31 301 VAL A C 1
ATOM 2248 O O . VAL A 1 301 ? 0.838 -22.422 18.578 1 95.31 301 VAL A O 1
ATOM 2251 N N . GLU A 1 302 ? 2.414 -22.344 20.156 1 93.69 302 GLU A N 1
ATOM 2252 C CA . GLU A 1 302 ? 2.635 -23.781 20.188 1 93.69 302 GLU A CA 1
ATOM 2253 C C . GLU A 1 302 ? 1.419 -24.516 20.75 1 93.69 302 GLU A C 1
ATOM 2255 O O . GLU A 1 302 ? 1.147 -25.656 20.359 1 93.69 302 GLU A O 1
ATOM 2260 N N . GLU A 1 303 ? 0.707 -23.891 21.578 1 93.94 303 GLU A N 1
ATOM 2261 C CA . GLU A 1 303 ? -0.45 -24.5 22.219 1 93.94 303 GLU A CA 1
ATOM 2262 C C . GLU A 1 303 ? -1.688 -24.406 21.328 1 93.94 303 GLU A C 1
ATOM 2264 O O . GLU A 1 303 ? -2.717 -25.016 21.625 1 93.94 303 GLU A O 1
ATOM 2269 N N . LEU A 1 304 ? -1.572 -23.656 20.328 1 93.25 304 LEU A N 1
ATOM 2270 C CA . LEU A 1 304 ? -2.719 -23.516 19.422 1 93.25 304 LEU A CA 1
ATOM 2271 C C . LEU A 1 304 ? -3.09 -24.859 18.797 1 93.25 304 LEU A C 1
ATOM 2273 O O . LEU A 1 304 ? -2.238 -25.516 18.219 1 93.25 304 LEU A O 1
ATOM 2277 N N . PRO A 1 305 ? -4.34 -25.281 18.953 1 89.44 305 PRO A N 1
ATOM 2278 C CA . PRO A 1 305 ? -4.75 -26.547 18.328 1 89.44 305 PRO A CA 1
ATOM 2279 C C . PRO A 1 305 ? -4.707 -26.484 16.797 1 89.44 305 PRO A C 1
ATOM 2281 O O . PRO A 1 305 ? -4.703 -25.406 16.219 1 89.44 305 PRO A O 1
ATOM 2284 N N . ALA A 1 306 ? -4.645 -27.625 16.078 1 80 306 ALA A N 1
ATOM 2285 C CA . ALA A 1 306 ? -4.516 -27.734 14.633 1 80 306 ALA A CA 1
ATOM 2286 C C . ALA A 1 306 ? -5.621 -26.969 13.922 1 80 306 ALA A C 1
ATOM 2288 O O . ALA A 1 306 ? -5.383 -26.344 12.883 1 80 306 ALA A O 1
ATOM 2289 N N . ARG A 1 307 ? -6.797 -26.828 14.508 1 80.25 307 ARG A N 1
ATOM 2290 C CA . ARG A 1 307 ? -7.895 -26.109 13.875 1 80.25 307 ARG A CA 1
ATOM 2291 C C . ARG A 1 307 ? -8.297 -24.891 14.695 1 80.25 307 ARG A C 1
ATOM 2293 O O . ARG A 1 307 ? -9.375 -24.328 14.508 1 80.25 307 ARG A O 1
ATOM 2300 N N . GLY A 1 308 ? -7.34 -24.562 15.398 1 90.19 308 GLY A N 1
ATOM 2301 C CA . GLY A 1 308 ? -7.652 -23.422 16.25 1 90.19 308 GLY A CA 1
ATOM 2302 C C . GLY A 1 308 ? -7.262 -22.094 15.633 1 90.19 308 GLY A C 1
ATOM 2303 O O . GLY A 1 308 ? -6.484 -22.047 14.672 1 90.19 308 GLY A O 1
ATOM 2304 N N . GLU A 1 309 ? -7.949 -21.078 16.109 1 93.94 309 GLU A N 1
ATOM 2305 C CA . GLU A 1 309 ? -7.641 -19.719 15.688 1 93.94 309 GLU A CA 1
ATOM 2306 C C . GLU A 1 309 ? -7.125 -18.891 16.859 1 93.94 309 GLU A C 1
ATOM 2308 O O . GLU A 1 309 ? -7.438 -19.172 18.016 1 93.94 309 GLU A O 1
ATOM 2313 N N . LEU A 1 310 ? -6.285 -18 16.578 1 95.81 310 LEU A N 1
ATOM 2314 C CA . LEU A 1 310 ? -5.707 -17.062 17.531 1 95.81 310 LEU A CA 1
ATOM 2315 C C . LEU A 1 310 ? -5.961 -15.625 17.094 1 95.81 310 LEU A C 1
ATOM 2317 O O . LEU A 1 310 ? -5.578 -15.227 15.992 1 95.81 310 LEU A O 1
ATOM 2321 N N . THR A 1 311 ? -6.66 -14.922 17.906 1 95.56 311 THR A N 1
ATOM 2322 C CA . THR A 1 311 ? -6.883 -13.516 17.578 1 95.56 311 THR A CA 1
ATOM 2323 C C . THR A 1 311 ? -5.809 -12.641 18.219 1 95.56 311 THR A C 1
ATOM 2325 O O . THR A 1 311 ? -5.137 -13.062 19.172 1 95.56 311 THR A O 1
ATOM 2328 N N . VAL A 1 312 ? -5.688 -11.43 17.719 1 94.5 312 VAL A N 1
ATOM 2329 C CA . VAL A 1 312 ? -4.738 -10.461 18.25 1 94.5 312 VAL A CA 1
ATOM 2330 C C . VAL A 1 312 ? -5.07 -10.172 19.719 1 94.5 312 VAL A C 1
ATOM 2332 O O . VAL A 1 312 ? -4.176 -10.086 20.562 1 94.5 312 VAL A O 1
ATOM 2335 N N . ARG A 1 313 ? -6.328 -10.086 20.047 1 92.44 313 ARG A N 1
ATOM 2336 C CA . ARG A 1 313 ? 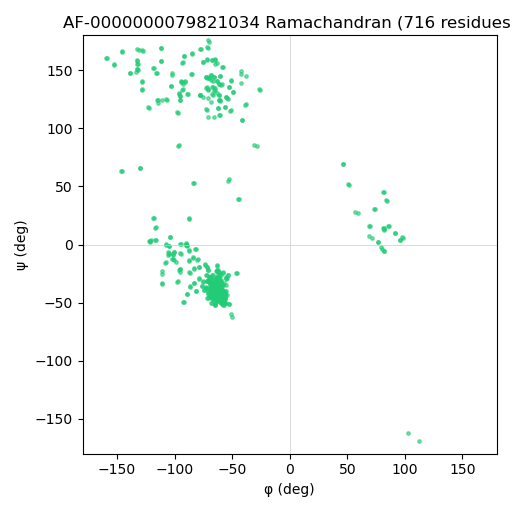-6.773 -9.797 21.406 1 92.44 313 ARG A CA 1
ATOM 2337 C C . ARG A 1 313 ? -6.438 -10.945 22.344 1 92.44 313 ARG A C 1
ATOM 2339 O O . ARG A 1 313 ? -5.965 -10.727 23.469 1 92.44 313 ARG A O 1
ATOM 2346 N N . ASP A 1 314 ? -6.699 -12.156 21.844 1 95.19 314 ASP A N 1
ATOM 2347 C CA . ASP A 1 314 ? -6.379 -13.328 22.656 1 95.19 314 ASP A CA 1
ATOM 2348 C C . ASP A 1 314 ? -4.879 -13.414 22.938 1 95.19 314 ASP A C 1
ATOM 2350 O O . ASP A 1 314 ? -4.469 -13.672 24.078 1 95.19 314 ASP A O 1
ATOM 2354 N N . TYR A 1 315 ? -4.137 -13.219 21.938 1 96.75 315 TYR A N 1
ATOM 2355 C CA . TYR A 1 315 ? -2.688 -13.227 22.094 1 96.75 315 TYR A CA 1
ATOM 2356 C C . TYR A 1 315 ? -2.236 -12.148 23.078 1 96.75 315 TYR A C 1
ATOM 2358 O O . TYR A 1 315 ? -1.426 -12.414 23.969 1 96.75 315 TYR A O 1
ATOM 2366 N N . ALA A 1 316 ? -2.719 -10.953 22.875 1 94.88 316 ALA A N 1
ATOM 2367 C CA . ALA A 1 316 ? -2.354 -9.828 23.734 1 94.88 316 ALA A CA 1
ATOM 2368 C C . ALA A 1 316 ? -2.66 -10.141 25.203 1 94.88 316 ALA A C 1
ATOM 2370 O O . ALA A 1 316 ? -1.85 -9.852 26.078 1 94.88 316 ALA A O 1
ATOM 2371 N N . THR A 1 317 ? -3.752 -10.727 25.438 1 95.38 317 THR A N 1
ATOM 2372 C CA . THR A 1 317 ? -4.191 -11.062 26.781 1 95.38 317 THR A CA 1
ATOM 2373 C C . THR A 1 317 ? -3.322 -12.172 27.375 1 95.38 317 THR A C 1
ATOM 2375 O O . THR A 1 317 ? -2.846 -12.055 28.5 1 95.38 317 THR A O 1
ATOM 2378 N N . ARG A 1 318 ? -3.064 -13.156 26.656 1 96.38 318 ARG A N 1
ATOM 2379 C CA . ARG A 1 318 ? -2.33 -14.32 27.125 1 96.38 318 ARG A CA 1
ATOM 2380 C C . ARG A 1 318 ? -0.869 -13.977 27.406 1 96.38 318 ARG A C 1
ATOM 2382 O O . ARG A 1 318 ? -0.28 -14.469 28.359 1 96.38 318 ARG A O 1
ATOM 2389 N N . VAL A 1 319 ? -0.321 -13.234 26.531 1 96.69 319 VAL A N 1
ATOM 2390 C CA . VAL A 1 319 ? 1.102 -12.914 26.609 1 96.69 319 VAL A CA 1
ATOM 2391 C C . VAL A 1 319 ? 1.31 -11.695 27.5 1 96.69 319 VAL A C 1
ATOM 2393 O O . VAL A 1 319 ? 2.4 -11.484 28.031 1 96.69 319 VAL A O 1
ATOM 2396 N N . GLY A 1 320 ? 0.358 -10.844 27.672 1 95.06 320 GLY A N 1
ATOM 2397 C CA . GLY A 1 320 ? 0.45 -9.656 28.5 1 95.06 320 GLY A CA 1
ATOM 2398 C C . GLY A 1 320 ? 1.127 -8.492 27.812 1 95.06 320 GLY A C 1
ATOM 2399 O O . GLY A 1 320 ? 2.041 -7.875 28.359 1 95.06 320 GLY A O 1
ATOM 2400 N N . VAL A 1 321 ? 0.77 -8.219 26.547 1 93.81 321 VAL A N 1
ATOM 2401 C CA . VAL A 1 321 ? 1.304 -7.105 25.766 1 93.81 321 VAL A CA 1
ATOM 2402 C C . VAL A 1 321 ? 0.156 -6.281 25.188 1 93.81 321 VAL A C 1
ATOM 2404 O O . VAL A 1 321 ? -1.005 -6.691 25.25 1 93.81 321 VAL A O 1
ATOM 2407 N N . ASP A 1 322 ? 0.478 -5.117 24.703 1 87.5 322 ASP A N 1
ATOM 2408 C CA . ASP A 1 322 ? -0.555 -4.312 24.047 1 87.5 322 ASP A CA 1
ATOM 2409 C C . ASP A 1 322 ? -0.854 -4.824 22.641 1 87.5 322 ASP A C 1
ATOM 2411 O O . ASP A 1 322 ? -0.154 -5.703 22.141 1 87.5 322 ASP A O 1
ATOM 2415 N N . LEU A 1 323 ? -1.886 -4.348 22.094 1 88 323 LEU A N 1
ATOM 2416 C CA . LEU A 1 323 ? -2.379 -4.848 20.812 1 88 323 LEU A CA 1
ATOM 2417 C C . LEU A 1 323 ? -1.351 -4.625 19.703 1 88 323 LEU A C 1
ATOM 2419 O O . LEU A 1 323 ? -1.216 -5.453 18.797 1 88 323 LEU A O 1
ATOM 2423 N N . ARG A 1 324 ? -0.674 -3.566 19.766 1 85.88 324 ARG A N 1
ATOM 2424 C CA . ARG A 1 324 ? 0.333 -3.279 18.75 1 85.88 324 ARG A CA 1
ATOM 2425 C C . ARG A 1 324 ? 1.484 -4.277 18.828 1 85.88 324 ARG A C 1
ATOM 2427 O O . ARG A 1 324 ? 1.951 -4.77 17.797 1 85.88 324 ARG A O 1
ATOM 2434 N N . THR A 1 325 ? 1.939 -4.465 20.016 1 89.12 325 THR A N 1
ATOM 2435 C CA . THR A 1 325 ? 2.986 -5.461 20.219 1 89.12 325 THR A CA 1
ATOM 2436 C C . THR A 1 325 ? 2.504 -6.848 19.812 1 89.12 325 THR A C 1
ATOM 2438 O O . THR A 1 325 ? 3.248 -7.617 19.203 1 89.12 325 THR A O 1
ATOM 2441 N N . ALA A 1 326 ? 1.271 -7.121 20.188 1 94.19 326 ALA A N 1
ATOM 2442 C CA . ALA A 1 326 ? 0.683 -8.398 19.797 1 94.19 326 ALA A CA 1
ATOM 2443 C C . ALA A 1 326 ? 0.687 -8.562 18.281 1 94.19 326 ALA A C 1
ATOM 2445 O O . ALA A 1 326 ? 1.064 -9.617 17.766 1 94.19 326 ALA A O 1
ATOM 2446 N N . MET A 1 327 ? 0.306 -7.574 17.609 1 91.94 327 MET A N 1
ATOM 2447 C CA . MET A 1 327 ? 0.27 -7.602 16.141 1 91.94 327 MET A CA 1
ATOM 2448 C C . MET A 1 327 ? 1.663 -7.828 15.57 1 91.94 327 MET A C 1
ATOM 2450 O O . MET A 1 327 ? 1.841 -8.648 14.664 1 91.94 327 MET A O 1
ATOM 2454 N N . ALA A 1 328 ? 2.625 -7.125 16.047 1 90.12 328 ALA A N 1
ATOM 2455 C CA . ALA A 1 328 ? 4.004 -7.277 15.594 1 90.12 328 ALA A CA 1
ATOM 2456 C C . ALA A 1 328 ? 4.512 -8.695 15.844 1 90.12 328 ALA A C 1
ATOM 2458 O O . ALA A 1 328 ? 5.168 -9.281 14.984 1 90.12 328 ALA A O 1
ATOM 2459 N N . ASP A 1 329 ? 4.223 -9.195 17.047 1 94.62 329 ASP A N 1
ATOM 2460 C CA . ASP A 1 329 ? 4.613 -10.562 17.391 1 94.62 329 ASP A CA 1
ATOM 2461 C C . ASP A 1 329 ? 4 -11.57 16.406 1 94.62 329 ASP A C 1
ATOM 2463 O O . ASP A 1 329 ? 4.707 -12.422 15.875 1 94.62 329 ASP A O 1
ATOM 2467 N N . LEU A 1 330 ? 2.736 -11.445 16.219 1 94.62 330 LEU A N 1
ATOM 2468 C CA . LEU A 1 330 ? 2.014 -12.391 15.391 1 94.62 330 LEU A CA 1
ATOM 2469 C C . LEU A 1 330 ? 2.506 -12.336 13.945 1 94.62 330 LEU A C 1
ATOM 2471 O O . LEU A 1 330 ? 2.625 -13.367 13.281 1 94.62 330 LEU A O 1
ATOM 2475 N N . HIS A 1 331 ? 2.834 -11.188 13.477 1 91.75 331 HIS A N 1
ATOM 2476 C CA . HIS A 1 331 ? 3.367 -11.055 12.125 1 91.75 331 HIS A CA 1
ATOM 2477 C C . HIS A 1 331 ? 4.754 -11.688 12.016 1 91.75 331 HIS A C 1
ATOM 2479 O O . HIS A 1 331 ? 5.113 -12.227 10.969 1 91.75 331 HIS A O 1
ATOM 2485 N N . ALA A 1 332 ? 5.508 -11.594 13.094 1 93 332 ALA A N 1
ATOM 2486 C CA . ALA A 1 332 ? 6.797 -12.281 13.109 1 93 332 ALA A CA 1
ATOM 2487 C C . ALA A 1 332 ? 6.621 -13.789 12.969 1 93 332 ALA A C 1
ATOM 2489 O O . ALA A 1 332 ? 7.398 -14.453 12.281 1 93 332 ALA A O 1
ATOM 2490 N N . PHE A 1 333 ? 5.586 -14.289 13.594 1 93.88 333 PHE A N 1
ATOM 2491 C CA . PHE A 1 333 ? 5.301 -15.719 13.484 1 93.88 333 PHE A CA 1
ATOM 2492 C C . PHE A 1 333 ? 4.832 -16.062 12.07 1 93.88 333 PHE A C 1
ATOM 2494 O O . PHE A 1 333 ? 5.125 -17.156 11.57 1 93.88 333 PHE A O 1
ATOM 2501 N N . VAL A 1 334 ? 4.129 -15.18 11.438 1 91.38 334 VAL A N 1
ATOM 2502 C CA . VAL A 1 334 ? 3.688 -15.391 10.062 1 91.38 334 VAL A CA 1
ATOM 2503 C C . VAL A 1 334 ? 4.895 -15.398 9.125 1 91.38 334 VAL A C 1
ATOM 2505 O O . VAL A 1 334 ? 5.023 -16.297 8.281 1 91.38 334 VAL A O 1
ATOM 2508 N N . ARG A 1 335 ? 5.746 -14.508 9.328 1 88.56 335 ARG A N 1
ATOM 2509 C CA . ARG A 1 335 ? 6.945 -14.414 8.5 1 88.56 335 ARG A CA 1
ATOM 2510 C C . ARG A 1 335 ? 7.809 -15.664 8.641 1 88.56 335 ARG A C 1
ATOM 2512 O O . ARG A 1 335 ? 8.469 -16.078 7.688 1 88.56 335 ARG A O 1
ATOM 2519 N N . ALA A 1 336 ? 7.754 -16.203 9.82 1 88.81 336 ALA A N 1
ATOM 2520 C CA . ALA A 1 336 ? 8.539 -17.406 10.094 1 88.81 336 ALA A CA 1
ATOM 2521 C C . ALA A 1 336 ? 7.832 -18.656 9.586 1 88.81 336 ALA A C 1
ATOM 2523 O O . ALA A 1 336 ? 8.359 -19.766 9.688 1 88.81 336 ALA A O 1
ATOM 2524 N N . GLY A 1 337 ? 6.602 -18.531 9.055 1 85 337 GLY A N 1
ATOM 2525 C CA . GLY A 1 337 ? 5.852 -19.656 8.508 1 85 337 GLY A CA 1
ATOM 2526 C C . GLY A 1 337 ? 5.133 -20.453 9.578 1 85 337 GLY A C 1
ATOM 2527 O O . GLY A 1 337 ? 4.66 -21.562 9.312 1 85 337 GLY A O 1
ATOM 2528 N N . GLU A 1 338 ? 5.047 -19.859 10.766 1 90.25 338 GLU A N 1
ATOM 2529 C CA . GLU A 1 338 ? 4.465 -20.609 11.883 1 90.25 338 GLU A CA 1
ATOM 2530 C C . GLU A 1 338 ? 2.982 -20.297 12.047 1 90.25 338 GLU A C 1
ATOM 2532 O O . GLU A 1 338 ? 2.252 -21.031 12.703 1 90.25 338 GLU A O 1
ATOM 2537 N N . LEU A 1 339 ? 2.592 -19.188 11.531 1 92.38 339 LEU A N 1
ATOM 2538 C CA . LEU A 1 339 ? 1.189 -18.781 11.508 1 92.38 339 LEU A CA 1
ATOM 2539 C C . LEU A 1 339 ? 0.797 -18.281 10.117 1 92.38 339 LEU A C 1
ATOM 2541 O O . LEU A 1 339 ? 1.664 -17.984 9.297 1 92.38 339 LEU A O 1
ATOM 2545 N N . VAL A 1 340 ? -0.472 -18.328 9.891 1 89.25 340 VAL A N 1
ATOM 2546 C CA . VAL A 1 340 ? -1.013 -17.734 8.672 1 89.25 340 VAL A CA 1
ATOM 2547 C C . VAL A 1 340 ? -2.156 -16.781 9.031 1 89.25 340 VAL A C 1
ATOM 2549 O O . VAL A 1 340 ? -2.902 -17.031 9.977 1 89.25 340 VAL A O 1
ATOM 2552 N N . ASP A 1 341 ? -2.16 -15.688 8.32 1 89.75 341 ASP A N 1
ATOM 2553 C CA . ASP A 1 341 ? -3.279 -14.758 8.414 1 89.75 341 ASP A CA 1
ATOM 2554 C C . ASP A 1 341 ? -4.531 -15.336 7.762 1 89.75 341 ASP A C 1
ATOM 2556 O O . ASP A 1 341 ? -4.484 -15.82 6.629 1 89.75 341 ASP A O 1
ATOM 2560 N N . LEU A 1 342 ? -5.695 -15.234 8.461 1 90.5 342 LEU A N 1
ATOM 2561 C CA . LEU A 1 342 ? -6.926 -15.82 7.945 1 90.5 342 LEU A CA 1
ATOM 2562 C C . LEU A 1 342 ? -7.746 -14.781 7.191 1 90.5 342 LEU A C 1
ATOM 2564 O O . LEU A 1 342 ? -8.07 -13.727 7.734 1 90.5 342 LEU A O 1
ATOM 2568 N N . PRO A 1 343 ? -8.133 -15.109 5.965 1 89.38 343 PRO A N 1
ATOM 2569 C CA . PRO A 1 343 ? -9.016 -14.195 5.242 1 89.38 343 PRO A CA 1
ATOM 2570 C C . PRO A 1 343 ? -10.344 -13.969 5.961 1 89.38 343 PRO A C 1
ATOM 2572 O O . PRO A 1 343 ? -10.898 -14.898 6.555 1 89.38 343 PRO A O 1
ATOM 2575 N N . GLY A 1 344 ? -10.859 -12.758 5.855 1 87.5 344 GLY A N 1
ATOM 2576 C CA . GLY A 1 344 ? -12.117 -12.414 6.508 1 87.5 344 GLY A CA 1
ATOM 2577 C C . GLY A 1 344 ? -11.945 -12.055 7.973 1 87.5 344 GLY A C 1
ATOM 2578 O O . GLY A 1 344 ? -12.898 -11.633 8.625 1 87.5 344 GLY A O 1
ATOM 2579 N N . GLY A 1 345 ? -10.766 -12.211 8.445 1 85.38 345 GLY A N 1
ATOM 2580 C CA . GLY A 1 345 ? -10.5 -11.922 9.852 1 85.38 345 GLY A CA 1
ATOM 2581 C C . GLY A 1 345 ? -10.094 -10.484 10.094 1 85.38 345 GLY A C 1
ATOM 2582 O O . GLY A 1 345 ? -9.836 -10.094 11.234 1 85.38 345 GLY A O 1
ATOM 2583 N N . GLY A 1 346 ? -10.023 -9.695 9.031 1 89.31 346 GLY A N 1
ATOM 2584 C CA . GLY A 1 346 ? -9.648 -8.297 9.172 1 89.31 346 GLY A CA 1
ATOM 2585 C C . GLY A 1 346 ? -8.195 -8.102 9.555 1 89.31 346 GLY A C 1
ATOM 2586 O O . GLY A 1 346 ? -7.832 -7.066 10.109 1 89.31 346 GLY A O 1
ATOM 2587 N N . GLY A 1 347 ? -7.441 -9.156 9.383 1 89.75 347 GLY A N 1
ATOM 2588 C CA . GLY A 1 347 ? -6.047 -9.117 9.789 1 89.75 347 GLY A CA 1
ATOM 2589 C C . GLY A 1 347 ? -5.848 -9.367 11.273 1 89.75 347 GLY A C 1
ATOM 2590 O O . GLY A 1 347 ? -4.773 -9.109 11.812 1 89.75 347 GLY A O 1
ATOM 2591 N N . LEU A 1 348 ? -6.887 -9.828 11.93 1 93.25 348 LEU A N 1
ATOM 2592 C CA . LEU A 1 348 ? -6.852 -9.953 13.383 1 93.25 348 LEU A CA 1
ATOM 2593 C C . LEU A 1 348 ? -6.969 -11.414 13.805 1 93.25 348 LEU A C 1
ATOM 2595 O O . LEU A 1 348 ? -7.047 -11.719 14.992 1 93.25 348 LEU A O 1
ATOM 2599 N N . ARG A 1 349 ? -7.008 -12.32 12.836 1 94.5 349 ARG A N 1
ATOM 2600 C CA . ARG A 1 349 ? -7.164 -13.75 13.117 1 94.5 349 ARG A CA 1
ATOM 2601 C C . ARG A 1 349 ? -6.082 -14.562 12.422 1 94.5 349 ARG A C 1
ATOM 2603 O O . ARG A 1 349 ? -5.805 -14.359 11.234 1 94.5 349 ARG A O 1
ATOM 2610 N N . PHE A 1 350 ? -5.512 -15.461 13.164 1 94.94 350 PHE A N 1
ATOM 2611 C CA . PHE A 1 350 ? -4.395 -16.266 12.703 1 94.94 350 PHE A CA 1
ATOM 2612 C C . PHE A 1 350 ? -4.625 -17.75 13.023 1 94.94 350 PHE A C 1
ATOM 2614 O O . PHE A 1 350 ? -5.434 -18.078 13.891 1 94.94 350 PHE A O 1
ATOM 2621 N N . ALA A 1 351 ? -4 -18.609 12.281 1 93.56 351 ALA A N 1
ATOM 2622 C CA . ALA A 1 351 ? -4.035 -20.047 12.508 1 93.56 351 ALA A CA 1
ATOM 2623 C C . ALA A 1 351 ? -2.699 -20.703 12.141 1 93.56 351 ALA A C 1
ATOM 2625 O O . ALA A 1 351 ? -1.83 -20.047 11.555 1 93.56 351 ALA A O 1
ATOM 2626 N N . ARG A 1 352 ? -2.568 -21.922 12.586 1 89.31 352 ARG A N 1
ATOM 2627 C CA . ARG A 1 352 ? -1.424 -22.688 12.102 1 89.31 352 ARG A CA 1
ATOM 2628 C C . ARG A 1 352 ? -1.619 -23.109 10.648 1 89.31 352 ARG A C 1
ATOM 2630 O O . ARG A 1 352 ? -2.742 -23.391 10.227 1 89.31 352 ARG A O 1
ATOM 2637 N N . PRO A 1 353 ? -0.466 -23.094 9.977 1 83.06 353 PRO A N 1
ATOM 2638 C CA . PRO A 1 353 ? -0.594 -23.609 8.617 1 83.06 353 PRO A CA 1
ATOM 2639 C C . PRO A 1 353 ? -1.005 -25.078 8.578 1 83.06 353 PRO A C 1
ATOM 2641 O O . PRO A 1 353 ? -0.731 -25.828 9.523 1 83.06 353 PRO A O 1
ATOM 2644 N N . ALA A 1 354 ? -1.829 -25.484 7.699 1 73.31 354 ALA A N 1
ATOM 2645 C CA . ALA A 1 354 ? -2.242 -26.875 7.578 1 73.31 354 ALA A CA 1
ATOM 2646 C C . ALA A 1 354 ? -1.034 -27.797 7.402 1 73.31 354 ALA A C 1
ATOM 2648 O O . ALA A 1 354 ? -0.047 -27.422 6.766 1 73.31 354 ALA A O 1
ATOM 2649 N N . GLU A 1 355 ? -0.845 -28.75 8.383 1 59.88 355 GLU A N 1
ATOM 2650 C CA . GLU A 1 355 ? 0.236 -29.734 8.32 1 59.88 355 GLU A CA 1
ATOM 2651 C C . GLU A 1 355 ? 0.398 -30.281 6.91 1 59.88 355 GLU A C 1
ATOM 2653 O O . GLU A 1 355 ? -0.589 -30.609 6.25 1 59.88 355 GLU A O 1
ATOM 2658 N N . GLN A 1 356 ? 1.483 -29.859 6.227 1 52.47 356 GLN A N 1
ATOM 2659 C CA . GLN A 1 356 ? 1.814 -30.5 4.965 1 52.47 356 GLN A CA 1
ATOM 2660 C C . GLN A 1 356 ? 1.869 -32.031 5.121 1 52.47 356 GLN A C 1
ATOM 2662 O O . GLN A 1 356 ? 2.4 -32.531 6.113 1 52.47 356 GLN A O 1
ATOM 2667 N N . PRO A 1 357 ? 1.07 -32.781 4.555 1 43.53 357 PRO A N 1
ATOM 2668 C CA . PRO A 1 357 ? 1.357 -34.188 4.621 1 43.53 357 PRO A CA 1
ATOM 2669 C C . PRO A 1 357 ? 2.85 -34.5 4.52 1 43.53 357 PRO A C 1
ATOM 2671 O O . PRO A 1 357 ? 3.592 -33.781 3.861 1 43.53 357 PRO A O 1
ATOM 2674 N N . ASP A 1 358 ? 3.479 -35.188 5.551 1 36.69 358 ASP A N 1
ATOM 2675 C CA . ASP A 1 358 ? 4.836 -35.719 5.504 1 36.69 358 ASP A CA 1
ATOM 2676 C C . ASP A 1 358 ? 5.219 -36.125 4.082 1 36.69 358 ASP A C 1
ATOM 2678 O O . ASP A 1 358 ? 4.535 -36.938 3.455 1 36.69 358 ASP A O 1
ATOM 2682 N N . ARG A 1 359 ? 5.699 -35.312 3.211 1 39.53 359 ARG A N 1
ATOM 2683 C CA . ARG A 1 359 ? 6.316 -35.75 1.959 1 39.53 359 ARG A CA 1
ATOM 2684 C C . ARG A 1 359 ? 7.406 -36.781 2.209 1 39.53 359 ARG A C 1
ATOM 2686 O O . ARG A 1 359 ? 8.461 -36.469 2.77 1 39.53 359 ARG A O 1
ATOM 2693 N N . GLY A 1 360 ? 7.156 -37.938 2.881 1 28.84 360 GLY A N 1
ATOM 2694 C CA . GLY A 1 360 ? 8.148 -39 2.725 1 28.84 360 GLY A CA 1
ATOM 2695 C C . GLY A 1 360 ? 8.789 -39 1.349 1 28.84 360 GLY A C 1
ATOM 2696 O O . GLY A 1 360 ? 8.203 -38.5 0.382 1 28.84 360 GLY A O 1
ATOM 2697 N N . MET B 1 1 ? -20.984 8.148 14.109 1 45.31 1 MET B N 1
ATOM 2698 C CA . MET B 1 1 ? -19.688 8.555 13.547 1 45.31 1 MET B CA 1
ATOM 2699 C C . MET B 1 1 ? -19.609 8.188 12.062 1 45.31 1 MET B C 1
ATOM 2701 O O . MET B 1 1 ? -20.516 7.551 11.523 1 45.31 1 MET B O 1
ATOM 2705 N N . THR B 1 2 ? -18.344 7.863 11.664 1 56 2 THR B N 1
ATOM 2706 C CA . THR B 1 2 ? -17.734 8.031 10.352 1 56 2 THR B CA 1
ATOM 2707 C C . THR B 1 2 ? -18.328 7.059 9.344 1 56 2 THR B C 1
ATOM 2709 O O . THR B 1 2 ? -18.656 5.918 9.688 1 56 2 THR B O 1
ATOM 2712 N N . SER B 1 3 ? -19.094 7.621 8.406 1 66.19 3 SER B N 1
ATOM 2713 C CA . SER B 1 3 ? -19.375 6.859 7.195 1 66.19 3 SER B CA 1
ATOM 2714 C C . SER B 1 3 ? -18.266 5.852 6.902 1 66.19 3 SER B C 1
ATOM 2716 O O . SER B 1 3 ? -17.094 6.098 7.207 1 66.19 3 SER B O 1
ATOM 2718 N N . PRO B 1 4 ? -18.688 4.727 6.609 1 84 4 PRO B N 1
ATOM 2719 C CA . PRO B 1 4 ? -17.703 3.691 6.305 1 84 4 PRO B CA 1
ATOM 2720 C C . PRO B 1 4 ? -16.656 4.16 5.293 1 84 4 PRO B C 1
ATOM 2722 O O . PRO B 1 4 ? -16.969 4.953 4.402 1 84 4 PRO B O 1
ATOM 2725 N N . ILE B 1 5 ? -15.484 3.969 5.559 1 92.12 5 ILE B N 1
ATOM 2726 C CA . ILE B 1 5 ? -14.383 4.273 4.652 1 92.12 5 ILE B CA 1
ATOM 2727 C C . ILE B 1 5 ? -14.508 3.424 3.389 1 92.12 5 ILE B C 1
ATOM 2729 O O . ILE B 1 5 ? -14.547 2.193 3.461 1 92.12 5 ILE B O 1
ATOM 2733 N N . THR B 1 6 ? -14.664 4.035 2.305 1 93.69 6 THR B N 1
ATOM 2734 C CA . THR B 1 6 ? -14.695 3.369 1.009 1 93.69 6 THR B CA 1
ATOM 2735 C C . THR B 1 6 ? -13.375 3.559 0.266 1 93.69 6 THR B C 1
ATOM 2737 O O . THR B 1 6 ? -12.828 4.66 0.239 1 93.69 6 THR B O 1
ATOM 2740 N N . TYR B 1 7 ? -12.922 2.482 -0.32 1 96.19 7 TYR B N 1
ATOM 2741 C CA . TYR B 1 7 ? -11.648 2.537 -1.022 1 96.19 7 TYR B CA 1
ATOM 2742 C C . TYR B 1 7 ? -11.852 2.492 -2.533 1 96.19 7 TYR B C 1
ATOM 2744 O O . TYR B 1 7 ? -12.547 1.608 -3.045 1 96.19 7 TYR B O 1
ATOM 2752 N N . SER B 1 8 ? -11.312 3.48 -3.219 1 96.19 8 SER B N 1
ATOM 2753 C CA . SER B 1 8 ? -11.133 3.361 -4.664 1 96.19 8 SER B CA 1
ATOM 2754 C C . SER B 1 8 ? -9.828 2.639 -5 1 96.19 8 SER B C 1
ATOM 2756 O O . SER B 1 8 ? -8.945 2.506 -4.148 1 96.19 8 SER B O 1
ATOM 2758 N N . HIS B 1 9 ? -9.68 2.172 -6.258 1 96.31 9 HIS B N 1
ATOM 2759 C CA . HIS B 1 9 ? -8.406 1.615 -6.715 1 96.31 9 HIS B CA 1
ATOM 2760 C C . HIS B 1 9 ? -7.27 2.611 -6.52 1 96.31 9 HIS B C 1
ATOM 2762 O O . HIS B 1 9 ? -6.168 2.23 -6.117 1 96.31 9 HIS B O 1
ATOM 2768 N N . HIS B 1 10 ? -7.578 3.834 -6.805 1 96.19 10 HIS B N 1
ATOM 2769 C CA . HIS B 1 10 ? -6.57 4.887 -6.719 1 96.19 10 HIS B CA 1
ATOM 2770 C C . HIS B 1 10 ? -6.113 5.098 -5.281 1 96.19 10 HIS B C 1
ATOM 2772 O O . HIS B 1 10 ? -4.918 5.234 -5.02 1 96.19 10 HIS B O 1
ATOM 2778 N N . LEU B 1 11 ? -7.078 5.133 -4.355 1 97.81 11 LEU B N 1
ATOM 2779 C CA . LEU B 1 11 ? -6.734 5.312 -2.949 1 97.81 11 LEU B CA 1
ATOM 2780 C C . LEU B 1 11 ? -5.871 4.156 -2.451 1 97.81 11 LEU B C 1
ATOM 2782 O O . LEU B 1 11 ? -4.934 4.367 -1.68 1 97.81 11 LEU B O 1
ATOM 2786 N N . VAL B 1 12 ? -6.164 2.947 -2.885 1 98.12 12 VAL B N 1
ATOM 2787 C CA . VAL B 1 12 ? -5.375 1.779 -2.512 1 98.12 12 VAL B CA 1
ATOM 2788 C C . VAL B 1 12 ? -3.961 1.913 -3.072 1 98.12 12 VAL B C 1
ATOM 2790 O O . VAL B 1 12 ? -2.98 1.656 -2.369 1 98.12 12 VAL B O 1
ATOM 2793 N N . ALA B 1 13 ? -3.85 2.336 -4.305 1 96.62 13 ALA B N 1
ATOM 2794 C CA . ALA B 1 13 ? -2.545 2.537 -4.926 1 96.62 13 ALA B CA 1
ATOM 2795 C C . ALA B 1 13 ? -1.742 3.602 -4.184 1 96.62 13 ALA B C 1
ATOM 2797 O O . ALA B 1 13 ? -0.531 3.459 -3.998 1 96.62 13 ALA B O 1
ATOM 2798 N N . LEU B 1 14 ? -2.393 4.672 -3.811 1 97.44 14 LEU B N 1
ATOM 2799 C CA . LEU B 1 14 ? -1.733 5.742 -3.07 1 97.44 14 LEU B CA 1
ATOM 2800 C C . LEU B 1 14 ? -1.226 5.242 -1.725 1 97.44 14 LEU B C 1
ATOM 2802 O O . LEU B 1 14 ? -0.123 5.594 -1.3 1 97.44 14 LEU B O 1
ATOM 2806 N N . THR B 1 15 ? -2.053 4.441 -1.016 1 98.38 15 THR B N 1
ATOM 2807 C CA . THR B 1 15 ? -1.657 3.861 0.262 1 98.38 15 THR B CA 1
ATOM 2808 C C . THR B 1 15 ? -0.416 2.99 0.1 1 98.38 15 THR B C 1
ATOM 2810 O O . THR B 1 15 ? 0.507 3.057 0.915 1 98.38 15 THR B O 1
ATOM 2813 N N . ALA B 1 16 ? -0.406 2.258 -0.97 1 97.69 16 ALA B N 1
ATOM 2814 C CA . ALA B 1 16 ? 0.736 1.397 -1.269 1 97.69 16 ALA B CA 1
ATOM 2815 C C . ALA B 1 16 ? 1.983 2.225 -1.565 1 97.69 16 ALA B C 1
ATOM 2817 O O . ALA B 1 16 ? 3.084 1.883 -1.125 1 97.69 16 ALA B O 1
ATOM 2818 N N . ARG B 1 17 ? 1.847 3.293 -2.311 1 96.5 17 ARG B N 1
ATOM 2819 C CA . ARG B 1 17 ? 2.955 4.188 -2.631 1 96.5 17 ARG B CA 1
ATOM 2820 C C . ARG B 1 17 ? 3.557 4.789 -1.365 1 96.5 17 ARG B C 1
ATOM 2822 O O . ARG B 1 17 ? 4.777 4.883 -1.237 1 96.5 17 ARG B O 1
ATOM 2829 N N . ALA B 1 18 ? 2.684 5.195 -0.475 1 98.25 18 ALA B N 1
ATOM 2830 C CA . ALA B 1 18 ? 3.15 5.766 0.786 1 98.25 18 ALA B CA 1
ATOM 2831 C C . ALA B 1 18 ? 3.984 4.758 1.569 1 98.25 18 ALA B C 1
ATOM 2833 O O . ALA B 1 18 ? 5.062 5.086 2.066 1 98.25 18 ALA B O 1
ATOM 2834 N N . GLN B 1 19 ? 3.516 3.551 1.635 1 97.56 19 GLN B N 1
ATOM 2835 C CA . GLN B 1 19 ? 4.219 2.521 2.395 1 97.56 19 GLN B CA 1
ATOM 2836 C C . GLN B 1 19 ? 5.539 2.154 1.728 1 97.56 19 GLN B C 1
ATOM 2838 O O . GLN B 1 19 ? 6.527 1.868 2.41 1 97.56 19 GLN B O 1
ATOM 2843 N N . ALA B 1 20 ? 5.547 2.123 0.383 1 96.88 20 ALA B N 1
ATOM 2844 C CA . ALA B 1 20 ? 6.781 1.856 -0.35 1 96.88 20 ALA B CA 1
ATOM 2845 C C . ALA B 1 20 ? 7.824 2.934 -0.074 1 96.88 20 ALA B C 1
ATOM 2847 O O . ALA B 1 20 ? 9 2.627 0.155 1 96.88 20 ALA B O 1
ATOM 2848 N N . ALA B 1 21 ? 7.41 4.16 -0.113 1 97.12 21 ALA B N 1
ATOM 2849 C CA . ALA B 1 21 ? 8.32 5.27 0.163 1 97.12 21 ALA B CA 1
ATOM 2850 C C . ALA B 1 21 ? 8.844 5.207 1.597 1 97.12 21 ALA B C 1
ATOM 2852 O O . ALA B 1 21 ? 10.016 5.477 1.848 1 97.12 21 ALA B O 1
ATOM 2853 N N . ASN B 1 22 ? 7.969 4.852 2.535 1 97.62 22 ASN B N 1
ATOM 2854 C CA . ASN B 1 22 ? 8.367 4.699 3.93 1 97.62 22 ASN B CA 1
ATOM 2855 C C . ASN B 1 22 ? 9.438 3.617 4.09 1 97.62 22 ASN B C 1
ATOM 2857 O O . ASN B 1 22 ? 10.367 3.77 4.883 1 97.62 22 ASN B O 1
ATOM 2861 N N . ALA B 1 23 ? 9.266 2.523 3.371 1 94.88 23 ALA B N 1
ATOM 2862 C CA . ALA B 1 23 ? 10.234 1.437 3.43 1 94.88 23 ALA B CA 1
ATOM 2863 C C . ALA B 1 23 ? 11.602 1.896 2.926 1 94.88 23 ALA B C 1
ATOM 2865 O O . ALA B 1 23 ? 12.633 1.55 3.506 1 94.88 23 ALA B O 1
ATOM 2866 N N . ARG B 1 24 ? 11.602 2.678 1.853 1 94.12 24 ARG B N 1
ATOM 2867 C CA . ARG B 1 24 ? 12.844 3.227 1.332 1 94.12 24 ARG B CA 1
ATOM 2868 C C . ARG B 1 24 ? 13.508 4.141 2.357 1 94.12 24 ARG B C 1
ATOM 2870 O O . ARG B 1 24 ? 14.727 4.07 2.562 1 94.12 24 ARG B O 1
ATOM 2877 N N . LEU B 1 25 ? 12.734 4.938 3.031 1 95.12 25 LEU B N 1
ATOM 2878 C CA . LEU B 1 25 ? 13.25 5.863 4.035 1 95.12 25 LEU B CA 1
ATOM 2879 C C . LEU B 1 25 ? 13.828 5.105 5.227 1 95.12 25 LEU B C 1
ATOM 2881 O O . LEU B 1 25 ? 14.883 5.477 5.754 1 95.12 25 LEU B O 1
ATOM 2885 N N . ALA B 1 26 ? 13.109 4.094 5.629 1 91.81 26 ALA B N 1
ATOM 2886 C CA . ALA B 1 26 ? 13.531 3.303 6.785 1 91.81 26 ALA B CA 1
ATOM 2887 C C . ALA B 1 26 ? 14.859 2.596 6.508 1 91.81 26 ALA B C 1
ATOM 2889 O O . ALA B 1 26 ? 15.664 2.402 7.418 1 91.81 26 ALA B O 1
ATOM 2890 N N . GLY B 1 27 ? 15.125 2.26 5.234 1 89.56 27 GLY B N 1
ATOM 2891 C CA . GLY B 1 27 ? 16.328 1.532 4.875 1 89.56 27 GLY B CA 1
ATOM 2892 C C . GLY B 1 27 ? 17.469 2.439 4.438 1 89.56 27 GLY B C 1
ATOM 2893 O O . GLY B 1 27 ? 18.562 1.966 4.129 1 89.56 27 GLY B O 1
ATOM 2894 N N . ALA B 1 28 ? 17.25 3.711 4.445 1 92.69 28 ALA B N 1
ATOM 2895 C CA . ALA B 1 28 ? 18.234 4.664 3.943 1 92.69 28 ALA B CA 1
ATOM 2896 C C . ALA B 1 28 ? 19.422 4.777 4.898 1 92.69 28 ALA B C 1
ATOM 2898 O O . ALA B 1 28 ? 19.312 4.438 6.078 1 92.69 28 ALA B O 1
ATOM 2899 N N . ASP B 1 29 ? 20.578 5.277 4.363 1 93.12 29 ASP B N 1
ATOM 2900 C CA . ASP B 1 29 ? 21.734 5.59 5.18 1 93.12 29 ASP B CA 1
ATOM 2901 C C . ASP B 1 29 ? 21.375 6.539 6.316 1 93.12 29 ASP B C 1
ATOM 2903 O O . ASP B 1 29 ? 20.797 7.605 6.086 1 93.12 29 ASP B O 1
ATOM 2907 N N . PRO B 1 30 ? 21.703 6.141 7.543 1 94.56 30 PRO B N 1
ATOM 2908 C CA . PRO B 1 30 ? 21.281 6.938 8.695 1 94.56 30 PRO B CA 1
ATOM 2909 C C . PRO B 1 30 ? 21.828 8.367 8.664 1 94.56 30 PRO B C 1
ATOM 2911 O O . PRO B 1 30 ? 21.156 9.297 9.102 1 94.56 30 PRO B O 1
ATOM 2914 N N . ASP B 1 31 ? 23.016 8.555 8.109 1 96.69 31 ASP B N 1
ATOM 2915 C CA . ASP B 1 31 ? 23.594 9.898 8.047 1 96.69 31 ASP B CA 1
ATOM 2916 C C . ASP B 1 31 ? 22.844 10.766 7.035 1 96.69 31 ASP B C 1
ATOM 2918 O O . ASP B 1 31 ? 22.594 11.945 7.297 1 96.69 31 ASP B O 1
ATOM 2922 N N . ARG B 1 32 ? 22.516 10.148 5.934 1 96.19 32 ARG B N 1
ATOM 2923 C CA . ARG B 1 32 ? 21.75 10.883 4.93 1 96.19 32 ARG B CA 1
ATOM 2924 C C . ARG B 1 32 ? 20.359 11.227 5.434 1 96.19 32 ARG B C 1
ATOM 2926 O O . ARG B 1 32 ? 19.859 12.328 5.188 1 96.19 32 ARG B O 1
ATOM 2933 N N . ARG B 1 33 ? 19.781 10.312 6.102 1 96.81 33 ARG B N 1
ATOM 2934 C CA . ARG B 1 33 ? 18.469 10.547 6.684 1 96.81 33 ARG B CA 1
ATOM 2935 C C . ARG B 1 33 ? 18.5 11.672 7.715 1 96.81 33 ARG B C 1
ATOM 2937 O O . ARG B 1 33 ? 17.625 12.539 7.734 1 96.81 33 ARG B O 1
ATOM 2944 N N . ALA B 1 34 ? 19.562 11.641 8.562 1 97.31 34 ALA B N 1
ATOM 2945 C CA . ALA B 1 34 ? 19.703 12.68 9.586 1 97.31 34 ALA B CA 1
ATOM 2946 C C . ALA B 1 34 ? 19.875 14.055 8.945 1 97.31 34 ALA B C 1
ATOM 2948 O O . ALA B 1 34 ? 19.328 15.047 9.445 1 97.31 34 ALA B O 1
ATOM 2949 N N . ALA B 1 35 ? 20.641 14.086 7.863 1 97.5 35 ALA B N 1
ATOM 2950 C CA . ALA B 1 35 ? 20.812 15.336 7.141 1 97.5 35 ALA B CA 1
ATOM 2951 C C . ALA B 1 35 ? 19.5 15.836 6.566 1 97.5 35 ALA B C 1
ATOM 2953 O O . ALA B 1 35 ? 19.203 17.031 6.598 1 97.5 35 ALA B O 1
ATOM 2954 N N . ARG B 1 36 ? 18.734 14.906 6.035 1 97.69 36 ARG B N 1
ATOM 2955 C CA . ARG B 1 36 ? 17.422 15.258 5.496 1 97.69 36 ARG B CA 1
ATOM 2956 C C . ARG B 1 36 ? 16.5 15.766 6.594 1 97.69 36 ARG B C 1
ATOM 2958 O O . ARG B 1 36 ? 15.773 16.75 6.395 1 97.69 36 ARG B O 1
ATOM 2965 N N . VAL B 1 37 ? 16.516 15.148 7.727 1 98 37 VAL B N 1
ATOM 2966 C CA . VAL B 1 37 ? 15.672 15.516 8.859 1 98 37 VAL B CA 1
ATOM 2967 C C . VAL B 1 37 ? 16.016 16.938 9.32 1 98 37 VAL B C 1
ATOM 2969 O O . VAL B 1 37 ? 15.109 17.719 9.625 1 98 37 VAL B O 1
ATOM 2972 N N . ALA B 1 38 ? 17.266 17.312 9.289 1 97.38 38 ALA B N 1
ATOM 2973 C CA . ALA B 1 38 ? 17.734 18.609 9.758 1 97.38 38 ALA B CA 1
ATOM 2974 C C . ALA B 1 38 ? 17.141 19.75 8.922 1 97.38 38 ALA B C 1
ATOM 2976 O O . ALA B 1 38 ? 16.906 20.844 9.43 1 97.38 38 ALA B O 1
ATOM 2977 N N . VAL B 1 39 ? 16.859 19.391 7.695 1 97 39 VAL B N 1
ATOM 2978 C CA . VAL B 1 39 ? 16.328 20.422 6.82 1 97 39 VAL B CA 1
ATOM 2979 C C . VAL B 1 39 ? 14.805 20.328 6.77 1 97 39 VAL B C 1
ATOM 2981 O O . VAL B 1 39 ? 14.109 21.344 6.664 1 97 39 VAL B O 1
ATOM 2984 N N . ALA B 1 40 ? 14.281 19.156 6.895 1 98.25 40 ALA B N 1
ATOM 2985 C CA . ALA B 1 40 ? 12.852 18.906 6.715 1 98.25 40 ALA B CA 1
ATOM 2986 C C . ALA B 1 40 ? 12.047 19.453 7.891 1 98.25 40 ALA B C 1
ATOM 2988 O O . ALA B 1 40 ? 10.961 20 7.707 1 98.25 40 ALA B O 1
ATOM 2989 N N . ARG B 1 41 ? 12.57 19.359 9.102 1 97.44 41 ARG B N 1
ATOM 2990 C CA . ARG B 1 41 ? 11.812 19.672 10.305 1 97.44 41 ARG B CA 1
ATOM 2991 C C . ARG B 1 41 ? 11.5 21.156 10.391 1 97.44 41 ARG B C 1
ATOM 2993 O O . ARG B 1 41 ? 10.344 21.547 10.547 1 97.44 41 ARG B O 1
ATOM 3000 N N . PRO B 1 42 ? 12.555 22.031 10.219 1 97.69 42 PRO B N 1
ATOM 3001 C CA . PRO B 1 42 ? 12.227 23.453 10.234 1 97.69 42 PRO B CA 1
ATOM 3002 C C . PRO B 1 42 ? 11.289 23.859 9.102 1 97.69 42 PRO B C 1
ATOM 3004 O O . PRO B 1 42 ? 10.398 24.688 9.289 1 97.69 42 PRO B O 1
ATOM 3007 N N . ARG B 1 43 ? 11.438 23.25 7.984 1 97.75 43 ARG B N 1
ATOM 3008 C CA . ARG B 1 43 ? 10.578 23.562 6.844 1 97.75 43 ARG B CA 1
ATOM 3009 C C . ARG B 1 43 ? 9.133 23.172 7.121 1 97.75 43 ARG B C 1
ATOM 3011 O O . ARG B 1 43 ? 8.211 23.922 6.812 1 97.75 43 ARG B O 1
ATOM 3018 N N . ALA B 1 44 ? 8.961 21.984 7.668 1 98.31 44 ALA B N 1
ATOM 3019 C CA . ALA B 1 44 ? 7.621 21.5 8 1 98.31 44 ALA B CA 1
ATOM 3020 C C . ALA B 1 44 ? 6.926 22.453 8.969 1 98.31 44 ALA B C 1
ATOM 3022 O O . ALA B 1 44 ? 5.766 22.812 8.758 1 98.31 44 ALA B O 1
ATOM 3023 N N . ALA B 1 45 ? 7.617 22.875 10 1 98.25 45 ALA B N 1
ATOM 3024 C CA . ALA B 1 45 ? 7.059 23.781 10.984 1 98.25 45 ALA B CA 1
ATOM 3025 C C . ALA B 1 45 ? 6.68 25.125 10.344 1 98.25 45 ALA B C 1
ATOM 3027 O O . ALA B 1 45 ? 5.59 25.641 10.578 1 98.25 45 ALA B O 1
ATOM 3028 N N . ALA B 1 46 ? 7.578 25.625 9.516 1 97.44 46 ALA B N 1
ATOM 3029 C CA . ALA B 1 46 ? 7.332 26.906 8.859 1 97.44 46 ALA B CA 1
ATOM 3030 C C . ALA B 1 46 ? 6.117 26.828 7.945 1 97.44 46 ALA B C 1
ATOM 3032 O O . ALA B 1 46 ? 5.262 27.719 7.957 1 97.44 46 ALA B O 1
ATOM 3033 N N . LEU B 1 47 ? 6.051 25.797 7.184 1 96.56 47 LEU B N 1
ATOM 3034 C CA . LEU B 1 47 ? 4.945 25.641 6.246 1 96.56 47 LEU B CA 1
ATOM 3035 C C . LEU B 1 47 ? 3.621 25.469 6.984 1 96.56 47 LEU B C 1
ATOM 3037 O O . LEU B 1 47 ? 2.58 25.938 6.516 1 96.56 47 LEU B O 1
ATOM 3041 N N . SER B 1 48 ? 3.664 24.766 8.109 1 96.88 48 SER B N 1
ATOM 3042 C CA . SER B 1 48 ? 2.445 24.609 8.898 1 96.88 48 SER B CA 1
ATOM 3043 C C . SER B 1 48 ? 1.934 25.969 9.398 1 96.88 48 SER B C 1
ATOM 3045 O O . SER B 1 48 ? 0.727 26.219 9.391 1 96.88 48 SER B O 1
ATOM 3047 N N . VAL B 1 49 ? 2.836 26.797 9.805 1 94.06 49 VAL B N 1
ATOM 3048 C CA . VAL B 1 49 ? 2.49 28.156 10.234 1 94.06 49 VAL B CA 1
ATOM 3049 C C . VAL B 1 49 ? 1.908 28.938 9.055 1 94.06 49 VAL B C 1
ATOM 3051 O O . VAL B 1 49 ? 0.877 29.594 9.195 1 94.06 49 VAL B O 1
ATOM 3054 N N . TRP B 1 50 ? 2.52 28.797 7.938 1 91.94 50 TRP B N 1
ATOM 3055 C CA . TRP B 1 50 ? 2.092 29.5 6.73 1 91.94 50 TRP B CA 1
ATOM 3056 C C . TRP B 1 50 ? 0.7 29.047 6.305 1 91.94 50 TRP B C 1
ATOM 3058 O O . TRP B 1 50 ? -0.107 29.844 5.836 1 91.94 50 TRP B O 1
ATOM 3068 N N . LEU B 1 51 ? 0.43 27.781 6.402 1 91.12 51 LEU B N 1
ATOM 3069 C CA . LEU B 1 51 ? -0.845 27.203 5.984 1 91.12 51 LEU B CA 1
ATOM 3070 C C . LEU B 1 51 ? -1.995 27.781 6.801 1 91.12 51 LEU B C 1
ATOM 3072 O O . LEU B 1 51 ? -3.141 27.797 6.348 1 91.12 51 LEU B O 1
ATOM 3076 N N . ASP B 1 52 ? -1.691 28.312 7.992 1 88.12 52 ASP B N 1
ATOM 3077 C CA . ASP B 1 52 ? -2.717 28.938 8.812 1 88.12 52 ASP B CA 1
ATOM 3078 C C . ASP B 1 52 ? -2.83 30.422 8.5 1 88.12 52 ASP B C 1
ATOM 3080 O O . ASP B 1 52 ? -3.557 31.156 9.18 1 88.12 52 ASP B O 1
ATOM 3084 N N . GLY B 1 53 ? -2.012 30.875 7.555 1 83.5 53 GLY B N 1
ATOM 3085 C CA . GLY B 1 53 ? -2.111 32.281 7.129 1 83.5 53 GLY B CA 1
ATOM 3086 C C . GLY B 1 53 ? -1.123 33.188 7.836 1 83.5 53 GLY B C 1
ATOM 3087 O O . GLY B 1 53 ? -1.144 34.406 7.641 1 83.5 53 GLY B O 1
ATOM 3088 N N . SER B 1 54 ? -0.268 32.656 8.648 1 84.81 54 SER B N 1
ATOM 3089 C CA . SER B 1 54 ? 0.736 33.469 9.352 1 84.81 54 SER B CA 1
ATOM 3090 C C . SER B 1 54 ? 1.893 33.844 8.43 1 84.81 54 SER B C 1
ATOM 3092 O O . SER B 1 54 ? 2.467 32.969 7.766 1 84.81 54 SER B O 1
ATOM 3094 N N . PRO B 1 55 ? 2.213 35.094 8.383 1 87.5 55 PRO B N 1
ATOM 3095 C CA . PRO B 1 55 ? 3.264 35.562 7.473 1 87.5 55 PRO B CA 1
ATOM 3096 C C . PRO B 1 55 ? 4.664 35.375 8.055 1 87.5 55 PRO B C 1
ATOM 3098 O O . PRO B 1 55 ? 5.461 36.312 8.062 1 87.5 55 PRO B O 1
ATOM 3101 N N . LEU B 1 56 ? 5.02 34.25 8.477 1 91.56 56 LEU B N 1
ATOM 3102 C CA . LEU B 1 56 ? 6.324 33.938 9.047 1 91.56 56 LEU B CA 1
ATOM 3103 C C . LEU B 1 56 ? 7.434 34.188 8.023 1 91.56 56 LEU B C 1
ATOM 3105 O O . LEU B 1 56 ? 7.391 33.625 6.922 1 91.56 56 LEU B O 1
ATOM 3109 N N . GLU B 1 57 ? 8.359 34.969 8.367 1 92.88 57 GLU B N 1
ATOM 3110 C CA . GLU B 1 57 ? 9.539 35.188 7.531 1 92.88 57 GLU B CA 1
ATOM 3111 C C . GLU B 1 57 ? 10.609 34.125 7.809 1 92.88 57 GLU B C 1
ATOM 3113 O O . GLU B 1 57 ? 10.781 33.688 8.953 1 92.88 57 GLU B O 1
ATOM 3118 N N . GLU B 1 58 ? 11.297 33.812 6.781 1 93.44 58 GLU B N 1
ATOM 3119 C CA . GLU B 1 58 ? 12.375 32.844 6.918 1 93.44 58 GLU B CA 1
ATOM 3120 C C . GLU B 1 58 ? 13.414 33.312 7.938 1 93.44 58 GLU B C 1
ATOM 3122 O O . GLU B 1 58 ? 13.969 32.5 8.68 1 93.44 58 GLU B O 1
ATOM 3127 N N . SER B 1 59 ? 13.695 34.594 7.934 1 93 59 SER B N 1
ATOM 3128 C CA . SER B 1 59 ? 14.672 35.125 8.875 1 93 59 SER B CA 1
ATOM 3129 C C . SER B 1 59 ? 14.195 34.969 10.32 1 93 59 SER B C 1
ATOM 3131 O O . SER B 1 59 ? 14.992 34.688 11.211 1 93 59 SER B O 1
ATOM 3133 N N . THR B 1 60 ? 12.898 35.188 10.508 1 93.12 60 THR B N 1
ATOM 3134 C CA . THR B 1 60 ? 12.328 35 11.836 1 93.12 60 THR B CA 1
ATOM 3135 C C . THR B 1 60 ? 12.469 33.562 12.297 1 93.12 60 THR B C 1
ATOM 3137 O O . THR B 1 60 ? 12.859 33.281 13.438 1 93.12 60 THR B O 1
ATOM 3140 N N . ALA B 1 61 ? 12.195 32.594 11.469 1 95.69 61 ALA B N 1
ATOM 3141 C CA . ALA B 1 61 ? 12.336 31.172 11.797 1 95.69 61 ALA B CA 1
ATOM 3142 C C . ALA B 1 61 ? 13.789 30.828 12.148 1 95.69 61 ALA B C 1
ATOM 3144 O O . ALA B 1 61 ? 14.047 30.125 13.125 1 95.69 61 ALA B O 1
ATOM 3145 N N . ALA B 1 62 ? 14.688 31.359 11.344 1 95 62 ALA B N 1
ATOM 3146 C CA . ALA B 1 62 ? 16.109 31.125 11.586 1 95 62 ALA B CA 1
ATOM 3147 C C . ALA B 1 62 ? 16.531 31.672 12.945 1 95 62 ALA B C 1
ATOM 3149 O O . ALA B 1 62 ? 17.328 31.062 13.656 1 95 62 ALA B O 1
ATOM 3150 N N . ASP B 1 63 ? 16.047 32.844 13.227 1 94.56 63 ASP B N 1
ATOM 3151 C CA . ASP B 1 63 ? 16.375 33.469 14.492 1 94.56 63 ASP B CA 1
ATOM 3152 C C . ASP B 1 63 ? 15.812 32.688 15.672 1 94.56 63 ASP B C 1
ATOM 3154 O O . ASP B 1 63 ? 16.453 32.594 16.719 1 94.56 63 ASP B O 1
ATOM 3158 N N . VAL B 1 64 ? 14.641 32.188 15.555 1 94.94 64 VAL B N 1
ATOM 3159 C CA . VAL B 1 64 ? 14.062 31.328 16.594 1 94.94 64 VAL B CA 1
ATOM 3160 C C . VAL B 1 64 ? 14.938 30.094 16.797 1 94.94 64 VAL B C 1
ATOM 3162 O O . VAL B 1 64 ? 15.289 29.766 17.938 1 94.94 64 VAL B O 1
ATOM 3165 N N . ASP B 1 65 ? 15.344 29.438 15.742 1 95.31 65 ASP B N 1
ATOM 3166 C CA . ASP B 1 65 ? 16.141 28.219 15.812 1 95.31 65 ASP B CA 1
ATOM 3167 C C . ASP B 1 65 ? 17.516 28.5 16.438 1 95.31 65 ASP B C 1
ATOM 3169 O O . ASP B 1 65 ? 18.062 27.641 17.125 1 95.31 65 ASP B O 1
ATOM 3173 N N . ALA B 1 66 ? 18 29.75 16.219 1 94.5 66 ALA B N 1
ATOM 3174 C CA . ALA B 1 66 ? 19.297 30.125 16.75 1 94.5 66 ALA B CA 1
ATOM 3175 C C . ALA B 1 66 ? 19.188 30.672 18.172 1 94.5 66 ALA B C 1
ATOM 3177 O O . ALA B 1 66 ? 20.188 30.953 18.828 1 94.5 66 ALA B O 1
ATOM 3178 N N . GLY B 1 67 ? 17.969 30.828 18.703 1 91.38 67 GLY B N 1
ATOM 3179 C CA . GLY B 1 67 ? 17.734 31.359 20.031 1 91.38 67 GLY B CA 1
ATOM 3180 C C . GLY B 1 67 ? 17.969 32.844 20.125 1 91.38 67 GLY B C 1
ATOM 3181 O O . GLY B 1 67 ? 18.312 33.375 21.203 1 91.38 67 GLY B O 1
ATOM 3182 N N . ARG B 1 68 ? 17.75 33.562 19.094 1 87.81 68 ARG B N 1
ATOM 3183 C CA . ARG B 1 68 ? 18.109 34.969 19.031 1 87.81 68 ARG B CA 1
ATOM 3184 C C . ARG B 1 68 ? 16.875 35.844 19.281 1 87.81 68 ARG B C 1
ATOM 3186 O O . ARG B 1 68 ? 17 37.062 19.438 1 87.81 68 ARG B O 1
ATOM 3193 N N . ILE B 1 69 ? 15.672 35.281 19.25 1 82.44 69 ILE B N 1
ATOM 3194 C CA . ILE B 1 69 ? 14.461 36.094 19.438 1 82.44 69 ILE B CA 1
ATOM 3195 C C . ILE B 1 69 ? 13.766 35.656 20.734 1 82.44 69 ILE B C 1
ATOM 3197 O O . ILE B 1 69 ? 13.547 34.469 20.953 1 82.44 69 ILE B O 1
ATOM 3201 N N . PRO B 1 70 ? 13.586 36.688 21.578 1 79 70 PRO B N 1
ATOM 3202 C CA . PRO B 1 70 ? 12.742 36.344 22.734 1 79 70 PRO B CA 1
ATOM 3203 C C . PRO B 1 70 ? 11.305 36 22.328 1 79 70 PRO B C 1
ATOM 3205 O O . PRO B 1 70 ? 10.75 36.625 21.422 1 79 70 PRO B O 1
ATOM 3208 N N . LEU B 1 71 ? 10.781 35 22.844 1 84.5 71 LEU B N 1
ATOM 3209 C CA . LEU B 1 71 ? 9.43 34.562 22.531 1 84.5 71 LEU B CA 1
ATOM 3210 C C . LEU B 1 71 ? 8.43 35.125 23.531 1 84.5 71 LEU B C 1
ATOM 3212 O O . LEU B 1 71 ? 8.727 35.25 24.719 1 84.5 71 LEU B O 1
ATOM 3216 N N . LEU B 1 72 ? 7.312 35.5 22.969 1 78.44 72 LEU B N 1
ATOM 3217 C CA . LEU B 1 72 ? 6.234 36 23.828 1 78.44 72 LEU B CA 1
ATOM 3218 C C . LEU B 1 72 ? 5.781 34.938 24.812 1 78.44 72 LEU B C 1
ATOM 3220 O O . LEU B 1 72 ? 5.703 33.75 24.469 1 78.44 72 LEU B O 1
ATOM 3224 N N . GLU B 1 73 ? 5.559 35.375 26.016 1 77.5 73 GLU B N 1
ATOM 3225 C CA . GLU B 1 73 ? 5.055 34.438 27.031 1 77.5 73 GLU B CA 1
ATOM 3226 C C . GLU B 1 73 ? 3.535 34.531 27.156 1 77.5 73 GLU B C 1
ATOM 3228 O O . GLU B 1 73 ? 2.895 33.625 27.672 1 77.5 73 GLU B O 1
ATOM 3233 N N . GLN B 1 74 ? 3.062 35.719 26.703 1 76.69 74 GLN B N 1
ATOM 3234 C CA . GLN B 1 74 ? 1.625 35.969 26.734 1 76.69 74 GLN B CA 1
ATOM 3235 C C . GLN B 1 74 ? 1.152 36.562 25.406 1 76.69 74 GLN B C 1
ATOM 3237 O O . GLN B 1 74 ? 1.923 37.219 24.688 1 76.69 74 GLN B O 1
ATOM 3242 N N . PRO B 1 75 ? -0.082 36.219 25.094 1 74.31 75 PRO B N 1
ATOM 3243 C CA . PRO B 1 75 ? -0.576 36.781 23.828 1 74.31 75 PRO B CA 1
ATOM 3244 C C . PRO B 1 75 ? -0.66 38.312 23.859 1 74.31 75 PRO B C 1
ATOM 3246 O O . PRO B 1 75 ? -0.938 38.906 24.906 1 74.31 75 PRO B O 1
ATOM 3249 N N . PRO B 1 76 ? -0.13 38.938 22.875 1 64.56 76 PRO B N 1
ATOM 3250 C CA . PRO B 1 76 ? -0.176 40.406 22.891 1 64.56 76 PRO B CA 1
ATOM 3251 C C . PRO B 1 76 ? -1.575 40.938 23.172 1 64.56 76 PRO B C 1
ATOM 3253 O O . PRO B 1 76 ? -1.724 41.938 23.875 1 64.56 76 PRO B O 1
ATOM 3256 N N . THR B 1 77 ? -2.547 40.688 22.344 1 58.84 77 THR B N 1
ATOM 3257 C CA . THR B 1 77 ? -3.912 41.125 22.609 1 58.84 77 THR B CA 1
ATOM 3258 C C . THR B 1 77 ? -4.812 39.938 22.906 1 58.84 77 THR B C 1
ATOM 3260 O O . THR B 1 77 ? -4.668 38.875 22.312 1 58.84 77 THR B O 1
ATOM 3263 N N . PRO B 1 78 ? -5.43 40.125 24.125 1 49.41 78 PRO B N 1
ATOM 3264 C CA . PRO B 1 78 ? -6.363 39 24.391 1 49.41 78 PRO B CA 1
ATOM 3265 C C . PRO B 1 78 ? -7.195 38.656 23.156 1 49.41 78 PRO B C 1
ATOM 3267 O O . PRO B 1 78 ? -8.195 39.312 22.875 1 49.41 78 PRO B O 1
ATOM 3270 N N . VAL B 1 79 ? -6.551 38.719 22.078 1 47.12 79 VAL B N 1
ATOM 3271 C CA . VAL B 1 79 ? -7.387 38.719 20.891 1 47.12 79 VAL B CA 1
ATOM 3272 C C . VAL B 1 79 ? -8.062 37.344 20.719 1 47.12 79 VAL B C 1
ATOM 3274 O O . VAL B 1 79 ? -7.5 36.312 21.109 1 47.12 79 VAL B O 1
ATOM 3277 N N . THR B 1 80 ? -9.367 37.438 20.688 1 44.84 80 THR B N 1
ATOM 3278 C CA . THR B 1 80 ? -10.273 36.375 20.281 1 44.84 80 THR B CA 1
ATOM 3279 C C . THR B 1 80 ? -9.734 35.656 19.047 1 44.84 80 THR B C 1
ATOM 3281 O O . THR B 1 80 ? -8.922 36.219 18.297 1 44.84 80 THR B O 1
ATOM 3284 N N . GLY B 1 81 ? -9.93 34.562 18.844 1 44.91 81 GLY B N 1
ATOM 3285 C CA . GLY B 1 81 ? -9.641 33.5 17.891 1 44.91 81 GLY B CA 1
ATOM 3286 C C . GLY B 1 81 ? -9.75 33.969 16.453 1 44.91 81 GLY B C 1
ATOM 3287 O O . GLY B 1 81 ? -10.359 35 16.156 1 44.91 81 GLY B O 1
ATOM 3288 N N . GLY B 1 82 ? -9.094 33.594 15.461 1 46.34 82 GLY B N 1
ATOM 3289 C CA . GLY B 1 82 ? -9.281 33.562 14.016 1 46.34 82 GLY B CA 1
ATOM 3290 C C . GLY B 1 82 ? -8.531 34.656 13.297 1 46.34 82 GLY B C 1
ATOM 3291 O O . GLY B 1 82 ? -7.535 35.188 13.805 1 46.34 82 GLY B O 1
ATOM 3292 N N . TRP B 1 83 ? -8.969 34.906 12.031 1 46 83 TRP B N 1
ATOM 3293 C CA . TRP B 1 83 ? -8.547 35.875 11.008 1 46 83 TRP B CA 1
ATOM 3294 C C . TRP B 1 83 ? -8.547 37.312 11.562 1 46 83 TRP B C 1
ATOM 3296 O O . TRP B 1 83 ? -7.715 38.125 11.18 1 46 83 TRP B O 1
ATOM 3306 N N . ALA B 1 84 ? -9.344 37.562 12.547 1 46.38 84 ALA B N 1
ATOM 3307 C CA . ALA B 1 84 ? -9.531 38.906 13.039 1 46.38 84 ALA B CA 1
ATOM 3308 C C . ALA B 1 84 ? -8.297 39.406 13.797 1 46.38 84 ALA B C 1
ATOM 3310 O O . ALA B 1 84 ? -7.945 40.594 13.742 1 46.38 84 ALA B O 1
ATOM 3311 N N . ARG B 1 85 ? -7.578 38.5 14.438 1 52.84 85 ARG B N 1
ATOM 3312 C CA . ARG B 1 85 ? -6.348 38.844 15.133 1 52.84 85 ARG B CA 1
ATOM 3313 C C . ARG B 1 85 ? -5.312 39.406 14.172 1 52.84 85 ARG B C 1
ATOM 3315 O O . ARG B 1 85 ? -4.652 40.406 14.484 1 52.84 85 ARG B O 1
ATOM 3322 N N . ALA B 1 86 ? -5.211 38.719 13.055 1 53.31 86 ALA B N 1
ATOM 3323 C CA . ALA B 1 86 ? -4.176 39.062 12.086 1 53.31 86 ALA B CA 1
ATOM 3324 C C . ALA B 1 86 ? -4.371 40.5 11.578 1 53.31 86 ALA B C 1
ATOM 3326 O O . ALA B 1 86 ? -3.4 41.219 11.297 1 53.31 86 ALA B O 1
ATOM 3327 N N . LEU B 1 87 ? -5.625 40.875 11.648 1 50.06 87 LEU B N 1
ATOM 3328 C CA . LEU B 1 87 ? -5.938 42.188 11.102 1 50.06 87 LEU B CA 1
ATOM 3329 C C . LEU B 1 87 ? -5.59 43.281 12.102 1 50.06 87 LEU B C 1
ATOM 3331 O O . LEU B 1 87 ? -5.434 44.469 11.727 1 50.06 87 LEU B O 1
ATOM 3335 N N . GLN B 1 88 ? -5.363 42.844 13.266 1 56.34 88 GLN B N 1
ATOM 3336 C CA . GLN B 1 88 ? -5.195 43.906 14.258 1 56.34 88 GLN B CA 1
ATOM 3337 C C . GLN B 1 88 ? -3.73 44.062 14.656 1 56.34 88 GLN B C 1
ATOM 3339 O O . GLN B 1 88 ? -3.348 45.062 15.266 1 56.34 88 GLN B O 1
ATOM 3344 N N . LEU B 1 89 ? -3.021 43.188 14.172 1 66.06 89 LEU B N 1
ATOM 3345 C CA . LEU B 1 89 ? -1.622 43.188 14.578 1 66.06 89 LEU B CA 1
ATOM 3346 C C . LEU B 1 89 ? -0.777 43.969 13.578 1 66.06 89 LEU B C 1
ATOM 3348 O O . LEU B 1 89 ? -1.023 43.906 12.375 1 66.06 89 LEU B O 1
ATOM 3352 N N . ASP B 1 90 ? 0.041 44.812 14.141 1 69.38 90 ASP B N 1
ATOM 3353 C CA . ASP B 1 90 ? 1.023 45.406 13.234 1 69.38 90 ASP B CA 1
ATOM 3354 C C . ASP B 1 90 ? 2.055 44.375 12.797 1 69.38 90 ASP B C 1
ATOM 3356 O O . ASP B 1 90 ? 1.985 43.219 13.203 1 69.38 90 ASP B O 1
ATOM 3360 N N . ALA B 1 91 ? 2.914 44.812 11.883 1 70.5 91 ALA B N 1
ATOM 3361 C CA . ALA B 1 91 ? 3.854 43.906 11.242 1 70.5 91 ALA B CA 1
ATOM 3362 C C . ALA B 1 91 ? 4.777 43.25 12.266 1 70.5 91 ALA B C 1
ATOM 3364 O O . ALA B 1 91 ? 5.07 42.062 12.188 1 70.5 91 ALA B O 1
ATOM 3365 N N . MET B 1 92 ? 5.289 44.031 13.172 1 69.25 92 MET B N 1
ATOM 3366 C CA . MET B 1 92 ? 6.207 43.5 14.188 1 69.25 92 MET B CA 1
ATOM 3367 C C . MET B 1 92 ? 5.508 42.5 15.094 1 69.25 92 MET B C 1
ATOM 3369 O O . MET B 1 92 ? 6.047 41.438 15.375 1 69.25 92 MET B O 1
ATOM 3373 N N . GLU B 1 93 ? 4.34 42.875 15.469 1 76.5 93 GLU B N 1
ATOM 3374 C CA . GLU B 1 93 ? 3.561 41.969 16.328 1 76.5 93 GLU B CA 1
ATOM 3375 C C . GLU B 1 93 ? 3.207 40.688 15.594 1 76.5 93 GLU B C 1
ATOM 3377 O O . GLU B 1 93 ? 3.213 39.625 16.203 1 76.5 93 GLU B O 1
ATOM 3382 N N . THR B 1 94 ? 3 40.906 14.359 1 82.06 94 THR B N 1
ATOM 3383 C CA . THR B 1 94 ? 2.662 39.75 13.539 1 82.06 94 THR B CA 1
ATOM 3384 C C . THR B 1 94 ? 3.822 38.75 13.492 1 82.06 94 THR B C 1
ATOM 3386 O O . THR B 1 94 ? 3.619 37.562 13.617 1 82.06 94 THR B O 1
ATOM 3389 N N . GLN B 1 95 ? 5.031 39.25 13.438 1 87.81 95 GLN B N 1
ATOM 3390 C CA . GLN B 1 95 ? 6.191 38.375 13.391 1 87.81 95 GLN B CA 1
ATOM 3391 C C . GLN B 1 95 ? 6.477 37.75 14.766 1 87.81 95 GLN B C 1
ATOM 3393 O O . GLN B 1 95 ? 6.941 36.625 14.867 1 87.81 95 GLN B O 1
ATOM 3398 N N . GLU B 1 96 ? 6.156 38.531 15.781 1 87.12 96 GLU B N 1
ATOM 3399 C CA . GLU B 1 96 ? 6.328 37.969 17.125 1 87.12 96 GLU B CA 1
ATOM 3400 C C . GLU B 1 96 ? 5.41 36.781 17.375 1 87.12 96 GLU B C 1
ATOM 3402 O O . GLU B 1 96 ? 5.832 35.781 17.938 1 87.12 96 GLU B O 1
ATOM 3407 N N . VAL B 1 97 ? 4.203 36.938 16.922 1 89.06 97 VAL B N 1
ATOM 3408 C CA . VAL B 1 97 ? 3.238 35.844 17.047 1 89.06 97 VAL B CA 1
ATOM 3409 C C . VAL B 1 97 ? 3.672 34.656 16.188 1 89.06 97 VAL B C 1
ATOM 3411 O O . VAL B 1 97 ? 3.67 33.531 16.656 1 89.06 97 VAL B O 1
ATOM 3414 N N . ALA B 1 98 ? 4.078 34.969 14.969 1 92.38 98 ALA B N 1
ATOM 3415 C CA . ALA B 1 98 ? 4.535 33.938 14.055 1 92.38 98 ALA B CA 1
ATOM 3416 C C . ALA B 1 98 ? 5.73 33.188 14.625 1 92.38 98 ALA B C 1
ATOM 3418 O O . ALA B 1 98 ? 5.844 31.953 14.461 1 92.38 98 ALA B O 1
ATOM 3419 N N . ALA B 1 99 ? 6.59 33.906 15.297 1 94.06 99 ALA B N 1
ATOM 3420 C CA . ALA B 1 99 ? 7.762 33.312 15.93 1 94.06 99 ALA B CA 1
ATOM 3421 C C . ALA B 1 99 ? 7.352 32.312 17 1 94.06 99 ALA B C 1
ATOM 3423 O O . ALA B 1 99 ? 7.945 31.234 17.109 1 94.06 99 ALA B O 1
ATOM 3424 N N . VAL B 1 100 ? 6.348 32.688 17.781 1 94.06 100 VAL B N 1
ATOM 3425 C CA . VAL B 1 100 ? 5.871 31.812 18.844 1 94.06 100 VAL B CA 1
ATOM 3426 C C . VAL B 1 100 ? 5.215 30.562 18.234 1 94.06 100 VAL B C 1
ATOM 3428 O O . VAL B 1 100 ? 5.438 29.453 18.703 1 94.06 100 VAL B O 1
ATOM 3431 N N . GLU B 1 101 ? 4.391 30.75 17.188 1 94.88 101 GLU B N 1
ATOM 3432 C CA . GLU B 1 101 ? 3.756 29.625 16.5 1 94.88 101 GLU B CA 1
ATOM 3433 C C . GLU B 1 101 ? 4.793 28.641 15.992 1 94.88 101 GLU B C 1
ATOM 3435 O O . GLU B 1 101 ? 4.648 27.422 16.188 1 94.88 101 GLU B O 1
ATOM 3440 N N . TYR B 1 102 ? 5.816 29.172 15.359 1 97.12 102 TYR B N 1
ATOM 3441 C CA . TYR B 1 102 ? 6.895 28.359 14.812 1 97.12 102 TYR B CA 1
ATOM 3442 C C . TYR B 1 102 ? 7.637 27.625 15.922 1 97.12 102 TYR B C 1
ATOM 3444 O O . TYR B 1 102 ? 7.852 26.422 15.844 1 97.12 102 TYR B O 1
ATOM 3452 N N . ALA B 1 103 ? 8.016 28.328 16.984 1 96.81 103 ALA B N 1
ATOM 3453 C CA . ALA B 1 103 ? 8.75 27.75 18.109 1 96.81 103 ALA B CA 1
ATOM 3454 C C . ALA B 1 103 ? 7.961 26.625 18.766 1 96.81 103 ALA B C 1
ATOM 3456 O O . ALA B 1 103 ? 8.531 25.609 19.172 1 96.81 103 ALA B O 1
ATOM 3457 N N . ASN B 1 104 ? 6.656 26.859 18.922 1 96.88 104 ASN B N 1
ATOM 3458 C CA . ASN B 1 104 ? 5.805 25.844 19.531 1 96.88 104 ASN B CA 1
ATOM 3459 C C . ASN B 1 104 ? 5.781 24.562 18.703 1 96.88 104 ASN B C 1
ATOM 3461 O O . ASN B 1 104 ? 5.789 23.453 19.266 1 96.88 104 ASN B O 1
ATOM 3465 N N . LEU B 1 105 ? 5.719 24.672 17.359 1 98.19 105 LEU B N 1
ATOM 3466 C CA . LEU B 1 105 ? 5.738 23.484 16.516 1 98.19 105 LEU B CA 1
ATOM 3467 C C . LEU B 1 105 ? 7.082 22.766 16.609 1 98.19 105 LEU B C 1
ATOM 3469 O O . LEU B 1 105 ? 7.133 21.531 16.562 1 98.19 105 LEU B O 1
ATOM 3473 N N . ARG B 1 106 ? 8.18 23.531 16.734 1 97.69 106 ARG B N 1
ATOM 3474 C CA . ARG B 1 106 ? 9.492 22.922 16.953 1 97.69 106 ARG B CA 1
ATOM 3475 C C . ARG B 1 106 ? 9.531 22.156 18.266 1 97.69 106 ARG B C 1
ATOM 3477 O O . ARG B 1 106 ? 10.125 21.078 18.344 1 97.69 106 ARG B O 1
ATOM 3484 N N . ARG B 1 107 ? 8.922 22.719 19.281 1 97.25 107 ARG B N 1
ATOM 3485 C CA . ARG B 1 107 ? 8.852 22.047 20.578 1 97.25 107 ARG B CA 1
ATOM 3486 C C . ARG B 1 107 ? 8.086 20.734 20.484 1 97.25 107 ARG B C 1
ATOM 3488 O O . ARG B 1 107 ? 8.422 19.766 21.172 1 97.25 107 ARG B O 1
ATOM 3495 N N . VAL B 1 108 ? 6.992 20.703 19.703 1 98.38 108 VAL B N 1
ATOM 3496 C CA . VAL B 1 108 ? 6.254 19.469 19.469 1 98.38 108 VAL B CA 1
ATOM 3497 C C . VAL B 1 108 ? 7.199 18.391 18.938 1 98.38 108 VAL B C 1
ATOM 3499 O O . VAL B 1 108 ? 7.129 17.234 19.344 1 98.38 108 VAL B O 1
ATOM 3502 N N . GLU B 1 109 ? 8.078 18.812 17.984 1 97.19 109 GLU B N 1
ATOM 3503 C CA . GLU B 1 109 ? 9.031 17.875 17.375 1 97.19 109 GLU B CA 1
ATOM 3504 C C . GLU B 1 109 ? 9.914 17.234 18.453 1 97.19 109 GLU B C 1
ATOM 3506 O O . GLU B 1 109 ? 10.242 16.047 18.359 1 97.19 109 GLU B O 1
ATOM 3511 N N . ASP B 1 110 ? 10.25 17.953 19.484 1 96.19 110 ASP B N 1
ATOM 3512 C CA . ASP B 1 110 ? 11.148 17.484 20.547 1 96.19 110 ASP B CA 1
ATOM 3513 C C . ASP B 1 110 ? 10.5 16.375 21.359 1 96.19 110 ASP B C 1
ATOM 3515 O O . ASP B 1 110 ? 11.195 15.547 21.953 1 96.19 110 ASP B O 1
ATOM 3519 N N . VAL B 1 111 ? 9.203 16.375 21.422 1 97.75 111 VAL B N 1
ATOM 3520 C CA . VAL B 1 111 ? 8.516 15.406 22.266 1 97.75 111 VAL B CA 1
ATOM 3521 C C . VAL B 1 111 ? 7.652 14.492 21.406 1 97.75 111 VAL B C 1
ATOM 3523 O O . VAL B 1 111 ? 6.715 13.859 21.906 1 97.75 111 VAL B O 1
ATOM 3526 N N . GLU B 1 112 ? 7.844 14.477 20.125 1 97.56 112 GLU B N 1
ATOM 3527 C CA . GLU B 1 112 ? 7.012 13.797 19.141 1 97.56 112 GLU B CA 1
ATOM 3528 C C . GLU B 1 112 ? 6.902 12.305 19.453 1 97.56 112 GLU B C 1
ATOM 3530 O O . GLU B 1 112 ? 5.82 11.719 19.344 1 97.56 112 GLU B O 1
ATOM 3535 N N . HIS B 1 113 ? 8.008 11.633 19.844 1 96.25 113 HIS B N 1
ATOM 3536 C CA . HIS B 1 113 ? 8.008 10.203 20.109 1 96.25 113 HIS B CA 1
ATOM 3537 C C . HIS B 1 113 ? 7.191 9.883 21.359 1 96.25 113 HIS B C 1
ATOM 3539 O O . HIS B 1 113 ? 6.523 8.852 21.438 1 96.25 113 HIS B O 1
ATOM 3545 N N . GLU B 1 114 ? 7.34 10.758 22.344 1 96.88 114 GLU B N 1
ATOM 3546 C CA . GLU B 1 114 ? 6.535 10.586 23.547 1 96.88 114 GLU B CA 1
ATOM 3547 C C . GLU B 1 114 ? 5.043 10.711 23.234 1 96.88 114 GLU B C 1
ATOM 3549 O O . GLU B 1 114 ? 4.238 9.906 23.703 1 96.88 114 GLU B O 1
ATOM 3554 N N . LEU B 1 115 ? 4.676 11.719 22.469 1 97.81 115 LEU B N 1
ATOM 3555 C CA . LEU B 1 115 ? 3.287 11.914 22.062 1 97.81 115 LEU B CA 1
ATOM 3556 C C . LEU B 1 115 ? 2.799 10.734 21.219 1 97.81 115 LEU B C 1
ATOM 3558 O O . LEU B 1 115 ? 1.68 10.258 21.406 1 97.81 115 LEU B O 1
ATOM 3562 N N . ALA B 1 116 ? 3.627 10.266 20.312 1 96.81 116 ALA B N 1
ATOM 3563 C CA . ALA B 1 116 ? 3.281 9.141 19.438 1 96.81 116 ALA B CA 1
ATOM 3564 C C . ALA B 1 116 ? 3.02 7.879 20.25 1 96.81 116 ALA B C 1
ATOM 3566 O O . ALA B 1 116 ? 2.102 7.113 19.938 1 96.81 116 ALA B O 1
ATOM 3567 N N . ALA B 1 117 ? 3.768 7.652 21.297 1 93.25 117 ALA B N 1
ATOM 3568 C CA . ALA B 1 117 ? 3.641 6.457 22.125 1 93.25 117 ALA B CA 1
ATOM 3569 C C . ALA B 1 117 ? 2.266 6.387 22.781 1 93.25 117 ALA B C 1
ATOM 3571 O O . ALA B 1 117 ? 1.743 5.301 23.031 1 93.25 117 ALA B O 1
ATOM 3572 N N . ALA B 1 118 ? 1.637 7.52 22.922 1 94.88 118 ALA B N 1
ATOM 3573 C CA . ALA B 1 118 ? 0.374 7.574 23.656 1 94.88 118 ALA B CA 1
ATOM 3574 C C . ALA B 1 118 ? -0.8 7.793 22.703 1 94.88 118 ALA B C 1
ATOM 3576 O O . ALA B 1 118 ? -1.954 7.551 23.078 1 94.88 118 ALA B O 1
ATOM 3577 N N . ALA B 1 119 ? -0.566 8.195 21.516 1 96 119 ALA B N 1
ATOM 3578 C CA . ALA B 1 119 ? -1.56 8.789 20.625 1 96 119 ALA B CA 1
ATOM 3579 C C . ALA B 1 119 ? -2.648 7.781 20.266 1 96 119 ALA B C 1
ATOM 3581 O O . ALA B 1 119 ? -3.822 8.141 20.156 1 96 119 ALA B O 1
ATOM 3582 N N . LEU B 1 120 ? -2.275 6.539 20.109 1 92.75 120 LEU B N 1
ATOM 3583 C CA . LEU B 1 120 ? -3.252 5.551 19.672 1 92.75 120 LEU B CA 1
ATOM 3584 C C . LEU B 1 120 ? -4.074 5.035 20.844 1 92.75 120 LEU B C 1
ATOM 3586 O O . LEU B 1 120 ? -5.27 4.758 20.703 1 92.75 120 LEU B O 1
ATOM 3590 N N . ALA B 1 121 ? -3.561 4.922 22 1 91.81 121 ALA B N 1
ATOM 3591 C CA . ALA B 1 121 ? -4.246 4.41 23.172 1 91.81 121 ALA B CA 1
ATOM 3592 C C . ALA B 1 121 ? -5.012 5.523 23.891 1 91.81 121 ALA B C 1
ATOM 3594 O O . ALA B 1 121 ? -6.09 5.289 24.438 1 91.81 121 ALA B O 1
ATOM 3595 N N . HIS B 1 122 ? -4.41 6.703 23.875 1 95.44 122 HIS B N 1
ATOM 3596 C CA . HIS B 1 122 ? -4.992 7.848 24.562 1 95.44 122 HIS B CA 1
ATOM 3597 C C . HIS B 1 122 ? -5.051 9.07 23.656 1 95.44 122 HIS B C 1
ATOM 3599 O O . HIS B 1 122 ? -4.457 10.109 23.953 1 95.44 122 HIS B O 1
ATOM 3605 N N . PRO B 1 123 ? -5.863 8.938 22.641 1 97.38 123 PRO B N 1
ATOM 3606 C CA . PRO B 1 123 ? -5.84 9.984 21.625 1 97.38 123 PRO B CA 1
ATOM 3607 C C . PRO B 1 123 ? -6.293 11.344 22.156 1 97.38 123 PRO B C 1
ATOM 3609 O O . PRO B 1 123 ? -5.707 12.375 21.812 1 97.38 123 PRO B O 1
ATOM 3612 N N . LEU B 1 124 ? -7.34 11.438 23.031 1 97.12 124 LEU B N 1
ATOM 3613 C CA . LEU B 1 124 ? -7.859 12.719 23.5 1 97.12 124 LEU B CA 1
ATOM 3614 C C . LEU B 1 124 ? -6.883 13.391 24.453 1 97.12 124 LEU B C 1
ATOM 3616 O O . LEU B 1 124 ? -6.703 14.609 24.406 1 97.12 124 LEU B O 1
ATOM 3620 N N . ASP B 1 125 ? -6.242 12.547 25.281 1 96.5 125 ASP B N 1
ATOM 3621 C CA . ASP B 1 125 ? -5.207 13.086 26.156 1 96.5 125 ASP B CA 1
ATOM 3622 C C . ASP B 1 125 ? -4.035 13.641 25.359 1 96.5 125 ASP B C 1
ATOM 3624 O O . ASP B 1 125 ? -3.508 14.711 25.672 1 96.5 125 ASP B O 1
ATOM 3628 N N . THR B 1 126 ? -3.623 12.898 24.375 1 97.5 126 THR B N 1
ATOM 3629 C CA . THR B 1 126 ? -2.523 13.32 23.516 1 97.5 126 THR B CA 1
ATOM 3630 C C . THR B 1 126 ? -2.877 14.609 22.781 1 97.5 126 THR B C 1
ATOM 3632 O O . THR B 1 126 ? -2.047 15.516 22.672 1 97.5 126 THR B O 1
ATOM 3635 N N . LEU B 1 127 ? -4.125 14.711 22.297 1 97.44 127 LEU B N 1
ATOM 3636 C CA . LEU B 1 127 ? -4.586 15.906 21.609 1 97.44 127 LEU B CA 1
ATOM 3637 C C . LEU B 1 127 ? -4.586 17.109 22.547 1 97.44 127 LEU B C 1
ATOM 3639 O O . LEU B 1 127 ? -4.215 18.219 22.141 1 97.44 127 LEU B O 1
ATOM 3643 N N . GLY B 1 128 ? -5.059 16.906 23.75 1 95.88 128 GLY B N 1
ATOM 3644 C CA . GLY B 1 128 ? -5.02 17.984 24.734 1 95.88 128 GLY B CA 1
ATOM 3645 C C . GLY B 1 128 ? -3.615 18.469 25.016 1 95.88 128 GLY B C 1
ATOM 3646 O O . GLY B 1 128 ? -3.371 19.688 25.047 1 95.88 128 GLY B O 1
ATOM 3647 N N . ARG B 1 129 ? -2.695 17.562 25.203 1 96.31 129 ARG B N 1
ATOM 3648 C CA . ARG B 1 129 ? -1.298 17.906 25.438 1 96.31 129 ARG B CA 1
ATOM 3649 C C . ARG B 1 129 ? -0.704 18.625 24.234 1 96.31 129 ARG B C 1
ATOM 3651 O O . ARG B 1 129 ? 0.005 19.625 24.391 1 96.31 129 ARG B O 1
ATOM 3658 N N . LEU B 1 130 ? -0.977 18.094 23.109 1 97.81 130 LEU B N 1
ATOM 3659 C CA . LEU B 1 130 ? -0.501 18.688 21.859 1 97.81 130 LEU B CA 1
ATOM 3660 C C . LEU B 1 130 ? -0.992 20.125 21.719 1 97.81 130 LEU B C 1
ATOM 3662 O O . LEU B 1 130 ? -0.209 21.016 21.406 1 97.81 130 LEU B O 1
ATOM 3666 N N . HIS B 1 131 ? -2.283 20.359 21.906 1 97.19 131 HIS B N 1
ATOM 3667 C CA . HIS B 1 131 ? -2.826 21.719 21.844 1 97.19 131 HIS B CA 1
ATOM 3668 C C . HIS B 1 131 ? -2.152 22.625 22.859 1 97.19 131 HIS B C 1
ATOM 3670 O O . HIS B 1 131 ? -1.881 23.797 22.578 1 97.19 131 HIS B O 1
ATOM 3676 N N . GLY B 1 132 ? -1.904 22.078 24.031 1 95.56 132 GLY B N 1
ATOM 3677 C CA . GLY B 1 132 ? -1.211 22.859 25.047 1 95.56 132 GLY B CA 1
ATOM 3678 C C . GLY B 1 132 ? 0.145 23.359 24.594 1 95.56 132 GLY B C 1
ATOM 3679 O O . GLY B 1 132 ? 0.494 24.516 24.828 1 95.56 132 GLY B O 1
ATOM 3680 N N . ILE B 1 133 ? 0.892 22.547 23.922 1 96.81 133 ILE B N 1
ATOM 3681 C CA . ILE B 1 133 ? 2.211 22.938 23.438 1 96.81 133 ILE B CA 1
ATOM 3682 C C . ILE B 1 133 ? 2.062 23.938 22.297 1 96.81 133 ILE B C 1
ATOM 3684 O O . ILE B 1 133 ? 2.707 25 22.297 1 96.81 133 ILE B O 1
ATOM 3688 N N . ILE B 1 134 ? 1.135 23.719 21.391 1 96.69 134 ILE B N 1
ATOM 3689 C CA . ILE B 1 134 ? 0.986 24.484 20.156 1 96.69 134 ILE B CA 1
ATOM 3690 C C . ILE B 1 134 ? 0.425 25.875 20.469 1 96.69 134 ILE B C 1
ATOM 3692 O O . ILE B 1 134 ? 0.717 26.844 19.766 1 96.69 134 ILE B O 1
ATOM 3696 N N . SER B 1 135 ? -0.308 26 21.578 1 92.88 135 SER B N 1
ATOM 3697 C CA . SER B 1 135 ? -1.019 27.234 21.875 1 92.88 135 SER B CA 1
ATOM 3698 C C . SER B 1 135 ? -0.32 28.016 22.969 1 92.88 135 SER B C 1
ATOM 3700 O O . SER B 1 135 ? -0.774 29.109 23.359 1 92.88 135 SER B O 1
ATOM 3702 N N . GLN B 1 136 ? 0.747 27.484 23.469 1 90.75 136 GLN B N 1
ATOM 3703 C CA . GLN B 1 136 ? 1.452 28.156 24.547 1 90.75 136 GLN B CA 1
ATOM 3704 C C . GLN B 1 136 ? 1.835 29.578 24.156 1 90.75 136 GLN B C 1
ATOM 3706 O O . GLN B 1 136 ? 2.436 29.797 23.094 1 90.75 136 GLN B O 1
ATOM 3711 N N . GLY B 1 137 ? 1.452 30.531 24.984 1 88.12 137 GLY B N 1
ATOM 3712 C CA . GLY B 1 137 ? 1.796 31.922 24.734 1 88.12 137 GLY B CA 1
ATOM 3713 C C . GLY B 1 137 ? 0.896 32.562 23.703 1 88.12 137 GLY B C 1
ATOM 3714 O O . GLY B 1 137 ? 1.011 33.781 23.453 1 88.12 137 GLY B O 1
ATOM 3715 N N . LEU B 1 138 ? -0.006 31.859 23.141 1 89.25 138 LEU B N 1
ATOM 3716 C CA . LEU B 1 138 ? -0.834 32.375 22.047 1 89.25 138 LEU B CA 1
ATOM 3717 C C . LEU B 1 138 ? -2.279 32.562 22.5 1 89.25 138 LEU B C 1
ATOM 3719 O O . LEU B 1 138 ? -3.041 33.312 21.891 1 89.25 138 LEU B O 1
ATOM 3723 N N . VAL B 1 139 ? -2.662 31.828 23.484 1 86.19 139 VAL B N 1
ATOM 3724 C CA . VAL B 1 139 ? -3.994 31.922 24.078 1 86.19 139 VAL B CA 1
ATOM 3725 C C . VAL B 1 139 ? -3.881 32.031 25.594 1 86.19 139 VAL B C 1
ATOM 3727 O O . VAL B 1 139 ? -2.807 31.828 26.156 1 86.19 139 VAL B O 1
ATOM 3730 N N . LEU B 1 140 ? -4.992 32.375 26.172 1 85 140 LEU B N 1
ATOM 3731 C CA . LEU B 1 140 ? -5.023 32.438 27.625 1 85 140 LEU B CA 1
ATOM 3732 C C . LEU B 1 140 ? -4.859 31.031 28.219 1 85 140 LEU B C 1
ATOM 3734 O O . LEU B 1 140 ? -5.383 30.062 27.672 1 85 140 LEU B O 1
ATOM 3738 N N . PRO B 1 141 ? -4.133 30.922 29.281 1 83.62 141 PRO B N 1
ATOM 3739 C CA . PRO B 1 141 ? -3.865 29.609 29.891 1 83.62 141 PRO B CA 1
ATOM 3740 C C . PRO B 1 141 ? -5.145 28.844 30.219 1 83.62 141 PRO B C 1
ATOM 3742 O O . PRO B 1 141 ? -5.152 27.609 30.156 1 83.62 141 PRO B O 1
ATOM 3745 N N . GLU B 1 142 ? -6.223 29.531 30.484 1 84.5 142 GLU B N 1
ATOM 3746 C CA . GLU B 1 142 ? -7.465 28.891 30.922 1 84.5 142 GLU B CA 1
ATOM 3747 C C . GLU B 1 142 ? -8.141 28.141 29.781 1 84.5 142 GLU B C 1
ATOM 3749 O O . GLU B 1 142 ? -8.984 27.281 30 1 84.5 142 GLU B O 1
ATOM 3754 N N . VAL B 1 143 ? -7.785 28.469 28.594 1 84.88 143 VAL B N 1
ATOM 3755 C CA . VAL B 1 143 ? -8.492 27.875 27.469 1 84.88 143 VAL B CA 1
ATOM 3756 C C . VAL B 1 143 ? -7.645 26.75 26.875 1 84.88 143 VAL B C 1
ATOM 3758 O O . VAL B 1 143 ? -8.141 25.953 26.078 1 84.88 143 VAL B O 1
ATOM 3761 N N . ILE B 1 144 ? -6.41 26.609 27.312 1 84.94 144 ILE B N 1
ATOM 3762 C CA . ILE B 1 144 ? -5.516 25.578 26.781 1 84.94 144 ILE B CA 1
ATOM 3763 C C . ILE B 1 144 ? -6.109 24.203 27.062 1 84.94 144 ILE B C 1
ATOM 3765 O O . ILE B 1 144 ? -6.492 23.891 28.188 1 84.94 144 ILE B O 1
ATOM 3769 N N . GLY B 1 145 ? -6.207 23.375 26.062 1 84.31 145 GLY B N 1
ATOM 3770 C CA . GLY B 1 145 ? -6.668 22 26.172 1 84.31 145 GLY B CA 1
ATOM 3771 C C . GLY B 1 145 ? -8.172 21.875 26.328 1 84.31 145 GLY B C 1
ATOM 3772 O O . GLY B 1 145 ? -8.711 20.781 26.453 1 84.31 145 GLY B O 1
ATOM 3773 N N . ARG B 1 146 ? -8.852 23.016 26.297 1 89.94 146 ARG B N 1
ATOM 3774 C CA . ARG B 1 146 ? -10.305 23 26.438 1 89.94 146 ARG B CA 1
ATOM 3775 C C . ARG B 1 146 ? -10.992 23.188 25.094 1 89.94 146 ARG B C 1
ATOM 3777 O O . ARG B 1 146 ? -10.477 23.891 24.219 1 89.94 146 ARG B O 1
ATOM 3784 N N . TYR B 1 147 ? -12.141 22.531 25.016 1 95.44 147 TYR B N 1
ATOM 3785 C CA . TYR B 1 147 ? -12.914 22.688 23.781 1 95.44 147 TYR B CA 1
ATOM 3786 C C . TYR B 1 147 ? -13.531 24.078 23.703 1 95.44 147 TYR B C 1
ATOM 3788 O O . TYR B 1 147 ? -13.938 24.641 24.719 1 95.44 147 TYR B O 1
ATOM 3796 N N . ARG B 1 148 ? -13.562 24.594 22.547 1 93.5 148 ARG B N 1
ATOM 3797 C CA . ARG B 1 148 ? -14.086 25.938 22.312 1 93.5 148 ARG B CA 1
ATOM 3798 C C . ARG B 1 148 ? -15.57 26.016 22.656 1 93.5 148 ARG B C 1
ATOM 3800 O O . ARG B 1 148 ? -16.297 25.031 22.5 1 93.5 148 ARG B O 1
ATOM 3807 N N . VAL B 1 149 ? -16 27.203 22.938 1 91.88 149 VAL B N 1
ATOM 3808 C CA . VAL B 1 149 ? -17.406 27.469 23.219 1 91.88 149 VAL B CA 1
ATOM 3809 C C . VAL B 1 149 ? -17.953 28.5 22.219 1 91.88 149 VAL B C 1
ATOM 3811 O O . VAL B 1 149 ? -19.094 28.953 22.328 1 91.88 149 VAL B O 1
ATOM 3814 N N . THR B 1 150 ? -17.125 28.922 21.281 1 90.81 150 THR B N 1
ATOM 3815 C CA . THR B 1 150 ? -17.516 29.922 20.281 1 90.81 150 THR B CA 1
ATOM 3816 C C . THR B 1 150 ? -17.594 29.281 18.891 1 90.81 150 THR B C 1
ATOM 3818 O O . THR B 1 150 ? -17 28.234 18.641 1 90.81 150 THR B O 1
ATOM 3821 N N . GLU B 1 151 ? -18.406 30 18.016 1 92.69 151 GLU B N 1
ATOM 3822 C CA . GLU B 1 151 ? -18.438 29.594 16.609 1 92.69 151 GLU B CA 1
ATOM 3823 C C . GLU B 1 151 ? -17.125 29.906 15.922 1 92.69 151 GLU B C 1
ATOM 3825 O O . GLU B 1 151 ? -16.438 30.875 16.266 1 92.69 151 GLU B O 1
ATOM 3830 N N . GLN B 1 152 ? -16.734 29.047 15.047 1 89.06 152 GLN B N 1
ATOM 3831 C CA . GLN B 1 152 ? -15.523 29.234 14.273 1 89.06 152 GLN B CA 1
ATOM 3832 C C . GLN B 1 152 ? -15.766 28.969 12.789 1 89.06 152 GLN B C 1
ATOM 3834 O O . GLN B 1 152 ? -16.672 28.234 12.43 1 89.06 152 GLN B O 1
ATOM 3839 N N . ALA B 1 153 ? -14.984 29.641 11.969 1 87.75 153 ALA B N 1
ATOM 3840 C CA . ALA B 1 153 ? -15.008 29.469 10.516 1 87.75 153 ALA B CA 1
ATOM 3841 C C . ALA B 1 153 ? -13.602 29.469 9.938 1 87.75 153 ALA B C 1
ATOM 3843 O O . ALA B 1 153 ? -12.688 30.094 10.5 1 87.75 153 ALA B O 1
ATOM 3844 N N . VAL B 1 154 ? -13.469 28.719 8.914 1 84.88 154 VAL B N 1
ATOM 3845 C CA . VAL B 1 154 ? -12.203 28.688 8.188 1 84.88 154 VAL B CA 1
ATOM 3846 C C . VAL B 1 154 ? -12.273 29.641 6.992 1 84.88 154 VAL B C 1
ATOM 3848 O O . VAL B 1 154 ? -13.25 29.609 6.238 1 84.88 154 VAL B O 1
ATOM 3851 N N . HIS B 1 155 ? -11.289 30.469 6.887 1 77.81 155 HIS B N 1
ATOM 3852 C CA . HIS B 1 155 ? -11.242 31.469 5.832 1 77.81 155 HIS B CA 1
ATOM 3853 C C . HIS B 1 155 ? -10.039 31.266 4.926 1 77.81 155 HIS B C 1
ATOM 3855 O O . HIS B 1 155 ? -9.055 30.641 5.324 1 77.81 155 HIS B O 1
ATOM 3861 N N . ASP B 1 156 ? -10.219 31.703 3.693 1 66.5 156 ASP B N 1
ATOM 3862 C CA . ASP B 1 156 ? -9.102 31.672 2.756 1 66.5 156 ASP B CA 1
ATOM 3863 C C . ASP B 1 156 ? -8.078 32.75 3.088 1 66.5 156 ASP B C 1
ATOM 3865 O O . ASP B 1 156 ? -8.438 33.844 3.557 1 66.5 156 ASP B O 1
ATOM 3869 N N . GLY B 1 157 ? -6.824 32.406 3.463 1 56.5 157 GLY B N 1
ATOM 3870 C CA . GLY B 1 157 ? -5.77 33.312 3.863 1 56.5 157 GLY B CA 1
ATOM 3871 C C . GLY B 1 157 ? -5.629 34.5 2.938 1 56.5 157 GLY B C 1
ATOM 3872 O O . GLY B 1 157 ? -5.113 35.562 3.336 1 56.5 157 GLY B O 1
ATOM 3873 N N . THR B 1 158 ? -6.07 34.344 1.659 1 52.94 158 THR B N 1
ATOM 3874 C CA . THR B 1 158 ? -5.734 35.375 0.692 1 52.94 158 THR B CA 1
ATOM 3875 C C . THR B 1 158 ? -6.805 36.469 0.675 1 52.94 158 THR B C 1
ATOM 3877 O O . THR B 1 158 ? -6.488 37.656 0.681 1 52.94 158 THR B O 1
ATOM 3880 N N . GLN B 1 159 ? -8.008 36.031 0.717 1 55.44 159 GLN B N 1
ATOM 3881 C CA . GLN B 1 159 ? -9.062 37 0.494 1 55.44 159 GLN B CA 1
ATOM 3882 C C . GLN B 1 159 ? -10.016 37.062 1.679 1 55.44 159 GLN B C 1
ATOM 3884 O O . GLN B 1 159 ? -10.969 37.875 1.677 1 55.44 159 GLN B O 1
ATOM 3889 N N . GLY B 1 160 ? -9.672 36.312 2.621 1 62.03 160 GLY B N 1
ATOM 3890 C CA . GLY B 1 160 ? -10.5 36.344 3.814 1 62.03 160 GLY B CA 1
ATOM 3891 C C . GLY B 1 160 ? -11.875 35.75 3.607 1 62.03 160 GLY B C 1
ATOM 3892 O O . GLY B 1 160 ? -12.766 35.906 4.438 1 62.03 160 GLY B O 1
ATOM 3893 N N . MET B 1 161 ? -12.047 35.188 2.479 1 71.12 161 MET B N 1
ATOM 3894 C CA . MET B 1 161 ? -13.344 34.562 2.205 1 71.12 161 MET B CA 1
ATOM 3895 C C . MET B 1 161 ? -13.508 33.281 3.021 1 71.12 161 MET B C 1
ATOM 3897 O O . MET B 1 161 ? -12.562 32.5 3.17 1 71.12 161 MET B O 1
ATOM 3901 N N . MET B 1 162 ? -14.758 33.25 3.572 1 81.56 162 MET B N 1
ATOM 3902 C CA . MET B 1 162 ? -15.07 32.062 4.359 1 81.56 162 MET B CA 1
ATOM 3903 C C . MET B 1 162 ? -15.156 30.844 3.471 1 81.56 162 MET B C 1
ATOM 3905 O O . MET B 1 162 ? -15.859 30.844 2.455 1 81.56 162 MET B O 1
ATOM 3909 N N . ILE B 1 163 ? -14.516 29.844 3.797 1 84.69 163 ILE B N 1
ATOM 3910 C CA . ILE B 1 163 ? -14.523 28.594 3.055 1 84.69 163 ILE B CA 1
ATOM 3911 C C . ILE B 1 163 ? -15.602 27.672 3.613 1 84.69 163 ILE B C 1
ATOM 3913 O O . ILE B 1 163 ? -16.453 27.172 2.871 1 84.69 163 ILE B O 1
ATOM 3917 N N . TYR B 1 164 ? -15.633 27.484 4.906 1 88.94 164 TYR B N 1
ATOM 3918 C CA . TYR B 1 164 ? -16.672 26.703 5.566 1 88.94 164 TYR B CA 1
ATOM 3919 C C . TYR B 1 164 ? -16.766 27.062 7.047 1 88.94 164 TYR B C 1
ATOM 3921 O O . TYR B 1 164 ? -15.828 27.641 7.613 1 88.94 164 TYR B O 1
ATOM 3929 N N . SER B 1 165 ? -17.906 26.734 7.652 1 90.94 165 SER B N 1
ATOM 3930 C CA . SER B 1 165 ? -18.094 26.859 9.094 1 90.94 165 SER B CA 1
ATOM 3931 C C . SER B 1 165 ? -17.766 25.562 9.812 1 90.94 165 SER B C 1
ATOM 3933 O O . SER B 1 165 ? -18.141 24.484 9.344 1 90.94 165 SER B O 1
ATOM 3935 N N . ALA B 1 166 ? -17.078 25.719 10.961 1 92.44 166 ALA B N 1
ATOM 3936 C CA . ALA B 1 166 ? -16.797 24.547 11.781 1 92.44 166 ALA B CA 1
ATOM 3937 C C . ALA B 1 166 ? -18.078 24.031 12.445 1 92.44 166 ALA B C 1
ATOM 3939 O O . ALA B 1 166 ? -19.125 24.656 12.367 1 92.44 166 ALA B O 1
ATOM 3940 N N . ALA B 1 167 ? -18.016 22.875 13.023 1 93.81 167 ALA B N 1
ATOM 3941 C CA . ALA B 1 167 ? -19.141 22.297 13.75 1 93.81 167 ALA B CA 1
ATOM 3942 C C . ALA B 1 167 ? -19.594 23.203 14.883 1 93.81 167 ALA B C 1
ATOM 3944 O O . ALA B 1 167 ? -18.797 23.953 15.445 1 93.81 167 ALA B O 1
ATOM 3945 N N . ALA B 1 168 ? -20.859 23.094 15.234 1 95.81 168 ALA B N 1
ATOM 3946 C CA . ALA B 1 168 ? -21.375 23.844 16.375 1 95.81 168 ALA B CA 1
ATOM 3947 C C . ALA B 1 168 ? -20.641 23.484 17.656 1 95.81 168 ALA B C 1
ATOM 3949 O O . ALA B 1 168 ? -20.328 22.312 17.906 1 95.81 168 ALA B O 1
ATOM 3950 N N . PRO B 1 169 ? -20.312 24.516 18.469 1 96.06 169 PRO B N 1
ATOM 3951 C CA . PRO B 1 169 ? -19.516 24.281 19.672 1 96.06 169 PRO B CA 1
ATOM 3952 C C . PRO B 1 169 ? -20.141 23.219 20.594 1 96.06 169 PRO B C 1
ATOM 3954 O O . PRO B 1 169 ? -19.422 22.438 21.203 1 96.06 169 PRO B O 1
ATOM 3957 N N . ASP B 1 170 ? -21.422 23.125 20.688 1 96.44 170 ASP B N 1
ATOM 3958 C CA . ASP B 1 170 ? -22.094 22.203 21.609 1 96.44 170 ASP B CA 1
ATOM 3959 C C . ASP B 1 170 ? -21.922 20.766 21.141 1 96.44 170 ASP B C 1
ATOM 3961 O O . ASP B 1 170 ? -22.094 19.828 21.938 1 96.44 170 ASP B O 1
ATOM 3965 N N . ALA B 1 171 ? -21.641 20.578 19.891 1 96.56 171 ALA B N 1
ATOM 3966 C CA . ALA B 1 171 ? -21.5 19.25 19.344 1 96.56 171 ALA B CA 1
ATOM 3967 C C . ALA B 1 171 ? -20.062 18.734 19.5 1 96.56 171 ALA B C 1
ATOM 3969 O O . ALA B 1 171 ? -19.812 17.531 19.359 1 96.56 171 ALA B O 1
ATOM 3970 N N . VAL B 1 172 ? -19.141 19.578 19.812 1 97.38 172 VAL B N 1
ATOM 3971 C CA . VAL B 1 172 ? -17.719 19.312 19.734 1 97.38 172 VAL B CA 1
ATOM 3972 C C . VAL B 1 172 ? -17.344 18.25 20.766 1 97.38 172 VAL B C 1
ATOM 3974 O O . VAL B 1 172 ? -16.688 17.25 20.438 1 97.38 172 VAL B O 1
ATOM 3977 N N . PRO B 1 173 ? -17.844 18.328 22.062 1 97.12 173 PRO B N 1
ATOM 3978 C CA . PRO B 1 173 ? -17.391 17.344 23.047 1 97.12 173 PRO B CA 1
ATOM 3979 C C . PRO B 1 173 ? -17.797 15.914 22.672 1 97.12 173 PRO B C 1
ATOM 3981 O O . PRO B 1 173 ? -16.953 15.008 22.688 1 97.12 173 PRO B O 1
ATOM 3984 N N . ALA B 1 174 ? -18.984 15.719 22.266 1 97.44 174 ALA B N 1
ATOM 3985 C CA . ALA B 1 174 ? -19.453 14.391 21.891 1 97.44 174 ALA B CA 1
ATOM 3986 C C . ALA B 1 174 ? -18.734 13.875 20.656 1 97.44 174 ALA B C 1
ATOM 3988 O O . ALA B 1 174 ? -18.406 12.688 20.562 1 97.44 174 ALA B O 1
ATOM 3989 N N . ALA B 1 175 ? -18.531 14.703 19.688 1 97.19 175 ALA B N 1
ATOM 3990 C CA . ALA B 1 175 ? -17.844 14.328 18.453 1 97.19 175 ALA B CA 1
ATOM 3991 C C . ALA B 1 175 ? -16.391 13.93 18.734 1 97.19 175 ALA B C 1
ATOM 3993 O O . ALA B 1 175 ? -15.875 12.984 18.141 1 97.19 175 ALA B O 1
ATOM 3994 N N . MET B 1 176 ? -15.781 14.68 19.641 1 97.75 176 MET B N 1
ATOM 3995 C CA . MET B 1 176 ? -14.398 14.375 19.984 1 97.75 176 MET B CA 1
ATOM 3996 C C . MET B 1 176 ? -14.305 13.047 20.734 1 97.75 176 MET B C 1
ATOM 3998 O O . MET B 1 176 ? -13.375 12.266 20.516 1 97.75 176 MET B O 1
ATOM 4002 N N . GLU B 1 177 ? -15.203 12.789 21.609 1 97.44 177 GLU B N 1
ATOM 4003 C CA . GLU B 1 177 ? -15.234 11.5 22.297 1 97.44 177 GLU B CA 1
ATOM 4004 C C . GLU B 1 177 ? -15.391 10.352 21.297 1 97.44 177 GLU B C 1
ATOM 4006 O O . GLU B 1 177 ? -14.711 9.328 21.422 1 97.44 177 GLU B O 1
ATOM 4011 N N . ALA B 1 178 ? -16.297 10.547 20.375 1 97.12 178 ALA B N 1
ATOM 4012 C CA . ALA B 1 178 ? -16.5 9.539 19.328 1 97.12 178 ALA B CA 1
ATOM 4013 C C . ALA B 1 178 ? -15.227 9.344 18.516 1 97.12 178 ALA B C 1
ATOM 4015 O O . ALA B 1 178 ? -14.875 8.219 18.156 1 97.12 178 ALA B O 1
ATOM 4016 N N . LEU B 1 179 ? -14.555 10.43 18.203 1 97.19 179 LEU B N 1
ATOM 4017 C CA . LEU B 1 179 ? -13.312 10.367 17.438 1 97.19 179 LEU B CA 1
ATOM 4018 C C . LEU B 1 179 ? -12.234 9.609 18.203 1 97.19 179 LEU B C 1
ATOM 4020 O O . LEU B 1 179 ? -11.547 8.75 17.641 1 97.19 179 LEU B O 1
ATOM 4024 N N . GLY B 1 180 ? -12.07 9.961 19.469 1 97.19 180 GLY B N 1
ATOM 4025 C CA . GLY B 1 180 ? -11.102 9.258 20.297 1 97.19 180 GLY B CA 1
ATOM 4026 C C . GLY B 1 180 ? -11.336 7.762 20.359 1 97.19 180 GLY B C 1
ATOM 4027 O O . GLY B 1 180 ? -10.398 6.973 20.203 1 97.19 180 GLY B O 1
ATOM 4028 N N . THR B 1 181 ? -12.578 7.379 20.562 1 96.06 181 THR B N 1
ATOM 4029 C CA . THR B 1 181 ? -12.953 5.973 20.594 1 96.06 181 THR B CA 1
ATOM 4030 C C . THR B 1 181 ? -12.648 5.297 19.25 1 96.06 181 THR B C 1
ATOM 4032 O O . THR B 1 181 ? -12.133 4.18 19.219 1 96.06 181 THR B O 1
ATOM 4035 N N . TRP B 1 182 ? -12.969 5.961 18.219 1 95.69 182 TRP B N 1
ATOM 4036 C CA . TRP B 1 182 ? -12.727 5.43 16.891 1 95.69 182 TRP B CA 1
ATOM 4037 C C . TRP B 1 182 ? -11.234 5.191 16.656 1 95.69 182 TRP B C 1
ATOM 4039 O O . TRP B 1 182 ? -10.844 4.148 16.125 1 95.69 182 TRP B O 1
ATOM 4049 N N . ILE B 1 183 ? -10.398 6.152 17.031 1 96.5 183 ILE B N 1
ATOM 4050 C CA . ILE B 1 183 ? -8.961 6.027 16.844 1 96.5 183 ILE B CA 1
ATOM 4051 C C . ILE B 1 183 ? -8.453 4.793 17.594 1 96.5 183 ILE B C 1
ATOM 4053 O O . ILE B 1 183 ? -7.75 3.961 17.016 1 96.5 183 ILE B O 1
ATOM 4057 N N . SER B 1 184 ? -8.836 4.648 18.797 1 92.25 184 SER B N 1
ATOM 4058 C CA . SER B 1 184 ? -8.352 3.549 19.641 1 92.25 184 SER B CA 1
ATOM 4059 C C . SER B 1 184 ? -8.82 2.203 19.094 1 92.25 184 SER B C 1
ATOM 4061 O O . SER B 1 184 ? -8.07 1.225 19.109 1 92.25 184 SER B O 1
ATOM 4063 N N . ARG B 1 185 ? -10.016 2.186 18.578 1 89.06 185 ARG B N 1
ATOM 4064 C CA . ARG B 1 185 ? -10.602 0.936 18.094 1 89.06 185 ARG B CA 1
ATOM 4065 C C . ARG B 1 185 ? -10.055 0.56 16.734 1 89.06 185 ARG B C 1
ATOM 4067 O O . ARG B 1 185 ? -9.93 -0.624 16.406 1 89.06 185 ARG B O 1
ATOM 4074 N N . ARG B 1 186 ? -9.672 1.519 15.93 1 91.56 186 ARG B N 1
ATOM 4075 C CA . ARG B 1 186 ? -9.383 1.267 14.523 1 91.56 186 ARG B CA 1
ATOM 4076 C C . ARG B 1 186 ? -7.879 1.323 14.266 1 91.56 186 ARG B C 1
ATOM 4078 O O . ARG B 1 186 ? -7.426 1.02 13.156 1 91.56 186 ARG B O 1
ATOM 4085 N N . ALA B 1 187 ? -7.121 1.574 15.258 1 88.88 187 ALA B N 1
ATOM 4086 C CA . ALA B 1 187 ? -5.684 1.808 15.133 1 88.88 187 ALA B CA 1
ATOM 4087 C C . ALA B 1 187 ? -4.977 0.584 14.555 1 88.88 187 ALA B C 1
ATOM 4089 O O . ALA B 1 187 ? -3.967 0.713 13.859 1 88.88 187 ALA B O 1
ATOM 4090 N N . ILE B 1 188 ? -5.512 -0.592 14.758 1 87.62 188 ILE B N 1
ATOM 4091 C CA . ILE B 1 188 ? -4.762 -1.771 14.344 1 87.62 188 ILE B CA 1
ATOM 4092 C C . ILE B 1 188 ? -5.379 -2.348 13.07 1 87.62 188 ILE B C 1
ATOM 4094 O O . ILE B 1 188 ? -4.793 -3.225 12.43 1 87.62 188 ILE B O 1
ATOM 4098 N N . THR B 1 189 ? -6.543 -1.83 12.648 1 91.44 189 THR B N 1
ATOM 4099 C CA . THR B 1 189 ? -7.211 -2.441 11.5 1 91.44 189 THR B CA 1
ATOM 4100 C C . THR B 1 189 ? -7.172 -1.515 10.289 1 91.44 189 THR B C 1
ATOM 4102 O O . THR B 1 189 ? -7.203 -1.976 9.148 1 91.44 189 THR B O 1
ATOM 4105 N N . VAL B 1 190 ? -7.234 -0.236 10.547 1 95.69 190 VAL B N 1
ATOM 4106 C CA . VAL B 1 190 ? -7.227 0.735 9.461 1 95.69 190 VAL B CA 1
ATOM 4107 C C . VAL B 1 190 ? -5.789 1.108 9.109 1 95.69 190 VAL B C 1
ATOM 4109 O O . VAL B 1 190 ? -4.984 1.4 9.992 1 95.69 190 VAL B O 1
ATOM 4112 N N . PRO B 1 191 ? -5.414 1.035 7.773 1 97 191 PRO B N 1
ATOM 4113 C CA . PRO B 1 191 ? -4.062 1.46 7.402 1 97 191 PRO B CA 1
ATOM 4114 C C . PRO B 1 191 ? -3.709 2.84 7.949 1 97 191 PRO B C 1
ATOM 4116 O O . PRO B 1 191 ? -4.551 3.74 7.961 1 97 191 PRO B O 1
ATOM 4119 N N . PRO B 1 192 ? -2.5 3.029 8.383 1 96.75 192 PRO B N 1
ATOM 4120 C CA . PRO B 1 192 ? -2.096 4.23 9.117 1 96.75 192 PRO B CA 1
ATOM 4121 C C . PRO B 1 192 ? -2.375 5.516 8.344 1 96.75 192 PRO B C 1
ATOM 4123 O O . PRO B 1 192 ? -2.871 6.488 8.922 1 96.75 192 PRO B O 1
ATOM 4126 N N . VAL B 1 193 ? -2.076 5.543 7.043 1 98.44 193 VAL B N 1
ATOM 4127 C CA . VAL B 1 193 ? -2.236 6.773 6.277 1 98.44 193 VAL B CA 1
ATOM 4128 C C . VAL B 1 193 ? -3.719 7.109 6.137 1 98.44 193 VAL B C 1
ATOM 4130 O O . VAL B 1 193 ? -4.098 8.281 6.094 1 98.44 193 VAL B O 1
ATOM 4133 N N . ILE B 1 194 ? -4.531 6.082 6.082 1 98.44 194 ILE B N 1
ATOM 4134 C CA . ILE B 1 194 ? -5.977 6.281 6.004 1 98.44 194 ILE B CA 1
ATOM 4135 C C . ILE B 1 194 ? -6.5 6.789 7.348 1 98.44 194 ILE B C 1
ATOM 4137 O O . ILE B 1 194 ? -7.289 7.734 7.395 1 98.44 194 ILE B O 1
ATOM 4141 N N . LEU B 1 195 ? -6.043 6.145 8.43 1 97.75 195 LEU B N 1
ATOM 4142 C CA . LEU B 1 195 ? -6.434 6.57 9.766 1 97.75 195 LEU B CA 1
ATOM 4143 C C . LEU B 1 195 ? -6.074 8.031 10 1 97.75 195 LEU B C 1
ATOM 4145 O O . LEU B 1 195 ? -6.91 8.82 10.453 1 97.75 195 LEU B O 1
ATOM 4149 N N . ALA B 1 196 ? -4.852 8.383 9.664 1 98.38 196 ALA B N 1
ATOM 4150 C CA . ALA B 1 196 ? -4.383 9.75 9.836 1 98.38 196 ALA B CA 1
ATOM 4151 C C . ALA B 1 196 ? -5.211 10.727 9.008 1 98.38 196 ALA B C 1
ATOM 4153 O O . ALA B 1 196 ? -5.508 11.836 9.453 1 98.38 196 ALA B O 1
ATOM 4154 N N . GLY B 1 197 ? -5.562 10.297 7.797 1 98.38 197 GLY B N 1
ATOM 4155 C CA . GLY B 1 197 ? -6.367 11.141 6.93 1 98.38 197 GLY B CA 1
ATOM 4156 C C . GLY B 1 197 ? -7.762 11.398 7.473 1 98.38 197 GLY B C 1
ATOM 4157 O O . GLY B 1 197 ? -8.266 12.523 7.398 1 98.38 197 GLY B O 1
ATOM 4158 N N . VAL B 1 198 ? -8.383 10.367 7.992 1 97.88 198 VAL B N 1
ATOM 4159 C CA . VAL B 1 198 ? -9.711 10.508 8.586 1 97.88 198 VAL B CA 1
ATOM 4160 C C . VAL B 1 198 ? -9.656 11.477 9.766 1 97.88 198 VAL B C 1
ATOM 4162 O O . VAL B 1 198 ? -10.477 12.383 9.875 1 97.88 198 VAL B O 1
ATOM 4165 N N . VAL B 1 199 ? -8.664 11.289 10.578 1 98.25 199 VAL B N 1
ATOM 4166 C CA . VAL B 1 199 ? -8.531 12.102 11.781 1 98.25 199 VAL B CA 1
ATOM 4167 C C . VAL B 1 199 ? -8.25 13.555 11.398 1 98.25 199 VAL B C 1
ATOM 4169 O O . VAL B 1 199 ? -8.812 14.477 11.992 1 98.25 199 VAL B O 1
ATOM 4172 N N . HIS B 1 200 ? -7.398 13.719 10.438 1 98.5 200 HIS B N 1
ATOM 4173 C CA . HIS B 1 200 ? -7.078 15.055 9.945 1 98.5 200 HIS B CA 1
ATOM 4174 C C . HIS B 1 200 ? -8.336 15.789 9.492 1 98.5 200 HIS B C 1
ATOM 4176 O O . HIS B 1 200 ? -8.555 16.938 9.875 1 98.5 200 HIS B O 1
ATOM 4182 N N . GLU B 1 201 ? -9.133 15.172 8.688 1 97.12 201 GLU B N 1
ATOM 4183 C CA . GLU B 1 201 ? -10.367 15.773 8.203 1 97.12 201 GLU B CA 1
ATOM 4184 C C . GLU B 1 201 ? -11.305 16.109 9.359 1 97.12 201 GLU B C 1
ATOM 4186 O O . GLU B 1 201 ? -11.891 17.188 9.406 1 97.12 201 GLU B O 1
ATOM 4191 N N . ARG B 1 202 ? -11.438 15.219 10.297 1 96.81 202 ARG B N 1
ATOM 4192 C CA . ARG B 1 202 ? -12.359 15.406 11.414 1 96.81 202 ARG B CA 1
ATOM 4193 C C . ARG B 1 202 ? -11.93 16.594 12.281 1 96.81 202 ARG B C 1
ATOM 4195 O O . ARG B 1 202 ? -12.766 17.359 12.75 1 96.81 202 ARG B O 1
ATOM 4202 N N . LEU B 1 203 ? -10.664 16.688 12.516 1 97.75 203 LEU B N 1
ATOM 4203 C CA . LEU B 1 203 ? -10.172 17.797 13.32 1 97.75 203 LEU B CA 1
ATOM 4204 C C . LEU B 1 203 ? -10.391 19.125 12.609 1 97.75 203 LEU B C 1
ATOM 4206 O O . LEU B 1 203 ? -10.711 20.141 13.25 1 97.75 203 LEU B O 1
ATOM 4210 N N . LEU B 1 204 ? -10.195 19.109 11.312 1 96.31 204 LEU B N 1
ATOM 4211 C CA . LEU B 1 204 ? -10.438 20.344 10.555 1 96.31 204 LEU B CA 1
ATOM 4212 C C . LEU B 1 204 ? -11.922 20.688 10.539 1 96.31 204 LEU B C 1
ATOM 4214 O O . LEU B 1 204 ? -12.289 21.859 10.578 1 96.31 204 LEU B O 1
ATOM 4218 N N . GLU B 1 205 ? -12.758 19.719 10.461 1 95.19 205 GLU B N 1
ATOM 4219 C CA . GLU B 1 205 ? -14.203 19.906 10.477 1 95.19 205 GLU B CA 1
ATOM 4220 C C . GLU B 1 205 ? -14.672 20.422 11.836 1 95.19 205 GLU B C 1
ATOM 4222 O O . GLU B 1 205 ? -15.492 21.344 11.906 1 95.19 205 GLU B O 1
ATOM 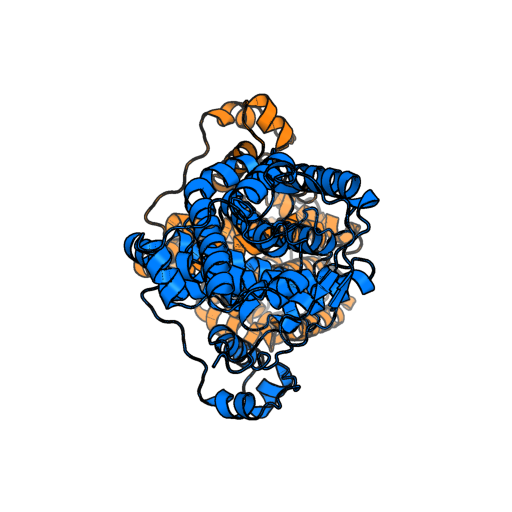4227 N N . LEU B 1 206 ? -14.18 19.844 12.867 1 96.31 206 LEU B N 1
ATOM 4228 C CA . LEU B 1 206 ? -14.672 20.094 14.219 1 96.31 206 LEU B CA 1
ATOM 4229 C C . LEU B 1 206 ? -14.055 21.375 14.789 1 96.31 206 LEU B C 1
ATOM 4231 O O . LEU B 1 206 ? -14.703 22.109 15.531 1 96.31 206 LEU B O 1
ATOM 4235 N N . GLN B 1 207 ? -12.758 21.547 14.5 1 95.88 207 GLN B N 1
ATOM 4236 C CA . GLN B 1 207 ? -12.016 22.641 15.117 1 95.88 207 GLN B CA 1
ATOM 4237 C C . GLN B 1 207 ? -12.297 22.719 16.609 1 95.88 207 GLN B C 1
ATOM 4239 O O . GLN B 1 207 ? -12.867 23.703 17.094 1 95.88 207 GLN B O 1
ATOM 4244 N N . PRO B 1 208 ? -11.852 21.812 17.312 1 97.25 208 PRO B N 1
ATOM 4245 C CA . PRO B 1 208 ? -12.336 21.625 18.672 1 97.25 208 PRO B CA 1
ATOM 4246 C C . PRO B 1 208 ? -11.805 22.688 19.641 1 97.25 208 PRO B C 1
ATOM 4248 O O . PRO B 1 208 ? -12.352 22.859 20.734 1 97.25 208 PRO B O 1
ATOM 4251 N N . PHE B 1 209 ? -10.742 23.422 19.281 1 95.38 209 PHE B N 1
ATOM 4252 C CA . PHE B 1 209 ? -10.109 24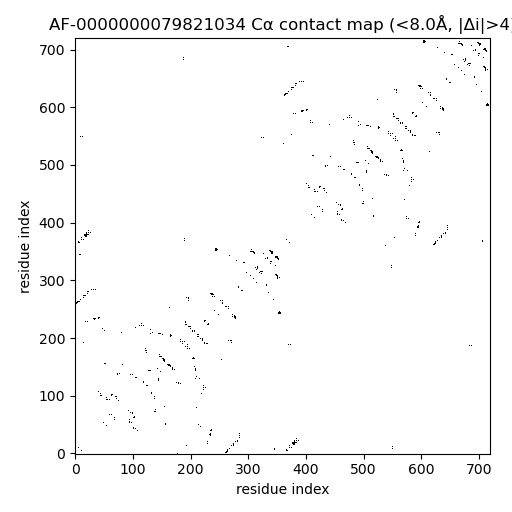.344 20.203 1 95.38 209 PHE B CA 1
ATOM 4253 C C . PHE B 1 209 ? -10.328 25.797 19.766 1 95.38 209 PHE B C 1
ATOM 4255 O O . PHE B 1 209 ? -10.797 26.047 18.656 1 95.38 209 PHE B O 1
ATOM 4262 N N . GLU B 1 210 ? -10 26.719 20.625 1 90.44 210 GLU B N 1
ATOM 4263 C CA . GLU B 1 210 ? -10.219 28.125 20.359 1 90.44 210 GLU B CA 1
ATOM 4264 C C . GLU B 1 210 ? -9.25 28.641 19.297 1 90.44 210 GLU B C 1
ATOM 4266 O O . GLU B 1 210 ? -9.57 29.578 18.547 1 90.44 210 GLU B O 1
ATOM 4271 N N . ALA B 1 211 ? -8.117 28.078 19.281 1 88.62 211 ALA B N 1
ATOM 4272 C CA . ALA B 1 211 ? -7.102 28.484 18.328 1 88.62 211 ALA B CA 1
ATOM 4273 C C . ALA B 1 211 ? -6.152 27.344 18 1 88.62 211 ALA B C 1
ATOM 4275 O O . ALA B 1 211 ? -6.031 26.391 18.781 1 88.62 211 ALA B O 1
ATOM 4276 N N . GLY B 1 212 ? -5.559 27.422 16.828 1 92.81 212 GLY B N 1
ATOM 4277 C CA . GLY B 1 212 ? -4.461 26.531 16.484 1 92.81 212 GLY B CA 1
ATOM 4278 C C . GLY B 1 212 ? -4.93 25.203 15.906 1 92.81 212 GLY B C 1
ATOM 4279 O O . GLY B 1 212 ? -4.145 24.25 15.797 1 92.81 212 GLY B O 1
ATOM 4280 N N . ASN B 1 213 ? -6.195 25.094 15.477 1 95.25 213 ASN B N 1
ATOM 4281 C CA . ASN B 1 213 ? -6.781 23.812 15.07 1 95.25 213 ASN B CA 1
ATOM 4282 C C . ASN B 1 213 ? -6.082 23.25 13.836 1 95.25 213 ASN B C 1
ATOM 4284 O O . ASN B 1 213 ? -5.883 22.047 13.734 1 95.25 213 ASN B O 1
ATOM 4288 N N . GLY B 1 214 ? -5.723 24.109 12.852 1 95.38 214 GLY B N 1
ATOM 4289 C CA . GLY B 1 214 ? -4.984 23.641 11.695 1 95.38 214 GLY B CA 1
ATOM 4290 C C . GLY B 1 214 ? -3.645 23.031 12.047 1 95.38 214 GLY B C 1
ATOM 4291 O O . GLY B 1 214 ? -3.332 21.906 11.617 1 95.38 214 GLY B O 1
ATOM 4292 N N . ARG B 1 215 ? -2.861 23.734 12.891 1 96.88 215 ARG B N 1
ATOM 4293 C CA . ARG B 1 215 ? -1.561 23.25 13.344 1 96.88 215 ARG B CA 1
ATOM 4294 C C . ARG B 1 215 ? -1.707 21.969 14.172 1 96.88 215 ARG B C 1
ATOM 4296 O O . ARG B 1 215 ? -0.899 21.047 14.047 1 96.88 215 ARG B O 1
ATOM 4303 N N . VAL B 1 216 ? -2.742 21.906 14.969 1 97.94 216 VAL B N 1
ATOM 4304 C CA . VAL B 1 216 ? -2.998 20.703 15.766 1 97.94 216 VAL B CA 1
ATOM 4305 C C . VAL B 1 216 ? -3.311 19.531 14.844 1 97.94 216 VAL B C 1
ATOM 4307 O O . VAL B 1 216 ? -2.781 18.438 15.023 1 97.94 216 VAL B O 1
ATOM 4310 N N . ALA B 1 217 ? -4.168 19.75 13.852 1 98.38 217 ALA B N 1
ATOM 4311 C CA . ALA B 1 217 ? -4.551 18.688 12.93 1 98.38 217 ALA B CA 1
ATOM 4312 C C . ALA B 1 217 ? -3.334 18.125 12.195 1 98.38 217 ALA B C 1
ATOM 4314 O O . ALA B 1 217 ? -3.15 16.922 12.109 1 98.38 217 ALA B O 1
ATOM 4315 N N . ARG B 1 218 ? -2.496 19.016 11.688 1 98.44 218 ARG B N 1
ATOM 4316 C CA . ARG B 1 218 ? -1.32 18.609 10.93 1 98.44 218 ARG B CA 1
ATOM 4317 C C . ARG B 1 218 ? -0.289 17.938 11.836 1 98.44 218 ARG B C 1
ATOM 4319 O O . ARG B 1 218 ? 0.291 16.906 11.477 1 98.44 218 ARG B O 1
ATOM 4326 N N . ALA B 1 219 ? -0.052 18.453 13.023 1 98.75 219 ALA B N 1
ATOM 4327 C CA . ALA B 1 219 ? 0.891 17.859 13.969 1 98.75 219 ALA B CA 1
ATOM 4328 C C . ALA B 1 219 ? 0.41 16.484 14.43 1 98.75 219 ALA B C 1
ATOM 4330 O O . ALA B 1 219 ? 1.205 15.547 14.547 1 98.75 219 ALA B O 1
ATOM 4331 N N . PHE B 1 220 ? -0.861 16.375 14.75 1 98.81 220 PHE B N 1
ATOM 4332 C CA . PHE B 1 220 ? -1.395 15.102 15.211 1 98.81 220 PHE B CA 1
ATOM 4333 C C . PHE B 1 220 ? -1.335 14.055 14.109 1 98.81 220 PHE B C 1
ATOM 4335 O O . PHE B 1 220 ? -1.11 12.867 14.375 1 98.81 220 PHE B O 1
ATOM 4342 N N . THR B 1 221 ? -1.571 14.484 12.852 1 98.5 221 THR B N 1
ATOM 4343 C CA . THR B 1 221 ? -1.376 13.594 11.711 1 98.5 221 THR B CA 1
ATOM 4344 C C . THR B 1 221 ? 0.018 12.977 11.742 1 98.5 221 THR B C 1
ATOM 4346 O O . THR B 1 221 ? 0.164 11.758 11.625 1 98.5 221 THR B O 1
ATOM 4349 N N . ARG B 1 222 ? 1.002 13.789 11.883 1 98.44 222 ARG B N 1
ATOM 4350 C CA . ARG B 1 222 ? 2.375 13.305 11.953 1 98.44 222 ARG B CA 1
ATOM 4351 C C . ARG B 1 222 ? 2.564 12.352 13.125 1 98.44 222 ARG B C 1
ATOM 4353 O O . ARG B 1 222 ? 3.191 11.297 12.984 1 98.44 222 ARG B O 1
ATOM 4360 N N . ILE B 1 223 ? 2.053 12.734 14.25 1 98.44 223 ILE B N 1
ATOM 4361 C CA . ILE B 1 223 ? 2.189 11.93 15.461 1 98.44 223 ILE B CA 1
ATOM 4362 C C . ILE B 1 223 ? 1.573 10.547 15.242 1 98.44 223 ILE B C 1
ATOM 4364 O O . ILE B 1 223 ? 2.152 9.531 15.633 1 98.44 223 ILE B O 1
ATOM 4368 N N . LEU B 1 224 ? 0.399 10.492 14.609 1 98.06 224 LEU B N 1
ATOM 4369 C CA . LEU B 1 224 ? -0.258 9.227 14.328 1 98.06 224 LEU B CA 1
ATOM 4370 C C . LEU B 1 224 ? 0.579 8.383 13.367 1 98.06 224 LEU B C 1
ATOM 4372 O O . LEU B 1 224 ? 0.688 7.164 13.539 1 98.06 224 LEU B O 1
ATOM 4376 N N . LEU B 1 225 ? 1.111 9 12.344 1 98.19 225 LEU B N 1
ATOM 4377 C CA . LEU B 1 225 ? 1.96 8.281 11.391 1 98.19 225 LEU B CA 1
ATOM 4378 C C . LEU B 1 225 ? 3.195 7.723 12.086 1 98.19 225 LEU B C 1
ATOM 4380 O O . LEU B 1 225 ? 3.525 6.547 11.922 1 98.19 225 LEU B O 1
ATOM 4384 N N . VAL B 1 226 ? 3.832 8.523 12.93 1 97.38 226 VAL B N 1
ATOM 4385 C CA . VAL B 1 226 ? 5.008 8.086 13.68 1 97.38 226 VAL B CA 1
ATOM 4386 C C . VAL B 1 226 ? 4.629 6.93 14.602 1 97.38 226 VAL B C 1
ATOM 4388 O O . VAL B 1 226 ? 5.348 5.934 14.688 1 97.38 226 VAL B O 1
ATOM 4391 N N . ALA B 1 227 ? 3.502 7.082 15.281 1 95.44 227 ALA B N 1
ATOM 4392 C CA . ALA B 1 227 ? 3.027 6.039 16.188 1 95.44 227 ALA B CA 1
ATOM 4393 C C . ALA B 1 227 ? 2.844 4.715 15.445 1 95.44 227 ALA B C 1
ATOM 4395 O O . ALA B 1 227 ? 2.957 3.643 16.047 1 95.44 227 ALA B O 1
ATOM 4396 N N . SER B 1 228 ? 2.645 4.82 14.148 1 94.44 228 SER B N 1
ATOM 4397 C CA . SER B 1 228 ? 2.379 3.637 13.336 1 94.44 228 SER B CA 1
ATOM 4398 C C . SER B 1 228 ? 3.605 3.23 12.523 1 94.44 228 SER B C 1
ATOM 4400 O O . SER B 1 228 ? 3.51 2.412 11.609 1 94.44 228 SER B O 1
ATOM 4402 N N . GLY B 1 229 ? 4.723 3.869 12.742 1 93.62 229 GLY B N 1
ATOM 4403 C CA . GLY B 1 229 ? 5.988 3.467 12.141 1 93.62 229 GLY B CA 1
ATOM 4404 C C . GLY B 1 229 ? 6.262 4.145 10.812 1 93.62 229 GLY B C 1
ATOM 4405 O O . GLY B 1 229 ? 7.152 3.73 10.07 1 93.62 229 GLY B O 1
ATOM 4406 N N . ILE B 1 230 ? 5.496 5.125 10.445 1 97.31 230 ILE B N 1
ATOM 4407 C CA . ILE B 1 230 ? 5.699 5.852 9.195 1 97.31 230 ILE B CA 1
ATOM 4408 C C . ILE B 1 230 ? 6.52 7.113 9.461 1 97.31 230 ILE B C 1
ATOM 4410 O O . ILE B 1 230 ? 6.141 7.941 10.289 1 97.31 230 ILE B O 1
ATOM 4414 N N . ASP B 1 231 ? 7.625 7.281 8.781 1 97.5 231 ASP B N 1
ATOM 4415 C CA . ASP B 1 231 ? 8.516 8.43 8.859 1 97.5 231 ASP B CA 1
ATOM 4416 C C . ASP B 1 231 ? 8.898 8.734 10.305 1 97.5 231 ASP B C 1
ATOM 4418 O O . ASP B 1 231 ? 8.734 9.867 10.773 1 97.5 231 ASP B O 1
ATOM 4422 N N . THR B 1 232 ? 9.352 7.77 11 1 95.81 232 THR B N 1
ATOM 4423 C CA . THR B 1 232 ? 9.578 7.844 12.438 1 95.81 232 THR B CA 1
ATOM 4424 C C . THR B 1 232 ? 10.648 8.883 12.766 1 95.81 232 THR B C 1
ATOM 4426 O O . THR B 1 232 ? 10.703 9.391 13.883 1 95.81 232 THR B O 1
ATOM 4429 N N . HIS B 1 233 ? 11.461 9.273 11.766 1 95.06 233 HIS B N 1
ATOM 4430 C CA . HIS B 1 233 ? 12.555 10.195 12.039 1 95.06 233 HIS B CA 1
ATOM 4431 C C . HIS B 1 233 ? 12.195 11.617 11.602 1 95.06 233 HIS B C 1
ATOM 4433 O O . HIS B 1 233 ? 12.891 12.57 11.945 1 95.06 233 HIS B O 1
ATOM 4439 N N . GLY B 1 234 ? 11.102 11.711 10.828 1 97.12 234 GLY B N 1
ATOM 4440 C CA . GLY B 1 234 ? 10.633 13.031 10.445 1 97.12 234 GLY B CA 1
ATOM 4441 C C . GLY B 1 234 ? 11.344 13.594 9.234 1 97.12 234 GLY B C 1
ATOM 4442 O O . GLY B 1 234 ? 11.656 14.789 9.188 1 97.12 234 GLY B O 1
ATOM 4443 N N . ALA B 1 235 ? 11.633 12.734 8.281 1 98.12 235 ALA B N 1
ATOM 4444 C CA . ALA B 1 235 ? 12.367 13.148 7.09 1 98.12 235 ALA B CA 1
ATOM 4445 C C . ALA B 1 235 ? 11.43 13.766 6.055 1 98.12 235 ALA B C 1
ATOM 4447 O O . ALA B 1 235 ? 11.883 14.469 5.145 1 98.12 235 ALA B O 1
ATOM 4448 N N . ALA B 1 236 ? 10.188 13.516 6.102 1 98.5 236 ALA B N 1
ATOM 4449 C CA . ALA B 1 236 ? 9.227 14.016 5.125 1 98.5 236 ALA B CA 1
ATOM 4450 C C . ALA B 1 236 ? 8.641 15.352 5.566 1 98.5 236 ALA B C 1
ATOM 4452 O O . ALA B 1 236 ? 8.391 15.562 6.758 1 98.5 236 ALA B O 1
ATOM 4453 N N . VAL B 1 237 ? 8.469 16.234 4.609 1 98.38 237 VAL B N 1
ATOM 4454 C CA . VAL B 1 237 ? 7.758 17.484 4.855 1 98.38 237 VAL B CA 1
ATOM 4455 C C . VAL B 1 237 ? 6.301 17.344 4.414 1 98.38 237 VAL B C 1
ATOM 4457 O O . VAL B 1 237 ? 5.938 17.75 3.312 1 98.38 237 VAL B O 1
ATOM 4460 N N . LEU B 1 238 ? 5.512 16.812 5.316 1 98.31 238 LEU B N 1
ATOM 4461 C CA . LEU B 1 238 ? 4.125 16.484 5.008 1 98.31 238 LEU B CA 1
ATOM 4462 C C . LEU B 1 238 ? 3.342 17.734 4.613 1 98.31 238 LEU B C 1
ATOM 4464 O O . LEU B 1 238 ? 2.379 17.656 3.848 1 98.31 238 LEU B O 1
ATOM 4468 N N . GLU B 1 239 ? 3.777 18.906 5.047 1 97.25 239 GLU B N 1
ATOM 4469 C CA . GLU B 1 239 ? 3.094 20.172 4.82 1 97.25 239 GLU B CA 1
ATOM 4470 C C . GLU B 1 239 ? 3.348 20.703 3.408 1 97.25 239 GLU B C 1
ATOM 4472 O O . GLU B 1 239 ? 2.592 21.531 2.902 1 97.25 239 GLU B O 1
ATOM 4477 N N . GLN B 1 240 ? 4.391 20.219 2.77 1 95.44 240 GLN B N 1
ATOM 4478 C CA . GLN B 1 240 ? 4.816 20.797 1.5 1 95.44 240 GLN B CA 1
ATOM 4479 C C . GLN B 1 240 ? 3.76 20.594 0.418 1 95.44 240 GLN B C 1
ATOM 4481 O O . GLN B 1 240 ? 3.314 21.547 -0.216 1 95.44 240 GLN B O 1
ATOM 4486 N N . PRO B 1 241 ? 3.281 19.328 0.195 1 93.81 241 PRO B N 1
ATOM 4487 C CA . PRO B 1 241 ? 2.254 19.172 -0.838 1 93.81 241 PRO B CA 1
ATOM 4488 C C . PRO B 1 241 ? 0.968 19.938 -0.511 1 93.81 241 PRO B C 1
ATOM 4490 O O . PRO B 1 241 ? 0.269 20.391 -1.419 1 93.81 241 PRO B O 1
ATOM 4493 N N . LEU B 1 242 ? 0.624 20.062 0.765 1 93.44 242 LEU B N 1
ATOM 4494 C CA . LEU B 1 242 ? -0.551 20.828 1.169 1 93.44 242 LEU B CA 1
ATOM 4495 C C . LEU B 1 242 ? -0.375 22.297 0.839 1 93.44 242 LEU B C 1
ATOM 4497 O O . LEU B 1 242 ? -1.306 22.953 0.352 1 93.44 242 LEU B O 1
ATOM 4501 N N . ALA B 1 243 ? 0.815 22.781 1.142 1 91.06 243 ALA B N 1
ATOM 4502 C CA . ALA B 1 243 ? 1.126 24.188 0.908 1 91.06 243 ALA B CA 1
ATOM 4503 C C . ALA B 1 243 ? 1.165 24.5 -0.585 1 91.06 243 ALA B C 1
ATOM 4505 O O . ALA B 1 243 ? 0.791 25.594 -1.007 1 91.06 243 ALA B O 1
ATOM 4506 N N . ASP B 1 244 ? 1.622 23.531 -1.394 1 87.62 244 ASP B N 1
ATOM 4507 C CA . ASP B 1 244 ? 1.713 23.703 -2.84 1 87.62 244 ASP B CA 1
ATOM 4508 C C . ASP B 1 244 ? 0.333 23.922 -3.453 1 87.62 244 ASP B C 1
ATOM 4510 O O . ASP B 1 244 ? 0.212 24.547 -4.512 1 87.62 244 ASP B O 1
ATOM 4514 N N . ASP B 1 245 ? -0.676 23.484 -2.758 1 83.94 245 ASP B N 1
ATOM 4515 C CA . ASP B 1 245 ? -2.053 23.719 -3.186 1 83.94 245 ASP B CA 1
ATOM 4516 C C . ASP B 1 245 ? -2.979 23.891 -1.986 1 83.94 245 ASP B C 1
ATOM 4518 O O . ASP B 1 245 ? -3.963 23.172 -1.84 1 83.94 245 ASP B O 1
ATOM 4522 N N . ALA B 1 246 ? -2.723 24.938 -1.227 1 87 246 ALA B N 1
ATOM 4523 C CA . ALA B 1 246 ? -3.422 25.203 0.029 1 87 246 ALA B CA 1
ATOM 4524 C C . ALA B 1 246 ? -4.914 25.422 -0.21 1 87 246 ALA B C 1
ATOM 4526 O O . ALA B 1 246 ? -5.75 24.969 0.569 1 87 246 ALA B O 1
ATOM 4527 N N . GLY B 1 247 ? -5.223 26.156 -1.282 1 84.62 247 GLY B N 1
ATOM 4528 C CA . GLY B 1 247 ? -6.617 26.406 -1.617 1 84.62 247 GLY B CA 1
ATOM 4529 C C . GLY B 1 247 ? -7.41 25.125 -1.807 1 84.62 247 GLY B C 1
ATOM 4530 O O . GLY B 1 247 ? -8.508 24.984 -1.261 1 84.62 247 GLY B O 1
ATOM 4531 N N . ALA B 1 248 ? -6.895 24.234 -2.586 1 87.44 248 ALA B N 1
ATOM 4532 C CA . ALA B 1 248 ? -7.566 22.953 -2.854 1 87.44 248 ALA B CA 1
ATOM 4533 C C . ALA B 1 248 ? -7.656 22.109 -1.591 1 87.44 248 ALA B C 1
ATOM 4535 O O . ALA B 1 248 ? -8.633 21.375 -1.393 1 87.44 248 ALA B O 1
ATOM 4536 N N . TYR B 1 249 ? -6.66 22.203 -0.803 1 89.75 249 TYR B N 1
ATOM 4537 C CA . TYR B 1 249 ? -6.605 21.484 0.467 1 89.75 249 TYR B CA 1
ATOM 4538 C C . TYR B 1 249 ? -7.793 21.859 1.35 1 89.75 249 TYR B C 1
ATOM 4540 O O . TYR B 1 249 ? -8.562 20.984 1.754 1 89.75 249 TYR B O 1
ATOM 4548 N N . TYR B 1 250 ? -8.062 23.062 1.592 1 88.62 250 TYR B N 1
ATOM 4549 C CA . TYR B 1 250 ? -9.164 23.5 2.443 1 88.62 250 TYR B CA 1
ATOM 4550 C C . TYR B 1 250 ? -10.5 23.375 1.716 1 88.62 250 TYR B C 1
ATOM 4552 O O . TYR B 1 250 ? -11.531 23.094 2.334 1 88.62 250 TYR B O 1
ATOM 4560 N N . ALA B 1 251 ? -10.445 23.641 0.436 1 89.75 251 ALA B N 1
ATOM 4561 C CA . ALA B 1 251 ? -11.672 23.5 -0.346 1 89.75 251 ALA B CA 1
ATOM 4562 C C . ALA B 1 251 ? -12.203 22.078 -0.274 1 89.75 251 ALA B C 1
ATOM 4564 O O . ALA B 1 251 ? -13.422 21.859 -0.282 1 89.75 251 ALA B O 1
ATOM 4565 N N . GLU B 1 252 ? -11.305 21.125 -0.209 1 92.31 252 GLU B N 1
ATOM 4566 C CA . GLU B 1 252 ? -11.742 19.734 -0.164 1 92.31 252 GLU B CA 1
ATOM 4567 C C . GLU B 1 252 ? -12.43 19.422 1.161 1 92.31 252 GLU B C 1
ATOM 4569 O O . GLU B 1 252 ? -13.312 18.562 1.216 1 92.31 252 GLU B O 1
ATOM 4574 N N . VAL B 1 253 ? -12.031 20.031 2.24 1 91.06 253 VAL B N 1
ATOM 4575 C CA . VAL B 1 253 ? -12.734 19.844 3.51 1 91.06 253 VAL B CA 1
ATOM 4576 C C . VAL B 1 253 ? -14.18 20.312 3.369 1 91.06 253 VAL B C 1
ATOM 4578 O O . VAL B 1 253 ? -15.109 19.578 3.754 1 91.06 253 VAL B O 1
ATOM 4581 N N . ALA B 1 254 ? -14.328 21.516 2.82 1 92.12 254 ALA B N 1
ATOM 4582 C CA . ALA B 1 254 ? -15.664 22.062 2.59 1 92.12 254 ALA B CA 1
ATOM 4583 C C . ALA B 1 254 ? -16.484 21.125 1.705 1 92.12 254 ALA B C 1
ATOM 4585 O O . ALA B 1 254 ? -17.672 20.891 1.976 1 92.12 254 ALA B O 1
ATOM 4586 N N . ALA B 1 255 ? -15.867 20.672 0.673 1 93 255 ALA B N 1
ATOM 4587 C CA . ALA B 1 255 ? -16.547 19.781 -0.258 1 93 255 ALA B CA 1
ATOM 4588 C C . ALA B 1 255 ? -16.969 18.484 0.432 1 93 255 ALA B C 1
ATOM 4590 O O . ALA B 1 255 ? -18.031 17.938 0.155 1 93 255 ALA B O 1
ATOM 4591 N N . THR B 1 256 ? -16.172 17.953 1.266 1 93.44 256 THR B N 1
ATOM 4592 C CA . THR B 1 256 ? -16.453 16.734 2.02 1 93.44 256 THR B CA 1
ATOM 4593 C C . THR B 1 256 ? -17.672 16.938 2.916 1 93.44 256 THR B C 1
ATOM 4595 O O . THR B 1 256 ? -18.547 16.078 3 1 93.44 256 THR B O 1
ATOM 4598 N N . LEU B 1 257 ? -17.75 18.094 3.551 1 90.06 257 LEU B N 1
ATOM 4599 C CA . LEU B 1 257 ? -18.906 18.422 4.379 1 90.06 257 LEU B CA 1
ATOM 4600 C C . LEU B 1 257 ? -20.172 18.438 3.547 1 90.06 257 LEU B C 1
ATOM 4602 O O . LEU B 1 257 ? -21.219 17.922 3.984 1 90.06 257 LEU B O 1
ATOM 4606 N N . ARG B 1 258 ? -20.047 18.969 2.396 1 90.56 258 ARG B N 1
ATOM 4607 C CA . ARG B 1 258 ? -21.203 19.062 1.51 1 90.56 258 ARG B CA 1
ATOM 4608 C C . ARG B 1 258 ? -21.625 17.688 1.019 1 90.56 258 ARG B C 1
ATOM 4610 O O . ARG B 1 258 ? -22.812 17.453 0.744 1 90.56 258 ARG B O 1
ATOM 4617 N N . ARG B 1 259 ? -20.703 16.781 0.908 1 90.31 259 ARG B N 1
ATOM 4618 C CA . ARG B 1 259 ? -21 15.422 0.456 1 90.31 259 ARG B CA 1
ATOM 4619 C C . ARG B 1 259 ? -21.406 14.531 1.625 1 90.31 259 ARG B C 1
ATOM 4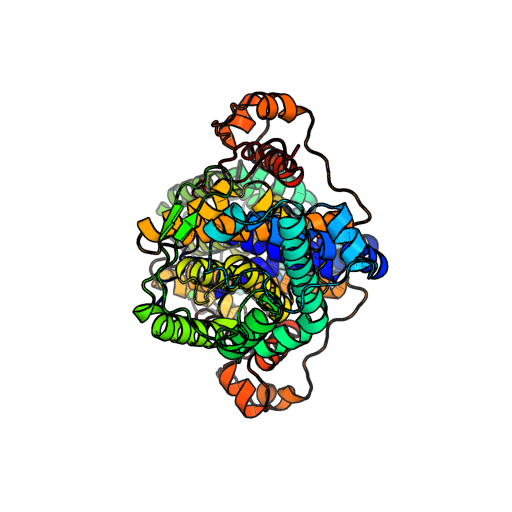621 O O . ARG B 1 259 ? -21.156 13.328 1.604 1 90.31 259 ARG B O 1
ATOM 4628 N N . GLN B 1 260 ? -21.828 15.102 2.639 1 87.69 260 GLN B N 1
ATOM 4629 C CA . GLN B 1 260 ? -22.375 14.414 3.809 1 87.69 260 GLN B CA 1
ATOM 4630 C C . GLN B 1 260 ? -21.344 13.461 4.41 1 87.69 260 GLN B C 1
ATOM 4632 O O . GLN B 1 260 ? -21.672 12.328 4.777 1 87.69 260 GLN B O 1
ATOM 4637 N N . GLY B 1 261 ? -20.141 13.789 4.207 1 87.25 261 GLY B N 1
ATOM 4638 C CA . GLY B 1 261 ? -19.109 13.086 4.953 1 87.25 261 GLY B CA 1
ATOM 4639 C C . GLY B 1 261 ? -18.453 11.969 4.16 1 87.25 261 GLY B C 1
ATOM 4640 O O . GLY B 1 261 ? -17.703 11.156 4.715 1 87.25 261 GLY B O 1
ATOM 4641 N N . ASP B 1 262 ? -18.781 11.828 2.877 1 92.81 262 ASP B N 1
ATOM 4642 C CA . ASP B 1 262 ? -18.031 10.891 2.041 1 92.81 262 ASP B CA 1
ATOM 4643 C C . ASP B 1 262 ? -16.562 11.289 1.952 1 92.81 262 ASP B C 1
ATOM 4645 O O . ASP B 1 262 ? -16.219 12.266 1.283 1 92.81 262 ASP B O 1
ATOM 4649 N N . LEU B 1 263 ? -15.711 10.523 2.52 1 96.06 263 LEU B N 1
ATOM 4650 C CA . LEU B 1 263 ? -14.312 10.898 2.732 1 96.06 263 LEU B CA 1
ATOM 4651 C C . LEU B 1 263 ? -13.453 10.484 1.546 1 96.06 263 LEU B C 1
ATOM 4653 O O . LEU B 1 263 ? -12.25 10.766 1.516 1 96.06 263 LEU B O 1
ATOM 4657 N N . THR B 1 264 ? -13.984 9.875 0.545 1 94.88 264 THR B N 1
ATOM 4658 C CA . THR B 1 264 ? -13.188 9.219 -0.489 1 94.88 264 THR B CA 1
ATOM 4659 C C . THR B 1 264 ? -12.273 10.219 -1.183 1 94.88 264 THR B C 1
ATOM 4661 O O . THR B 1 264 ? -11.062 10.016 -1.252 1 94.88 264 THR B O 1
ATOM 4664 N N . ARG B 1 265 ? -12.797 11.336 -1.635 1 95.5 265 ARG B N 1
ATOM 4665 C CA . ARG B 1 265 ? -12 12.32 -2.354 1 95.5 265 ARG B CA 1
ATOM 4666 C C . ARG B 1 265 ? -10.992 12.992 -1.426 1 95.5 265 ARG B C 1
ATOM 4668 O O . ARG B 1 265 ? -9.852 13.258 -1.822 1 95.5 265 ARG B O 1
ATOM 4675 N N . TRP B 1 266 ? -11.406 13.281 -0.193 1 96.75 266 TRP B N 1
ATOM 4676 C CA . TRP B 1 266 ? -10.477 13.828 0.793 1 96.75 266 TRP B CA 1
ATOM 4677 C C . TRP B 1 266 ? -9.32 12.867 1.033 1 96.75 266 TRP B C 1
ATOM 4679 O O . TRP B 1 266 ? -8.156 13.273 1.042 1 96.75 266 TRP B O 1
ATOM 4689 N N . LEU B 1 267 ? -9.672 11.609 1.213 1 97.88 267 LEU B N 1
ATOM 4690 C CA . LEU B 1 267 ? -8.633 10.625 1.506 1 97.88 267 LEU B CA 1
ATOM 4691 C C . LEU B 1 267 ? -7.699 10.453 0.317 1 97.88 267 LEU B C 1
ATOM 4693 O O . LEU B 1 267 ? -6.496 10.227 0.495 1 97.88 267 LEU B O 1
ATOM 4697 N N . GLU B 1 268 ? -8.203 10.547 -0.87 1 97.31 268 GLU B N 1
ATOM 4698 C CA . GLU B 1 268 ? -7.328 10.508 -2.037 1 97.31 268 GLU B CA 1
ATOM 4699 C C . GLU B 1 268 ? -6.363 11.695 -2.041 1 97.31 268 GLU B C 1
ATOM 4701 O O . GLU B 1 268 ? -5.164 11.523 -2.252 1 97.31 268 GLU B O 1
ATOM 4706 N N . ARG B 1 269 ? -6.871 12.867 -1.763 1 95.88 269 ARG B N 1
ATOM 4707 C CA . ARG B 1 269 ? -6.027 14.062 -1.741 1 95.88 269 ARG B CA 1
ATOM 4708 C C . ARG B 1 269 ? -4.988 13.977 -0.629 1 95.88 269 ARG B C 1
ATOM 4710 O O . ARG B 1 269 ? -3.799 14.203 -0.864 1 95.88 269 ARG B O 1
ATOM 4717 N N . HIS B 1 270 ? -5.465 13.672 0.551 1 97.56 270 HIS B N 1
ATOM 4718 C CA . HIS B 1 270 ? -4.59 13.633 1.718 1 97.56 270 HIS B CA 1
ATOM 4719 C C . HIS B 1 270 ? -3.529 12.547 1.579 1 97.56 270 HIS B C 1
ATOM 4721 O O . HIS B 1 270 ? -2.352 12.781 1.854 1 97.56 270 HIS B O 1
ATOM 4727 N N . THR B 1 271 ? -3.938 11.344 1.145 1 98.12 271 THR B N 1
ATOM 4728 C CA . THR B 1 271 ? -3.004 10.234 0.999 1 98.12 271 THR B CA 1
ATOM 4729 C C . THR B 1 271 ? -1.999 10.516 -0.115 1 98.12 271 THR B C 1
ATOM 4731 O O . THR B 1 271 ? -0.826 10.156 -0.007 1 98.12 271 THR B O 1
ATOM 4734 N N . ALA B 1 272 ? -2.459 11.164 -1.181 1 96.56 272 ALA B N 1
ATOM 4735 C CA . ALA B 1 272 ? -1.543 11.57 -2.242 1 96.56 272 ALA B CA 1
ATOM 4736 C C . ALA B 1 272 ? -0.483 12.531 -1.711 1 96.56 272 ALA B C 1
ATOM 4738 O O . ALA B 1 272 ? 0.693 12.43 -2.068 1 96.56 272 ALA B O 1
ATOM 4739 N N . ALA B 1 273 ? -0.891 13.453 -0.903 1 96.56 273 ALA B N 1
ATOM 4740 C CA . ALA B 1 273 ? 0.035 14.414 -0.313 1 96.56 273 ALA B CA 1
ATOM 4741 C C . ALA B 1 273 ? 1.063 13.719 0.572 1 96.56 273 ALA B C 1
ATOM 4743 O O . ALA B 1 273 ? 2.26 14.008 0.491 1 96.56 273 ALA B O 1
ATOM 4744 N N . VAL B 1 274 ? 0.605 12.797 1.41 1 98.31 274 VAL B N 1
ATOM 4745 C CA . VAL B 1 274 ? 1.502 12.062 2.293 1 98.31 274 VAL B CA 1
ATOM 4746 C C . VAL B 1 274 ? 2.479 11.234 1.462 1 98.31 274 VAL B C 1
ATOM 4748 O O . VAL B 1 274 ? 3.684 11.234 1.721 1 98.31 274 VAL B O 1
ATOM 4751 N N . ALA B 1 275 ? 1.945 10.523 0.457 1 97.5 275 ALA B N 1
ATOM 4752 C CA . ALA B 1 275 ? 2.791 9.703 -0.401 1 97.5 275 ALA B CA 1
ATOM 4753 C C . ALA B 1 275 ? 3.865 10.539 -1.085 1 97.5 275 ALA B C 1
ATOM 4755 O O . ALA B 1 275 ? 5.039 10.164 -1.1 1 97.5 275 ALA B O 1
ATOM 4756 N N . LEU B 1 276 ? 3.484 11.641 -1.621 1 96.31 276 LEU B N 1
ATOM 4757 C CA . LEU B 1 276 ? 4.422 12.516 -2.322 1 96.31 276 LEU B CA 1
ATOM 4758 C C . LEU B 1 276 ? 5.504 13.016 -1.375 1 96.31 276 LEU B C 1
ATOM 4760 O O . LEU B 1 276 ? 6.684 13.062 -1.738 1 96.31 276 LEU B O 1
ATOM 4764 N N . ALA B 1 277 ? 5.121 13.438 -0.173 1 97.75 277 ALA B N 1
ATOM 4765 C CA . ALA B 1 277 ? 6.086 13.914 0.812 1 97.75 277 ALA B CA 1
ATOM 4766 C C . ALA B 1 277 ? 7.09 12.82 1.169 1 97.75 277 ALA B C 1
ATOM 4768 O O . ALA B 1 277 ? 8.297 13.078 1.242 1 97.75 277 ALA B O 1
ATOM 4769 N N . LEU B 1 278 ? 6.602 11.633 1.39 1 97.94 278 LEU B N 1
ATOM 4770 C CA . LEU B 1 278 ? 7.469 10.508 1.721 1 97.94 278 LEU B CA 1
ATOM 4771 C C . LEU B 1 278 ? 8.383 10.164 0.551 1 97.94 278 LEU B C 1
ATOM 4773 O O . LEU B 1 278 ? 9.578 9.898 0.745 1 97.94 278 LEU B O 1
ATOM 4777 N N . GLU B 1 279 ? 7.828 10.141 -0.653 1 95.88 279 GLU B N 1
ATOM 4778 C CA . GLU B 1 279 ? 8.617 9.859 -1.847 1 95.88 279 GLU B CA 1
ATOM 4779 C C . GLU B 1 279 ? 9.719 10.898 -2.045 1 95.88 279 GLU B C 1
ATOM 4781 O O . GLU B 1 279 ? 10.859 10.547 -2.357 1 95.88 279 GLU B O 1
ATOM 4786 N N . THR B 1 280 ? 9.375 12.164 -1.862 1 95.06 280 THR B N 1
ATOM 4787 C CA . THR B 1 280 ? 10.352 13.234 -1.984 1 95.06 280 THR B CA 1
ATOM 4788 C C . THR B 1 280 ? 11.492 13.055 -0.979 1 95.06 280 THR B C 1
ATOM 4790 O O . THR B 1 280 ? 12.664 13.219 -1.322 1 95.06 280 THR B O 1
ATOM 4793 N N . ALA B 1 281 ? 11.141 12.727 0.247 1 97.31 281 ALA B N 1
ATOM 4794 C CA . ALA B 1 281 ? 12.148 12.484 1.277 1 97.31 281 ALA B CA 1
ATOM 4795 C C . ALA B 1 281 ? 13.023 11.289 0.92 1 97.31 281 ALA B C 1
ATOM 4797 O O . ALA B 1 281 ? 14.25 11.344 1.054 1 97.31 281 ALA B O 1
ATOM 4798 N N . ALA B 1 282 ? 12.383 10.234 0.472 1 96.19 282 ALA B N 1
ATOM 4799 C CA . ALA B 1 282 ? 13.117 9.023 0.095 1 96.19 282 ALA B CA 1
ATOM 4800 C C . ALA B 1 282 ? 14.07 9.305 -1.06 1 96.19 282 ALA B C 1
ATOM 4802 O O . ALA B 1 282 ? 15.211 8.836 -1.054 1 96.19 282 ALA B O 1
ATOM 4803 N N . ASP B 1 283 ? 13.617 10.047 -2.037 1 94.31 283 ASP B N 1
ATOM 4804 C CA . ASP B 1 283 ? 14.453 10.406 -3.182 1 94.31 283 ASP B CA 1
ATOM 4805 C C . ASP B 1 283 ? 15.664 11.227 -2.742 1 94.31 283 ASP B C 1
ATOM 4807 O O . ASP B 1 283 ? 16.766 11.062 -3.277 1 94.31 283 ASP B O 1
ATOM 4811 N N . ALA B 1 284 ? 15.469 12.055 -1.797 1 94.69 284 ALA B N 1
ATOM 4812 C CA . ALA B 1 284 ? 16.516 12.961 -1.34 1 94.69 284 ALA B CA 1
ATOM 4813 C C . ALA B 1 284 ? 17.641 12.195 -0.63 1 94.69 284 ALA B C 1
ATOM 4815 O O . ALA B 1 284 ? 18.781 12.633 -0.617 1 94.69 284 ALA B O 1
ATOM 4816 N N . VAL B 1 285 ? 17.312 11.055 -0.032 1 95.25 285 VAL B N 1
ATOM 4817 C CA . VAL B 1 285 ? 18.312 10.336 0.738 1 95.25 285 VAL B CA 1
ATOM 4818 C C . VAL B 1 285 ? 18.859 9.172 -0.086 1 95.25 285 VAL B C 1
ATOM 4820 O O . VAL B 1 285 ? 19.766 8.453 0.359 1 95.25 285 VAL B O 1
ATOM 4823 N N . ASP B 1 286 ? 18.25 8.977 -1.207 1 89.38 286 ASP B N 1
ATOM 4824 C CA . ASP B 1 286 ? 18.688 7.914 -2.104 1 89.38 286 ASP B CA 1
ATOM 4825 C C . ASP B 1 286 ? 19.938 8.336 -2.875 1 89.38 286 ASP B C 1
ATOM 4827 O O . ASP B 1 286 ? 19.953 9.406 -3.496 1 89.38 286 ASP B O 1
ATOM 4831 N N . PRO B 1 287 ? 20.922 7.543 -2.855 1 80.38 287 PRO B N 1
ATOM 4832 C CA . PRO B 1 287 ? 22.125 7.902 -3.594 1 80.38 287 PRO B CA 1
ATOM 4833 C C . PRO B 1 287 ? 21.922 7.918 -5.105 1 80.38 287 PRO B C 1
ATOM 4835 O O . PRO B 1 287 ? 22.641 8.617 -5.824 1 80.38 287 PRO B O 1
ATOM 4838 N N . GLU B 1 288 ? 20.969 7.145 -5.605 1 79.81 288 GLU B N 1
ATOM 4839 C CA . GLU B 1 288 ? 20.656 7.102 -7.031 1 79.81 288 GLU B CA 1
ATOM 4840 C C . GLU B 1 288 ? 19.469 8 -7.359 1 79.81 288 GLU B C 1
ATOM 4842 O O . GLU B 1 288 ? 18.344 7.719 -6.953 1 79.81 288 GLU B O 1
ATOM 4847 N N . PRO B 1 289 ? 19.766 8.977 -8.094 1 75.44 289 PRO B N 1
ATOM 4848 C CA . PRO B 1 289 ? 18.672 9.914 -8.391 1 75.44 289 PRO B CA 1
ATOM 4849 C C . PRO B 1 289 ? 17.562 9.289 -9.234 1 75.44 289 PRO B C 1
ATOM 4851 O O . PRO B 1 289 ? 17.844 8.414 -10.062 1 75.44 289 PRO B O 1
ATOM 4854 N N . ARG B 1 290 ? 16.375 9.688 -8.953 1 78.19 290 ARG B N 1
ATOM 4855 C CA . ARG B 1 290 ? 15.242 9.281 -9.781 1 78.19 290 ARG B CA 1
ATOM 4856 C C . ARG B 1 290 ? 15.219 10.055 -11.094 1 78.19 290 ARG B C 1
ATOM 4858 O O . ARG B 1 290 ? 15.742 11.164 -11.172 1 78.19 290 ARG B O 1
ATOM 4865 N N . PRO B 1 291 ? 14.578 9.43 -11.984 1 77.75 291 PRO B N 1
ATOM 4866 C CA . PRO B 1 291 ? 14.547 10.109 -13.281 1 77.75 291 PRO B CA 1
ATOM 4867 C C . PRO B 1 291 ? 13.734 11.406 -13.25 1 77.75 291 PRO B C 1
ATOM 4869 O O . PRO B 1 291 ? 12.688 11.469 -12.594 1 77.75 291 PRO B O 1
ATOM 4872 N N . ALA B 1 292 ? 14.297 12.398 -13.844 1 87.12 292 ALA B N 1
ATOM 4873 C CA . ALA B 1 292 ? 13.586 13.664 -14.047 1 87.12 292 ALA B CA 1
ATOM 4874 C C . ALA B 1 292 ? 12.43 13.492 -15.031 1 87.12 292 ALA B C 1
ATOM 4876 O O . ALA B 1 292 ? 12.375 12.508 -15.773 1 87.12 292 ALA B O 1
ATOM 4877 N N . PRO B 1 293 ? 11.461 14.445 -14.953 1 92.81 293 PRO B N 1
ATOM 4878 C CA . PRO B 1 293 ? 10.422 14.375 -15.977 1 92.81 293 PRO B CA 1
ATOM 4879 C C . PRO B 1 293 ? 10.984 14.344 -17.391 1 92.81 293 PRO B C 1
ATOM 4881 O O . PRO B 1 293 ? 11.93 15.078 -17.703 1 92.81 293 PRO B O 1
ATOM 4884 N N . PRO B 1 294 ? 10.445 13.5 -18.156 1 94.12 294 PRO B N 1
ATOM 4885 C CA . PRO B 1 294 ? 10.992 13.375 -19.5 1 94.12 294 PRO B CA 1
ATOM 4886 C C . PRO B 1 294 ? 10.727 14.602 -20.359 1 94.12 294 PRO B C 1
ATOM 4888 O O . PRO B 1 294 ? 9.648 15.188 -20.297 1 94.12 294 PRO B O 1
ATOM 4891 N N . GLU B 1 295 ? 11.688 14.883 -21.219 1 95.56 295 GLU B N 1
ATOM 4892 C CA . GLU B 1 295 ? 11.594 16.031 -22.109 1 95.56 295 GLU B CA 1
ATOM 4893 C C . GLU B 1 295 ? 10.445 15.891 -23.094 1 95.56 295 GLU B C 1
ATOM 4895 O O . GLU B 1 295 ? 9.82 16.875 -23.484 1 95.56 295 GLU B O 1
ATOM 4900 N N . ARG B 1 296 ? 10.133 14.711 -23.469 1 95.62 296 ARG B N 1
ATOM 4901 C CA . ARG B 1 296 ? 9.109 14.445 -24.469 1 95.62 296 ARG B CA 1
ATOM 4902 C C . ARG B 1 296 ? 7.75 14.977 -24.031 1 95.62 296 ARG B C 1
ATOM 4904 O O . ARG B 1 296 ? 6.914 15.328 -24.859 1 95.62 296 ARG B O 1
ATOM 4911 N N . GLY B 1 297 ? 7.562 14.977 -22.75 1 96.25 297 GLY B N 1
ATOM 4912 C CA . GLY B 1 297 ? 6.258 15.367 -22.234 1 96.25 297 GLY B CA 1
ATOM 4913 C C . GLY B 1 297 ? 6.184 16.844 -21.859 1 96.25 297 GLY B C 1
ATOM 4914 O O . GLY B 1 297 ? 5.098 17.359 -21.594 1 96.25 297 GLY B O 1
ATOM 4915 N N . ARG B 1 298 ? 7.25 17.594 -21.859 1 96 298 ARG B N 1
ATOM 4916 C CA . ARG B 1 298 ? 7.359 18.938 -21.328 1 96 298 ARG B CA 1
ATOM 4917 C C . ARG B 1 298 ? 6.43 19.891 -22.062 1 96 298 ARG B C 1
ATOM 4919 O O . ARG B 1 298 ? 5.703 20.672 -21.438 1 96 298 ARG B O 1
ATOM 4926 N N . PRO B 1 299 ? 6.367 19.859 -23.422 1 96.19 299 PRO B N 1
ATOM 4927 C CA . PRO B 1 299 ? 5.465 20.766 -24.125 1 96.19 299 PRO B CA 1
ATOM 4928 C C . PRO B 1 299 ? 4 20.562 -23.734 1 96.19 299 PRO B C 1
ATOM 4930 O O . PRO B 1 299 ? 3.262 21.547 -23.578 1 96.19 299 PRO B O 1
ATOM 4933 N N . THR B 1 300 ? 3.596 19.312 -23.594 1 96.19 300 THR B N 1
ATOM 4934 C CA . THR B 1 300 ? 2.215 18.984 -23.25 1 96.19 300 THR B CA 1
ATOM 4935 C C . THR B 1 300 ? 1.854 19.562 -21.875 1 96.19 300 THR B C 1
ATOM 4937 O O . THR B 1 300 ? 0.758 20.094 -21.688 1 96.19 300 THR B O 1
ATOM 4940 N N . VAL B 1 301 ? 2.768 19.453 -20.953 1 95.31 301 VAL B N 1
ATOM 4941 C CA . VAL B 1 301 ? 2.537 19.906 -19.594 1 95.31 301 VAL B CA 1
ATOM 4942 C C . VAL B 1 301 ? 2.576 21.422 -19.531 1 95.31 301 VAL B C 1
ATOM 4944 O O . VAL B 1 301 ? 1.749 22.047 -18.859 1 95.31 301 VAL B O 1
ATOM 4947 N N . GLU B 1 302 ? 3.477 22.031 -20.266 1 93.69 302 GLU B N 1
ATOM 4948 C CA . GLU B 1 302 ? 3.635 23.484 -20.281 1 93.69 302 GLU B CA 1
ATOM 4949 C C . GLU B 1 302 ? 2.451 24.172 -20.969 1 93.69 302 GLU B C 1
ATOM 4951 O O . GLU B 1 302 ? 2.092 25.297 -20.625 1 93.69 302 GLU B O 1
ATOM 4956 N N . GLU B 1 303 ? 1.848 23.5 -21.859 1 93.94 303 GLU B N 1
ATOM 4957 C CA . GLU B 1 303 ? 0.735 24.062 -22.609 1 93.94 303 GLU B CA 1
ATOM 4958 C C . GLU B 1 303 ? -0.581 23.922 -21.859 1 93.94 303 GLU B C 1
ATOM 4960 O O . GLU B 1 303 ? -1.6 24.484 -22.25 1 93.94 303 GLU B O 1
ATOM 4965 N N . LEU B 1 304 ? -0.53 23.156 -20.844 1 93.38 304 LEU B N 1
ATOM 4966 C CA . LEU B 1 304 ? -1.752 22.969 -20.062 1 93.38 304 LEU B CA 1
ATOM 4967 C C . LEU B 1 304 ? -2.242 24.297 -19.484 1 93.38 304 LEU B C 1
ATOM 4969 O O . LEU B 1 304 ? -1.487 25 -18.812 1 93.38 304 LEU B O 1
ATOM 4973 N N . PRO B 1 305 ? -3.48 24.672 -19.766 1 89.62 305 PRO B N 1
ATOM 4974 C CA . PRO B 1 305 ? -4.004 25.906 -19.188 1 89.62 305 PRO B CA 1
ATOM 4975 C C . PRO B 1 305 ? -4.121 25.844 -17.656 1 89.62 305 PRO B C 1
ATOM 4977 O O . PRO B 1 305 ? -4.125 24.766 -17.078 1 89.62 305 PRO B O 1
ATOM 4980 N N . ALA B 1 306 ? -4.172 26.969 -16.922 1 80.25 306 ALA B N 1
ATOM 4981 C CA . ALA B 1 306 ? -4.203 27.078 -15.461 1 80.25 306 ALA B CA 1
ATOM 4982 C C . ALA B 1 306 ? -5.348 26.266 -14.875 1 80.25 306 ALA B C 1
ATOM 4984 O O . ALA B 1 306 ? -5.195 25.641 -13.82 1 80.25 306 ALA B O 1
ATOM 4985 N N . ARG B 1 307 ? -6.445 26.078 -15.602 1 80.31 307 ARG B N 1
ATOM 4986 C CA . ARG B 1 307 ? -7.574 25.312 -15.086 1 80.31 307 ARG B CA 1
ATOM 4987 C C . ARG B 1 307 ? -7.836 24.078 -15.953 1 80.31 307 ARG B C 1
ATOM 4989 O O . ARG B 1 307 ? -8.906 23.484 -15.875 1 80.31 307 ARG B O 1
ATOM 4996 N N . GLY B 1 308 ? -6.809 23.797 -16.547 1 90.31 308 GLY B N 1
ATOM 4997 C CA . GLY B 1 308 ? -6.98 22.641 -17.422 1 90.31 308 GLY B CA 1
ATOM 4998 C C . GLY B 1 308 ? -6.602 21.328 -16.75 1 90.31 308 GLY B C 1
ATOM 4999 O O . GLY B 1 308 ? -5.934 21.328 -15.719 1 90.31 308 GLY B O 1
ATOM 5000 N N . GLU B 1 309 ? -7.18 20.297 -17.312 1 94 309 GLU B N 1
ATOM 5001 C CA . GLU B 1 309 ? -6.859 18.953 -16.859 1 94 309 GLU B CA 1
ATOM 5002 C C . GLU B 1 309 ? -6.188 18.141 -17.953 1 94 309 GLU B C 1
ATOM 5004 O O . GLU B 1 309 ? -6.387 18.406 -19.141 1 94 309 GLU B O 1
ATOM 5009 N N . LEU B 1 310 ? -5.344 17.297 -17.594 1 95.81 310 LEU B N 1
ATOM 5010 C CA . LEU B 1 310 ? -4.629 16.391 -18.469 1 95.81 310 LEU B CA 1
ATOM 5011 C C . LEU B 1 310 ? -4.867 14.938 -18.062 1 95.81 310 LEU B C 1
ATOM 5013 O O . LEU B 1 310 ? -4.586 14.555 -16.922 1 95.81 310 LEU B O 1
ATOM 5017 N N . THR B 1 311 ? -5.449 14.203 -18.938 1 95.56 311 THR B N 1
ATOM 5018 C CA . THR B 1 311 ? -5.637 12.789 -18.641 1 95.56 311 THR B CA 1
ATOM 5019 C C . THR B 1 311 ? -4.465 11.969 -19.172 1 95.56 311 THR B C 1
ATOM 5021 O O . THR B 1 311 ? -3.721 12.422 -20.031 1 95.56 311 THR B O 1
ATOM 5024 N N . VAL B 1 312 ? -4.348 10.75 -18.641 1 94.56 312 VAL B N 1
ATOM 5025 C CA . VAL B 1 312 ? -3.303 9.828 -19.078 1 94.56 312 VAL B CA 1
ATOM 5026 C C . VAL B 1 312 ? -3.475 9.523 -20.562 1 94.56 312 VAL B C 1
ATOM 5028 O O . VAL B 1 312 ? -2.494 9.484 -21.312 1 94.56 312 VAL B O 1
ATOM 5031 N N . ARG B 1 313 ? -4.684 9.391 -21.031 1 92.44 313 ARG B N 1
ATOM 5032 C CA . ARG B 1 313 ? -4.977 9.078 -22.438 1 92.44 313 ARG B CA 1
ATOM 5033 C C . ARG B 1 313 ? -4.598 10.25 -23.344 1 92.44 313 ARG B C 1
ATOM 5035 O O . ARG B 1 313 ? -4.008 10.047 -24.406 1 92.44 313 ARG B O 1
ATOM 5042 N N . ASP B 1 314 ? -4.961 11.453 -22.875 1 95.25 314 ASP B N 1
ATOM 5043 C CA . ASP B 1 314 ? -4.609 12.641 -23.641 1 95.25 314 ASP B CA 1
ATOM 5044 C C . ASP B 1 314 ? -3.096 12.781 -23.781 1 95.25 314 ASP B C 1
ATOM 5046 O O . ASP B 1 314 ? -2.586 13.062 -24.859 1 95.25 314 ASP B O 1
ATOM 5050 N N . TYR B 1 315 ? -2.451 12.625 -22.688 1 96.75 315 TYR B N 1
ATOM 5051 C CA . TYR B 1 315 ? -0.994 12.695 -22.703 1 96.75 315 TYR B CA 1
ATOM 5052 C C . TYR B 1 315 ? -0.398 11.641 -23.625 1 96.75 315 TYR B C 1
ATOM 5054 O O . TYR B 1 315 ? 0.488 11.938 -24.422 1 96.75 315 TYR B O 1
ATOM 5062 N N . ALA B 1 316 ? -0.84 10.422 -23.484 1 94.88 316 ALA B N 1
ATOM 5063 C CA . ALA B 1 316 ? -0.341 9.32 -24.297 1 94.88 316 ALA B CA 1
ATOM 5064 C C . ALA B 1 316 ? -0.511 9.617 -25.781 1 94.88 316 ALA B C 1
ATOM 5066 O O . ALA B 1 316 ? 0.397 9.367 -26.578 1 94.88 316 ALA B O 1
ATOM 5067 N N . THR B 1 317 ? -1.604 10.148 -26.125 1 95.38 317 THR B N 1
ATOM 5068 C CA . THR B 1 317 ? -1.918 10.477 -27.516 1 95.38 317 THR B CA 1
ATOM 5069 C C . THR B 1 317 ? -1.043 11.617 -28.016 1 95.38 317 THR B C 1
ATOM 5071 O O . THR B 1 317 ? -0.449 11.523 -29.094 1 95.38 317 THR B O 1
ATOM 5074 N N . ARG B 1 318 ? -0.899 12.609 -27.281 1 96.38 318 ARG B N 1
ATOM 5075 C CA . ARG B 1 318 ? -0.172 13.812 -27.672 1 96.38 318 ARG B CA 1
ATOM 5076 C C . ARG B 1 318 ? 1.322 13.531 -27.797 1 96.38 318 ARG B C 1
ATOM 5078 O O . ARG B 1 318 ? 1.985 14.047 -28.703 1 96.38 318 ARG B O 1
ATOM 5085 N N . VAL B 1 319 ? 1.81 12.805 -26.875 1 96.69 319 VAL B N 1
ATOM 5086 C CA . VAL B 1 319 ? 3.246 12.555 -26.812 1 96.69 319 VAL B CA 1
ATOM 5087 C C . VAL B 1 319 ? 3.598 11.344 -27.672 1 96.69 319 VAL B C 1
ATOM 5089 O O . VAL B 1 319 ? 4.746 11.188 -28.094 1 96.69 319 VAL B O 1
ATOM 5092 N N . GLY B 1 320 ? 2.713 10.469 -27.938 1 95.06 320 GLY B N 1
ATOM 5093 C CA . GLY B 1 320 ? 2.941 9.281 -28.75 1 95.06 320 GLY B CA 1
ATOM 5094 C C . GLY B 1 320 ? 3.594 8.148 -27.984 1 95.06 320 GLY B C 1
ATOM 5095 O O . GLY B 1 320 ? 4.586 7.574 -28.438 1 95.06 320 GLY B O 1
ATOM 5096 N N . VAL B 1 321 ? 3.123 7.855 -26.766 1 93.88 321 VAL B N 1
ATOM 5097 C CA . VAL B 1 321 ? 3.623 6.766 -25.938 1 93.88 321 VAL B CA 1
ATOM 5098 C C . VAL B 1 321 ? 2.461 5.891 -25.469 1 93.88 321 VAL B C 1
ATOM 5100 O O . VAL B 1 321 ? 1.295 6.246 -25.656 1 93.88 321 VAL B O 1
ATOM 5103 N N . ASP B 1 322 ? 2.781 4.746 -24.938 1 87.56 322 ASP B N 1
ATOM 5104 C CA . ASP B 1 322 ? 1.727 3.893 -24.406 1 87.56 322 ASP B CA 1
ATOM 5105 C C . ASP B 1 322 ? 1.263 4.391 -23.031 1 87.56 322 ASP B C 1
ATOM 5107 O O . ASP B 1 322 ? 1.865 5.301 -22.453 1 87.56 322 ASP B O 1
ATOM 5111 N N . LEU B 1 323 ? 0.204 3.869 -22.578 1 88.19 323 LEU B N 1
ATOM 5112 C CA . LEU B 1 323 ? -0.439 4.344 -21.359 1 88.19 323 LEU B CA 1
ATOM 5113 C C . LEU B 1 323 ? 0.482 4.168 -20.156 1 88.19 323 LEU B C 1
ATOM 5115 O O . LEU B 1 323 ? 0.488 5 -19.25 1 88.19 323 LEU B O 1
ATOM 5119 N N . ARG B 1 324 ? 1.206 3.139 -20.156 1 86.06 324 ARG B N 1
ATOM 5120 C CA . ARG B 1 324 ? 2.115 2.896 -19.031 1 86.06 324 ARG B CA 1
ATOM 5121 C C . ARG B 1 324 ? 3.223 3.945 -19 1 86.06 324 ARG B C 1
ATOM 5123 O O . ARG B 1 324 ? 3.559 4.457 -17.922 1 86.06 324 ARG B O 1
ATOM 5130 N N . THR B 1 325 ? 3.785 4.16 -20.125 1 89.19 325 THR B N 1
ATOM 5131 C CA . THR B 1 325 ? 4.801 5.203 -20.234 1 89.19 325 THR B CA 1
ATOM 5132 C C . THR B 1 325 ? 4.219 6.566 -19.891 1 89.19 325 THR B C 1
ATOM 5134 O O . THR B 1 325 ? 4.863 7.367 -19.203 1 89.19 325 THR B O 1
ATOM 5137 N N . ALA B 1 326 ? 3.021 6.777 -20.375 1 94.25 326 ALA B N 1
ATOM 5138 C CA . ALA B 1 326 ? 2.34 8.023 -20.062 1 94.25 326 ALA B CA 1
ATOM 5139 C C . ALA B 1 326 ? 2.184 8.188 -18.547 1 94.25 326 ALA B C 1
ATOM 5141 O O . ALA B 1 326 ? 2.457 9.258 -18 1 94.25 326 ALA B O 1
ATOM 5142 N N . MET B 1 327 ? 1.779 7.172 -17.906 1 92 327 MET B N 1
ATOM 5143 C CA . MET B 1 327 ? 1.595 7.199 -16.453 1 92 327 MET B CA 1
ATOM 5144 C C . MET B 1 327 ? 2.912 7.488 -15.742 1 92 327 MET B C 1
ATOM 5146 O O . MET B 1 327 ? 2.959 8.32 -14.828 1 92 327 MET B O 1
ATOM 5150 N N . ALA B 1 328 ? 3.945 6.836 -16.125 1 90.19 328 ALA B N 1
ATOM 5151 C CA . ALA B 1 328 ? 5.262 7.051 -15.539 1 90.19 328 ALA B CA 1
ATOM 5152 C C . ALA B 1 328 ? 5.727 8.492 -15.742 1 90.19 328 ALA B C 1
ATOM 5154 O O . ALA B 1 328 ? 6.266 9.109 -14.82 1 90.19 328 ALA B O 1
ATOM 5155 N N . ASP B 1 329 ? 5.535 8.984 -16.969 1 94.69 329 ASP B N 1
ATOM 5156 C CA . ASP B 1 329 ? 5.895 10.367 -17.266 1 94.69 329 ASP B CA 1
ATOM 5157 C C . ASP B 1 329 ? 5.141 11.336 -16.359 1 94.69 329 ASP B C 1
ATOM 5159 O O . ASP B 1 329 ? 5.75 12.227 -15.758 1 94.69 329 ASP B O 1
ATOM 5163 N N . LEU B 1 330 ? 3.871 11.156 -16.297 1 94.75 330 LEU B N 1
ATOM 5164 C CA . LEU B 1 330 ? 3.025 12.07 -15.547 1 94.75 330 LEU B CA 1
ATOM 5165 C C . LEU B 1 330 ? 3.369 12.031 -14.062 1 94.75 330 LEU B C 1
ATOM 5167 O O . LEU B 1 330 ? 3.373 13.07 -13.398 1 94.75 330 LEU B O 1
ATOM 5171 N N . HIS B 1 331 ? 3.703 10.898 -13.555 1 91.88 331 HIS B N 1
ATOM 5172 C CA . HIS B 1 331 ? 4.102 10.789 -12.156 1 91.88 331 HIS B CA 1
ATOM 5173 C C . HIS B 1 331 ? 5.438 11.484 -11.914 1 91.88 331 HIS B C 1
ATOM 5175 O O . HIS B 1 331 ? 5.664 12.039 -10.836 1 91.88 331 HIS B O 1
ATOM 5181 N N . ALA B 1 332 ? 6.301 11.438 -12.906 1 93 332 ALA B N 1
ATOM 5182 C CA . ALA B 1 332 ? 7.555 12.172 -12.789 1 93 332 ALA B CA 1
ATOM 5183 C C . ALA B 1 332 ? 7.297 13.672 -12.68 1 93 332 ALA B C 1
ATOM 5185 O O . ALA B 1 332 ? 7.973 14.367 -11.914 1 93 332 ALA B O 1
ATOM 5186 N N . PHE B 1 333 ? 6.309 14.125 -13.406 1 93.88 333 PHE B N 1
ATOM 5187 C CA . PHE B 1 333 ? 5.945 15.539 -13.328 1 93.88 333 PHE B CA 1
ATOM 5188 C C . PHE B 1 333 ? 5.324 15.867 -11.977 1 93.88 333 PHE B C 1
ATOM 5190 O O . PHE B 1 333 ? 5.512 16.969 -11.445 1 93.88 333 PHE B O 1
ATOM 5197 N N . VAL B 1 334 ? 4.602 14.938 -11.414 1 91.38 334 VAL B N 1
ATOM 5198 C CA . VAL B 1 334 ? 4.012 15.125 -10.086 1 91.38 334 VAL B CA 1
ATOM 5199 C C . VAL B 1 334 ? 5.113 15.188 -9.039 1 91.38 334 VAL B C 1
ATOM 5201 O O . VAL B 1 334 ? 5.117 16.078 -8.188 1 91.38 334 VAL B O 1
ATOM 5204 N N . ARG B 1 335 ? 6.023 14.344 -9.141 1 88.5 335 ARG B N 1
ATOM 5205 C CA . ARG B 1 335 ? 7.133 14.305 -8.195 1 88.5 335 ARG B CA 1
ATOM 5206 C C . ARG B 1 335 ? 7.953 15.586 -8.25 1 88.5 335 ARG B C 1
ATOM 5208 O O . ARG B 1 335 ? 8.492 16.031 -7.238 1 88.5 335 ARG B O 1
ATOM 5215 N N . ALA B 1 336 ? 7.988 16.141 -9.438 1 88.81 336 ALA B N 1
ATOM 5216 C CA . ALA B 1 336 ? 8.742 17.375 -9.633 1 88.81 336 ALA B CA 1
ATOM 5217 C C . ALA B 1 336 ? 7.93 18.578 -9.203 1 88.81 336 ALA B C 1
ATOM 5219 O O . ALA B 1 336 ? 8.422 19.719 -9.25 1 88.81 336 ALA B O 1
ATOM 5220 N N . GLY B 1 337 ? 6.664 18.406 -8.789 1 84.94 337 GLY B N 1
ATOM 5221 C CA . GLY B 1 337 ? 5.812 19.484 -8.328 1 84.94 337 GLY B CA 1
ATOM 5222 C C . GLY B 1 337 ? 5.168 20.266 -9.461 1 84.94 337 GLY B C 1
ATOM 5223 O O . GLY B 1 337 ? 4.629 21.344 -9.25 1 84.94 337 GLY B O 1
ATOM 5224 N N . GLU B 1 338 ? 5.23 19.672 -10.664 1 90.25 338 GLU B N 1
ATOM 5225 C CA . GLU B 1 338 ? 4.734 20.391 -11.836 1 90.25 338 GLU B CA 1
ATOM 5226 C C . GLU B 1 338 ? 3.289 20 -12.148 1 90.25 338 GLU B C 1
ATOM 5228 O O . GLU B 1 338 ? 2.592 20.719 -12.867 1 90.25 338 GLU B O 1
ATOM 5233 N N . LEU B 1 339 ? 2.898 18.875 -11.672 1 92.44 339 LEU B N 1
ATOM 5234 C CA . LEU B 1 339 ? 1.521 18.406 -11.781 1 92.44 339 LEU B CA 1
ATOM 5235 C C . LEU B 1 339 ? 1.015 17.891 -10.445 1 92.44 339 LEU B C 1
ATOM 5237 O O . LEU B 1 339 ? 1.806 17.625 -9.531 1 92.44 339 LEU B O 1
ATOM 5241 N N . VAL B 1 340 ? -0.276 17.875 -10.344 1 89.31 340 VAL B N 1
ATOM 5242 C CA . VAL B 1 340 ? -0.909 17.25 -9.188 1 89.31 340 VAL B CA 1
ATOM 5243 C C . VAL B 1 340 ? -1.965 16.25 -9.656 1 89.31 340 VAL B C 1
ATOM 5245 O O . VAL B 1 340 ? -2.619 16.469 -10.68 1 89.31 340 VAL B O 1
ATOM 5248 N N . ASP B 1 341 ? -1.996 15.164 -8.938 1 89.75 341 ASP B N 1
ATOM 5249 C CA . ASP B 1 341 ? -3.059 14.18 -9.133 1 89.75 341 ASP B CA 1
ATOM 5250 C C . ASP B 1 341 ? -4.398 14.711 -8.625 1 89.75 341 ASP B C 1
ATOM 5252 O O . ASP B 1 341 ? -4.492 15.203 -7.496 1 89.75 341 ASP B O 1
ATOM 5256 N N . LEU B 1 342 ? -5.469 14.562 -9.445 1 90.5 342 LEU B N 1
ATOM 5257 C CA . LEU B 1 342 ? -6.77 15.094 -9.062 1 90.5 342 LEU B CA 1
ATOM 5258 C C . LEU B 1 342 ? -7.617 14.016 -8.391 1 90.5 342 LEU B C 1
ATOM 5260 O O . LEU B 1 342 ? -7.832 12.945 -8.953 1 90.5 342 LEU B O 1
ATOM 5264 N N . PRO B 1 343 ? -8.141 14.328 -7.211 1 89.56 343 PRO B N 1
ATOM 5265 C CA . PRO B 1 343 ? -9.055 13.367 -6.574 1 89.56 343 PRO B CA 1
ATOM 5266 C C . PRO B 1 343 ? -10.289 13.078 -7.422 1 89.56 343 PRO B C 1
ATOM 5268 O O . PRO B 1 343 ? -10.82 13.984 -8.078 1 89.56 343 PRO B O 1
ATOM 5271 N N . GLY B 1 344 ? -10.75 11.852 -7.363 1 87.81 344 GLY B N 1
ATOM 5272 C CA . GLY B 1 344 ? -11.914 11.453 -8.141 1 87.81 344 GLY B CA 1
ATOM 5273 C C . GLY B 1 344 ? -11.586 11.102 -9.578 1 87.81 344 GLY B C 1
ATOM 5274 O O . GLY B 1 344 ? -12.445 10.641 -10.328 1 87.81 344 GLY B O 1
ATOM 5275 N N . GLY B 1 345 ? -10.367 11.312 -9.938 1 85.69 345 GLY B N 1
ATOM 5276 C CA . GLY B 1 345 ? -9.953 11.039 -11.305 1 85.69 345 GLY B CA 1
ATOM 5277 C C . GLY B 1 345 ? -9.453 9.617 -11.5 1 85.69 345 GLY B C 1
ATOM 5278 O O . GLY B 1 345 ? -9.062 9.234 -12.602 1 85.69 345 GLY B O 1
ATOM 5279 N N . GLY B 1 346 ? -9.453 8.828 -10.422 1 89.5 346 GLY B N 1
ATOM 5280 C CA . GLY B 1 346 ? -9 7.449 -10.516 1 89.5 346 GLY B CA 1
ATOM 5281 C C . GLY B 1 346 ? -7.512 7.32 -10.758 1 89.5 346 GLY B C 1
ATOM 5282 O O . GLY B 1 346 ? -7.047 6.301 -11.273 1 89.5 346 GLY B O 1
ATOM 5283 N N . GLY B 1 347 ? -6.824 8.398 -10.523 1 90.12 347 GLY B N 1
ATOM 5284 C CA . GLY B 1 347 ? -5.395 8.422 -10.781 1 90.12 347 GLY B CA 1
ATOM 5285 C C . GLY B 1 347 ? -5.059 8.68 -12.242 1 90.12 347 GLY B C 1
ATOM 5286 O O . GLY B 1 347 ? -3.922 8.477 -12.672 1 90.12 347 GLY B O 1
ATOM 5287 N N . LEU B 1 348 ? -6.047 9.109 -12.992 1 93.5 348 LEU B N 1
ATOM 5288 C CA . LEU B 1 348 ? -5.871 9.234 -14.438 1 93.5 348 LEU B CA 1
ATOM 5289 C C . LEU B 1 348 ? -6.016 10.695 -14.875 1 93.5 348 LEU B C 1
ATOM 5291 O O . LEU B 1 348 ? -5.988 10.992 -16.062 1 93.5 348 LEU B O 1
ATOM 5295 N N . ARG B 1 349 ? -6.191 11.602 -13.914 1 94.56 349 ARG B N 1
ATOM 5296 C CA . ARG B 1 349 ? -6.387 13.016 -14.211 1 94.56 349 ARG B CA 1
ATOM 5297 C C . ARG B 1 349 ? -5.418 13.875 -13.414 1 94.56 349 ARG B C 1
ATOM 5299 O O . ARG B 1 349 ? -5.258 13.688 -12.211 1 94.56 349 ARG B O 1
ATOM 5306 N N . PHE B 1 350 ? -4.816 14.781 -14.109 1 95 350 PHE B N 1
ATOM 5307 C CA . PHE B 1 350 ? -3.789 15.641 -13.539 1 95 350 PHE B CA 1
ATOM 5308 C C . PHE B 1 350 ? -4.051 17.094 -13.891 1 95 350 PHE B C 1
ATOM 5310 O O . PHE B 1 350 ? -4.777 17.391 -14.844 1 95 350 PHE B O 1
ATOM 5317 N N . ALA B 1 351 ? -3.541 18 -13.086 1 93.62 351 ALA B N 1
ATOM 5318 C CA . ALA B 1 351 ? -3.617 19.453 -13.32 1 93.62 351 ALA B CA 1
ATOM 5319 C C . ALA B 1 351 ? -2.355 20.156 -12.82 1 93.62 351 ALA B C 1
ATOM 5321 O O . ALA B 1 351 ? -1.526 19.547 -12.141 1 93.62 351 ALA B O 1
ATOM 5322 N N . ARG B 1 352 ? -2.232 21.391 -13.25 1 89.5 352 ARG B N 1
ATOM 5323 C CA . ARG B 1 352 ? -1.18 22.203 -12.656 1 89.5 352 ARG B CA 1
ATOM 5324 C C . ARG B 1 352 ? -1.543 22.609 -11.227 1 89.5 352 ARG B C 1
ATOM 5326 O O . ARG B 1 352 ? -2.715 22.844 -10.922 1 89.5 352 ARG B O 1
ATOM 5333 N N . PRO B 1 353 ? -0.459 22.641 -10.445 1 83.12 353 PRO B N 1
ATOM 5334 C CA . PRO B 1 353 ? -0.751 23.156 -9.102 1 83.12 353 PRO B CA 1
ATOM 5335 C C . PRO B 1 353 ? -1.232 24.594 -9.117 1 83.12 353 PRO B C 1
ATOM 5337 O O . PRO B 1 353 ? -0.895 25.359 -10.023 1 83.12 353 PRO B O 1
ATOM 5340 N N . ALA B 1 354 ? -2.156 24.953 -8.328 1 73.38 354 ALA B N 1
ATOM 5341 C CA . ALA B 1 354 ? -2.643 26.328 -8.25 1 73.38 354 ALA B CA 1
ATOM 5342 C C . ALA B 1 354 ? -1.503 27.297 -7.945 1 73.38 354 ALA B C 1
ATOM 5344 O O . ALA B 1 354 ? -0.573 26.953 -7.211 1 73.38 354 ALA B O 1
ATOM 5345 N N . GLU B 1 355 ? -1.249 28.266 -8.898 1 59.78 355 GLU B N 1
ATOM 5346 C CA . GLU B 1 355 ? -0.226 29.297 -8.727 1 59.78 355 GLU B CA 1
ATOM 5347 C C . GLU B 1 355 ? -0.234 29.844 -7.309 1 59.78 355 GLU B C 1
ATOM 5349 O O . GLU B 1 355 ? -1.298 30.125 -6.746 1 59.78 355 GLU B O 1
ATOM 5354 N N . GLN B 1 356 ? 0.794 29.469 -6.535 1 52.5 356 GLN B N 1
ATOM 5355 C CA . GLN B 1 356 ? 0.974 30.141 -5.246 1 52.5 356 GLN B CA 1
ATOM 5356 C C . GLN B 1 356 ? 0.969 31.656 -5.398 1 52.5 356 GLN B C 1
ATOM 5358 O O . GLN B 1 356 ? 1.561 32.188 -6.336 1 52.5 356 GLN B O 1
ATOM 5363 N N . PRO B 1 357 ? 0.102 32.344 -4.895 1 43.41 357 PRO B N 1
ATOM 5364 C CA . PRO B 1 357 ? 0.323 33.781 -4.934 1 43.41 357 PRO B CA 1
ATOM 5365 C C . PRO B 1 357 ? 1.781 34.188 -4.691 1 43.41 357 PRO B C 1
ATOM 5367 O O . PRO B 1 357 ? 2.494 33.469 -3.967 1 43.41 357 PRO B O 1
ATOM 5370 N N . ASP B 1 358 ? 2.463 34.875 -5.648 1 36.41 358 ASP B N 1
ATOM 5371 C CA . ASP B 1 358 ? 3.779 35.5 -5.469 1 36.41 358 ASP B CA 1
ATOM 5372 C C . ASP B 1 358 ? 4.004 35.906 -4.016 1 36.41 358 ASP B C 1
ATOM 5374 O O . ASP B 1 358 ? 3.225 36.688 -3.463 1 36.41 358 ASP B O 1
ATOM 5378 N N . ARG B 1 359 ? 4.449 35.125 -3.082 1 39.53 359 ARG B N 1
ATOM 5379 C CA . ARG B 1 359 ? 4.906 35.562 -1.767 1 39.53 359 ARG B CA 1
ATOM 5380 C C . ARG B 1 359 ? 5.977 36.656 -1.892 1 39.53 359 ARG B C 1
ATOM 5382 O O . ARG B 1 359 ? 7.098 36.375 -2.33 1 39.53 359 ARG B O 1
ATOM 5389 N N . GLY B 1 360 ? 5.77 37.812 -2.605 1 28.77 360 GLY B N 1
ATOM 5390 C CA . GLY B 1 360 ? 6.691 38.875 -2.33 1 28.77 360 GLY B CA 1
ATOM 5391 C C . GLY B 1 360 ? 7.137 38.938 -0.88 1 28.77 360 GLY B C 1
ATOM 5392 O O . GLY B 1 360 ? 6.434 38.469 0.008 1 28.77 360 GLY B O 1
#

Nearest PDB structures (foldseek):
  3eqx-assembly1_A  TM=5.151E-01  e=4.379E-08  Shewanella oneidensis
  3zec-assembly1_A  TM=5.222E-01  e=1.606E-07  Shewanella oneidensis
  3zcn-assembly2_B  TM=5.060E-01  e=8.785E-08  Shewanella oneidensis
  3eqx-assembly1_B  TM=5.009E-01  e=1.683E-07  Shewanella oneidensis
  3cuc-assembly2_B  TM=6.792E-01  e=1.518E-05  Bacteroides thetaiotaomicron VPI-5482

Solvent-accessible surface area (backbone atoms only — not comparable to full-atom values): 37698 Å² total; per-residue (Å²): 133,76,63,78,86,64,66,50,48,35,42,45,43,31,51,15,47,28,38,18,20,35,40,47,47,73,69,39,53,66,68,46,42,51,55,41,20,68,54,20,46,61,49,28,32,48,41,42,42,39,71,72,52,39,82,60,48,69,67,51,54,52,30,49,77,69,65,71,51,88,64,59,76,55,41,88,58,92,52,67,56,66,76,64,40,65,71,68,44,50,74,68,54,46,43,47,50,30,42,33,49,35,50,22,43,52,52,47,62,75,45,35,68,64,45,14,73,36,33,50,83,37,34,59,62,36,50,29,53,48,39,37,48,51,36,55,26,61,48,62,77,87,51,54,57,36,70,31,83,59,85,51,66,46,54,39,75,84,76,62,44,73,66,42,72,35,47,58,34,87,52,34,65,62,52,48,53,51,48,32,53,47,44,46,70,37,60,84,42,40,42,53,65,58,48,29,36,54,50,30,52,49,35,61,44,37,37,48,38,62,61,60,34,66,51,44,25,56,51,48,30,50,28,47,28,32,54,66,66,39,57,69,78,38,36,39,30,57,36,50,53,41,58,52,31,46,67,60,53,56,48,40,54,40,50,25,58,74,53,75,50,54,51,50,47,49,42,32,46,48,33,45,26,46,18,48,18,29,36,54,34,26,48,71,41,37,91,68,75,72,75,69,55,50,73,77,49,45,65,65,62,68,65,49,49,86,85,35,74,46,35,39,67,56,47,10,62,74,61,70,48,53,62,65,57,26,45,54,40,51,49,27,29,32,74,70,63,60,29,35,80,38,59,84,40,53,75,41,29,29,28,50,51,55,80,66,74,81,80,121,132,78,66,80,87,64,66,49,48,35,42,44,43,31,50,14,47,28,38,18,21,34,40,46,47,72,70,39,53,67,68,45,44,50,55,41,18,67,55,20,45,62,50,29,31,49,43,41,42,39,71,72,52,40,82,61,47,70,66,51,53,50,31,48,78,70,66,71,51,89,66,59,75,54,42,89,57,92,53,64,58,67,75,65,40,66,72,68,42,51,73,68,55,45,44,47,50,31,43,33,48,34,51,22,44,52,52,47,63,76,44,34,67,64,44,13,73,36,32,51,82,37,34,60,62,36,49,29,52,49,39,38,48,52,35,54,28,63,50,62,77,86,51,54,59,36,71,31,83,58,86,51,66,44,53,40,74,86,76,61,44,72,67,42,71,35,46,59,35,86,53,36,64,62,52,49,53,52,48,32,51,48,45,48,70,36,59,85,42,38,42,54,66,58,47,28,36,54,50,30,51,50,36,61,44,36,36,48,38,61,62,59,35,67,52,43,26,56,51,49,29,51,27,46,29,34,53,65,66,40,56,69,78,39,37,39,30,57,36,52,52,41,58,51,30,45,67,60,52,55,48,39,54,41,50,25,59,73,53,74,51,53,52,50,48,48,41,32,46,47,34,44,28,46,19,49,18,31,38,51,34,27,48,71,43,37,90,68,73,71,76,69,53,51,75,78,50,45,64,65,62,69,64,49,48,84,88,35,75,46,35,40,66,57,47,11,62,74,60,69,48,53,62,66,56,26,46,54,42,52,49,27,29,32,75,71,63,59,30,36,80,38,58,85,39,55,74,41,27,30,28,48,53,56,79,66,73,81,80,121

Radius of gyration: 28.23 Å; Cα contacts (8 Å, |Δi|>4): 1126; chains: 2; bounding box: 47×91×63 Å

InterPro domains:
  IPR003812 Fido domain [PF02661] (125-225)
  IPR003812 Fido domain [PS51459] (122-269)
  IPR036597 Fido-like domain superfamily [G3DSA:1.10.3290.10] (44-288)
  IPR036597 Fido-like domain superfamily [SSF140931] (108-282)
  IPR040198 Fido domain-containing protein [PTHR13504] (127-285)

Organism: NCBI:txid1608957

Foldseek 3Di:
DADDADAFPLLVVLLVLLVVLQVLLVPFDPVLLVVLQVVQQLVLLLLLLVLLLQLADPVLSVCLVVVNDDAAQAAPDLDFADPVVVVVDDPVSSNNLSSQQSNLSSVCVVCLQVLLQCCQVAVLVSLQVSQQSNCGRPHDPVQRSAFDQDWDFRADSPPRHTLGTADHSVCLVVLVVVLSVCSNVCLVPDRQLLNLLLQLLSLLRHVGGRYDSSVSSVSSSVSSCCSVSGCVSSSFSLSVLCSLAVVVLSNVSSVCVVVVNNCQLSSSSSSNSSSLRSNLSSQSSDPDHDDAQDPLQVVVLVPADQPGKDFLVNSCVVSVHDSVVSLVNVVNCVSVQQWDQGGPNSSGMIHGRHPDPPPD/DADDADDFPLLVVLLVLLVVLQVLLVPFDPVLLVVLQVVQQLVLLLLLLVLLLQLADPVLSVCLVVVNDDAAQAAPDLDFFHPVVCVVDDPVSSNNLSSQQSNLSSVCVVCLQVLLQCCQVAVLVSLQVSQQSNCGNPHDPVQRSAFDQDWDFRADSPPRHTLGTADHSVCLVVLVVVLSVCSNVCLVPDRQLLNLLLQLLSLLRHVGGRYDSSVSSVSSSVSSCCSVSGCVSSSFSLSVLCSLAVPVLSNVSSVCVVVVNNCQLSSSSSSNSSSLRSNLSSQSSDPDHDDAQDPLQVVVLVPADQPGKDFLVNSCVVSVHDSVVSLVNVVNCVSVQQWDQGGPNSSGMIHGRHPDPPSD

pLDDT: mean 89.69, std 12.55, range [28.77, 98.81]

Secondary structure (DSSP, 8-state):
---PPP--HHHHHHHHHHHHHHHHHHTS-HHHHHHHHHHHHHHHHHHHHHHTT----HHHHHHHHHT-SPPPSS-SS---SSHHHHHH--HHHHHHHHHHHHHHHHHHHHTHHHHHHHHTTSHHHHHHHHHHHHTTTTS-GGGTTPPP-S--EEE-TTT--EEEEPPPGGGHHHHHHHHHHHHHHHTTTS-HHHHHHHHHHHHHHH--SSS-HHHHHHHHHHHHHHHTTSSTT--S-THHHHHHTHHHHHHHHHHHHHTTT--HHHHHHHHHHHHHHHHHHHHHH-SSPPPPPPGGGHHHHHTS-TT-EEEHHHHHHHHT--HHHHHHHHHHHHHTTS-EEPTTTTT-EEEPPP------/---PPP--HHHHHHHHHHHHHHHHHHTS-HHHHHHHHHHHHHHHHHHHHHHTT----HHHHHHHHHT-SPPPSS-SS---SSHHHHHH--HHHHHHHHHHHHHHHHHHHHTHHHHHHHHTTSHHHHHHHHHHHHHTTTS-GGGTTPPP-S--EEE-TTT--EEEEPPPGGGHHHHHHHHHHHHHHHTTTS-HHHHHHHHHHHHHHH--SSS-HHHHHHHHHHHHHHHTTSSTT--S-THHHHHHTHHHHHHHHHHHHHTTT--HHHHHHHHHHHHHHHHHHHHHH-SSPPPPPPGGGHHHHHTS-TT-EEEHHHHHHHHT--HHHHHHHHHHHHHTTS-EEPTTTTT-EEEPPP------